Protein AF-A0A7S0J032-F1 (afdb_monomer)

Sequence (486 aa):
MGLKPDKHFVKVTIPGSLLDAALQPPVSSLVHQPDGLSTAAGRHDYVTHGMLLPLSLCGGSVADWCRGLDQSDDAVAYALELAEFIYSQASQGRWKIALLLPLAWRGRWEEGEWRDTTQWFKQHIEESLGKIPGKLLKMVTTLDEAQLLASPQPADMAVVVVRVGAVSVRDDASLTSALSESRLPLFVFELATRCRPSVALPKLMHAFTVVKFELARRYGFCAVDQPPVETYKRLVAKMRSETGAVDGFVKALRAGDLLSSRASSAAIDLCVPAESDQFADGWQLSFGGALGGDAHAGSAELAAEMQRHSLDASKWQDVLVGVHLLATRRHGCGLYGEYIYYGNLSQGDEAQALRTLLVSEGAHMLWRGTLGSFADVGKGPAVGHSTHAMGKQGSVLTLALLPSEHATPHASLAAMSHEYQEQNALAAVMALAGYDLDTNGELCKPGHDGLALLLRIPRNDAASRAVLCAALRRVGDVLRSRRGIS

Radius of gyration: 23.1 Å; Cα contacts (8 Å, |Δi|>4): 838; chains: 1; bounding box: 57×56×60 Å

Structure (mmCIF, N/CA/C/O backbone):
data_AF-A0A7S0J032-F1
#
_entry.id   AF-A0A7S0J032-F1
#
loop_
_atom_site.group_PDB
_atom_site.id
_atom_site.type_symbol
_atom_site.label_atom_id
_atom_site.label_alt_id
_atom_site.label_comp_id
_atom_site.label_asym_id
_atom_site.label_entity_id
_atom_site.label_seq_id
_atom_site.pdbx_PDB_ins_code
_atom_site.Cartn_x
_atom_site.Cartn_y
_atom_site.Cartn_z
_atom_site.occupancy
_atom_site.B_iso_or_equiv
_atom_site.auth_seq_id
_atom_site.auth_comp_id
_atom_site.auth_asym_id
_atom_site.auth_atom_id
_atom_site.pdbx_PDB_model_num
ATOM 1 N N . MET A 1 1 ? 28.498 22.906 -14.387 1.00 54.34 1 MET A N 1
ATOM 2 C CA . MET A 1 1 ? 28.195 22.633 -15.812 1.00 54.34 1 MET A CA 1
ATOM 3 C C . MET A 1 1 ? 26.725 22.261 -15.907 1.00 54.34 1 MET A C 1
ATOM 5 O O . MET A 1 1 ? 26.282 21.490 -15.070 1.00 54.34 1 MET A O 1
ATOM 9 N N . GLY A 1 2 ? 25.970 22.844 -16.840 1.00 84.19 2 GLY A N 1
ATOM 10 C CA . GLY A 1 2 ? 24.542 22.542 -17.000 1.00 84.19 2 GLY A CA 1
ATOM 11 C C . GLY A 1 2 ? 24.297 21.189 -17.673 1.00 84.19 2 GLY A C 1
ATOM 12 O O . GLY A 1 2 ? 25.134 20.722 -18.451 1.00 84.19 2 GLY A O 1
ATOM 13 N N . LEU A 1 3 ? 23.147 20.578 -17.383 1.00 87.94 3 LEU A N 1
ATOM 14 C CA . LEU A 1 3 ? 22.683 19.377 -18.076 1.00 87.94 3 LEU A CA 1
ATOM 15 C C . LEU A 1 3 ? 22.381 19.712 -19.546 1.00 87.94 3 LEU A C 1
ATOM 17 O O . LEU A 1 3 ? 21.733 20.709 -19.853 1.00 87.94 3 LEU A O 1
ATOM 21 N N . LYS A 1 4 ? 22.863 18.868 -20.456 1.00 89.62 4 LYS A N 1
ATOM 22 C CA . LYS A 1 4 ? 22.606 18.929 -21.905 1.00 89.62 4 LYS A CA 1
ATOM 23 C C . LYS A 1 4 ? 21.551 17.887 -22.306 1.00 89.62 4 LYS A C 1
ATOM 25 O O . LYS A 1 4 ? 21.820 16.707 -22.056 1.00 89.62 4 LYS A O 1
ATOM 30 N N . PRO A 1 5 ? 20.408 18.274 -22.908 1.00 89.56 5 PRO A N 1
ATOM 31 C CA . PRO A 1 5 ? 19.317 17.352 -23.236 1.00 89.56 5 PRO A CA 1
ATOM 32 C C . PRO A 1 5 ? 19.737 16.119 -24.053 1.00 89.56 5 PRO A C 1
ATOM 34 O O . PRO A 1 5 ? 19.340 15.010 -23.726 1.00 89.56 5 PRO A O 1
ATOM 37 N N . ASP A 1 6 ? 20.618 16.294 -25.037 1.00 90.88 6 ASP A N 1
ATOM 38 C CA . ASP A 1 6 ? 21.136 15.244 -25.928 1.00 90.88 6 ASP A CA 1
ATOM 39 C C . ASP A 1 6 ? 22.081 14.241 -25.256 1.00 90.88 6 ASP A C 1
ATOM 41 O O . ASP A 1 6 ? 22.275 13.138 -25.759 1.00 90.88 6 ASP A O 1
ATOM 45 N N . LYS A 1 7 ? 22.689 14.622 -24.127 1.00 89.44 7 LYS A N 1
ATOM 46 C CA . LYS A 1 7 ? 23.705 13.803 -23.443 1.00 89.44 7 LYS A CA 1
ATOM 47 C C . LYS A 1 7 ? 23.237 13.200 -22.132 1.00 89.44 7 LYS A C 1
ATOM 49 O O . LYS A 1 7 ? 23.815 12.217 -21.686 1.00 89.44 7 LYS A O 1
ATOM 54 N N . HIS A 1 8 ? 22.259 13.826 -21.486 1.00 91.06 8 HIS A N 1
ATOM 55 C CA . HIS A 1 8 ? 21.868 13.476 -20.119 1.00 91.06 8 HIS A CA 1
ATOM 56 C C . HIS A 1 8 ? 20.440 12.946 -20.025 1.00 91.06 8 HIS A C 1
ATOM 58 O O . HIS A 1 8 ? 20.048 12.496 -18.954 1.00 91.06 8 HIS A O 1
ATOM 64 N N . PHE A 1 9 ? 19.664 12.997 -21.112 1.00 91.12 9 PHE A N 1
ATOM 65 C CA . PHE A 1 9 ? 18.274 12.567 -21.100 1.00 91.12 9 PHE A CA 1
ATOM 66 C C . PHE A 1 9 ? 17.992 11.587 -22.235 1.00 91.12 9 PHE A C 1
ATOM 68 O O . PHE A 1 9 ? 18.313 11.824 -23.400 1.00 91.12 9 PHE A O 1
ATOM 75 N N . VAL A 1 10 ? 17.332 10.495 -21.867 1.00 91.88 10 VAL A N 1
ATOM 76 C CA . VAL A 1 10 ? 16.688 9.552 -22.777 1.00 91.88 10 VAL A CA 1
ATOM 77 C C . VAL A 1 10 ? 15.238 9.459 -22.331 1.00 91.88 10 VAL A C 1
ATOM 79 O O . VAL A 1 10 ? 14.975 9.270 -21.142 1.00 91.88 10 VAL A O 1
ATOM 82 N N . LYS A 1 11 ? 14.295 9.610 -23.260 1.00 92.31 11 LYS A N 1
ATOM 83 C CA . LYS A 1 11 ? 12.872 9.419 -22.976 1.00 92.31 11 LYS A CA 1
ATOM 84 C C . LYS A 1 11 ? 12.446 8.015 -23.403 1.00 92.31 11 LYS A C 1
ATOM 86 O O . LYS A 1 11 ? 12.777 7.572 -24.499 1.00 92.31 11 LYS A O 1
ATOM 91 N N . VAL A 1 12 ? 11.703 7.332 -22.536 1.00 93.69 12 VAL A N 1
ATOM 92 C CA . VAL A 1 12 ? 11.043 6.053 -22.828 1.00 93.69 12 VAL A CA 1
ATOM 93 C C . VAL A 1 12 ? 9.543 6.308 -22.784 1.00 93.69 12 VAL A C 1
ATOM 95 O O . VAL A 1 12 ? 8.999 6.551 -21.709 1.00 93.69 12 VAL A O 1
ATOM 98 N N . THR A 1 13 ? 8.880 6.353 -23.942 1.00 92.38 13 THR A N 1
ATOM 99 C CA . THR A 1 13 ? 7.493 6.853 -24.029 1.00 92.38 13 THR A CA 1
ATOM 100 C C . THR A 1 13 ? 6.657 6.123 -25.073 1.00 92.38 13 THR A C 1
ATOM 102 O O . THR A 1 13 ? 7.193 5.491 -25.983 1.00 92.38 13 THR A O 1
ATOM 105 N N . ILE A 1 14 ? 5.332 6.222 -24.947 1.00 90.44 14 ILE A N 1
ATOM 106 C CA . ILE A 1 14 ? 4.396 5.793 -25.991 1.00 90.44 14 ILE A CA 1
ATOM 107 C C . ILE A 1 14 ? 4.415 6.854 -27.106 1.00 90.44 14 ILE A C 1
ATOM 109 O O . ILE A 1 14 ? 4.238 8.039 -26.786 1.00 90.44 14 ILE A O 1
ATOM 113 N N . PRO A 1 15 ? 4.606 6.468 -28.383 1.00 88.62 15 PRO A N 1
ATOM 114 C CA . PRO A 1 15 ? 4.556 7.404 -29.504 1.00 88.62 15 PRO A CA 1
ATOM 115 C C . PRO A 1 15 ? 3.263 8.232 -29.516 1.00 88.62 15 PRO A C 1
ATOM 117 O O . PRO A 1 15 ? 2.171 7.691 -29.351 1.00 88.62 15 PRO A O 1
ATOM 120 N N . GLY A 1 16 ? 3.385 9.549 -29.685 1.00 88.75 16 GLY A N 1
ATOM 121 C CA . GLY A 1 16 ? 2.254 10.484 -29.708 1.00 88.75 16 GLY A CA 1
ATOM 122 C C . GLY A 1 16 ? 1.670 10.850 -28.337 1.00 88.75 16 GLY A C 1
ATOM 123 O O . GLY A 1 16 ? 0.748 11.662 -28.266 1.00 88.75 16 GLY A O 1
ATOM 124 N N . SER A 1 17 ? 2.194 10.299 -27.237 1.00 89.69 17 SER A N 1
ATOM 125 C CA . SER A 1 17 ? 1.816 10.733 -25.885 1.00 89.69 17 SER A CA 1
ATOM 126 C C . SER A 1 17 ? 2.212 12.192 -25.616 1.00 89.69 17 SER A C 1
ATOM 128 O O . SER A 1 17 ? 3.096 12.741 -26.272 1.00 89.69 17 SER A O 1
ATOM 130 N N . LEU A 1 18 ? 1.610 12.824 -24.599 1.00 89.62 18 LEU A N 1
ATOM 131 C CA . LEU A 1 18 ? 1.948 14.205 -24.217 1.00 89.62 18 LEU A CA 1
ATOM 132 C C . LEU A 1 18 ? 3.442 14.385 -23.910 1.00 89.62 18 LEU A C 1
ATOM 134 O O . LEU A 1 18 ? 4.029 15.390 -24.300 1.00 89.62 18 LEU A O 1
ATOM 138 N N . LEU A 1 19 ? 4.069 13.409 -23.244 1.00 87.94 19 LEU A N 1
ATOM 139 C CA . LEU A 1 19 ? 5.500 13.455 -22.939 1.00 87.94 19 LEU A CA 1
ATOM 140 C C . LEU A 1 19 ? 6.356 13.289 -24.201 1.00 87.94 19 LEU A C 1
ATOM 142 O O . LEU A 1 19 ? 7.364 13.979 -24.350 1.00 87.94 19 LEU A O 1
ATOM 146 N N . ASP A 1 20 ? 5.947 12.407 -25.118 1.00 90.19 20 ASP A N 1
ATOM 147 C CA . ASP A 1 20 ? 6.610 12.255 -26.412 1.00 90.19 20 ASP A CA 1
ATOM 148 C C . ASP A 1 20 ? 6.551 13.570 -27.200 1.00 90.19 20 ASP A C 1
ATOM 150 O O . ASP A 1 20 ? 7.593 14.071 -27.621 1.00 90.19 20 ASP A O 1
ATOM 154 N N . ALA A 1 21 ? 5.363 14.176 -27.289 1.00 90.56 21 ALA A N 1
ATOM 155 C CA . ALA A 1 21 ? 5.127 15.456 -27.947 1.00 90.56 21 ALA A CA 1
ATOM 156 C C . ALA A 1 21 ? 5.923 16.607 -27.310 1.00 90.56 21 ALA A C 1
ATOM 158 O O . ALA A 1 21 ? 6.478 17.426 -28.038 1.00 90.56 21 ALA A O 1
ATOM 159 N N . ALA A 1 22 ? 6.024 16.652 -25.979 1.00 89.06 22 ALA A N 1
ATOM 160 C CA . ALA A 1 22 ? 6.712 17.720 -25.254 1.00 89.06 22 ALA A CA 1
ATOM 161 C C . ALA A 1 22 ? 8.248 17.635 -25.328 1.00 89.06 22 ALA A C 1
ATOM 163 O O . ALA A 1 22 ? 8.920 18.664 -25.307 1.00 89.06 22 ALA A O 1
ATOM 164 N N . LEU A 1 23 ? 8.818 16.428 -25.412 1.00 87.31 23 LEU A N 1
ATOM 165 C CA . LEU A 1 23 ? 10.269 16.206 -25.394 1.00 87.31 23 LEU A CA 1
ATOM 166 C C . LEU A 1 23 ? 10.806 15.846 -26.783 1.00 87.31 23 LEU A C 1
ATOM 168 O O . LEU A 1 23 ? 11.246 14.726 -27.032 1.00 87.31 23 LEU A O 1
ATOM 172 N N . GLN A 1 24 ? 10.750 16.800 -27.707 1.00 83.31 24 GLN A N 1
ATOM 173 C CA . GLN A 1 24 ? 11.301 16.672 -29.062 1.00 83.31 24 GLN A CA 1
ATOM 174 C C . GLN A 1 24 ? 12.845 16.722 -29.071 1.00 83.31 24 GLN A C 1
ATOM 176 O O . GLN A 1 24 ? 13.458 16.901 -28.010 1.00 83.31 24 GLN A O 1
ATOM 181 N N . PRO A 1 25 ? 13.509 16.543 -30.235 1.00 85.19 25 PRO A N 1
ATOM 182 C CA . PRO A 1 25 ? 14.955 16.677 -30.323 1.00 85.19 25 PRO A CA 1
ATOM 183 C C . PRO A 1 25 ? 15.483 17.933 -29.600 1.00 85.19 25 PRO A C 1
ATOM 185 O O . PRO A 1 25 ? 14.878 19.002 -29.693 1.00 85.19 25 PRO A O 1
ATOM 188 N N . PRO A 1 26 ? 16.605 17.804 -28.870 1.00 89.88 26 PRO A N 1
ATOM 189 C CA . PRO A 1 26 ? 17.611 16.769 -29.090 1.00 89.88 26 PRO A CA 1
ATOM 190 C C . PRO A 1 26 ? 17.592 15.610 -28.069 1.00 89.88 26 PRO A C 1
ATOM 192 O O . PRO A 1 26 ? 18.565 14.868 -27.989 1.00 89.88 26 PRO A O 1
ATOM 195 N N . VAL A 1 27 ? 16.513 15.424 -27.294 1.00 92.56 27 VAL A N 1
ATOM 196 C CA . VAL A 1 27 ? 16.381 14.277 -26.370 1.00 92.56 27 VAL A CA 1
ATOM 197 C C . VAL A 1 27 ? 16.233 12.975 -27.164 1.00 92.56 27 VAL A C 1
ATOM 199 O O . VAL A 1 27 ? 15.355 12.860 -28.019 1.00 92.56 27 VAL A O 1
ATOM 202 N N . SER A 1 28 ? 17.077 11.981 -26.874 1.00 91.06 28 SER A N 1
ATOM 203 C CA . SER A 1 28 ? 16.984 10.663 -27.518 1.00 91.06 28 SER A CA 1
ATOM 204 C C . SER A 1 28 ? 15.723 9.924 -27.066 1.00 91.06 28 SER A C 1
ATOM 206 O O . SER A 1 28 ? 15.354 9.993 -25.893 1.00 91.06 28 SER A O 1
ATOM 208 N N . SER A 1 29 ? 15.074 9.199 -27.980 1.00 90.94 29 SER A N 1
ATOM 209 C CA . SER A 1 29 ? 13.819 8.487 -27.715 1.00 90.94 29 SER A CA 1
ATOM 210 C C . SER A 1 29 ? 13.978 6.981 -27.864 1.00 90.94 29 SER A C 1
ATOM 212 O O . SER A 1 29 ? 14.583 6.506 -28.824 1.00 90.94 29 SER A O 1
ATOM 214 N N . LEU A 1 30 ? 13.372 6.243 -26.940 1.00 92.75 30 LEU A N 1
ATOM 215 C CA . LEU A 1 30 ? 13.078 4.825 -27.065 1.00 92.75 30 LEU A CA 1
ATOM 216 C C . LEU A 1 30 ? 11.567 4.632 -26.943 1.00 92.75 30 LEU A C 1
ATOM 218 O O . LEU A 1 30 ? 10.908 5.213 -26.075 1.00 92.75 30 LEU A O 1
ATOM 222 N N . VAL A 1 31 ? 11.014 3.793 -27.814 1.00 93.31 31 VAL A N 1
ATOM 223 C CA . VAL A 1 31 ? 9.619 3.361 -27.694 1.00 93.31 31 VAL A CA 1
ATOM 224 C C . VAL A 1 31 ? 9.434 2.622 -26.374 1.00 93.31 31 VAL A C 1
ATOM 226 O O . VAL A 1 31 ? 10.309 1.861 -25.967 1.00 93.31 31 VAL A O 1
ATOM 229 N N . HIS A 1 32 ? 8.320 2.848 -25.680 1.00 93.62 32 HIS A N 1
ATOM 230 C CA . HIS A 1 32 ? 8.054 2.185 -24.400 1.00 93.62 32 HIS A CA 1
ATOM 231 C C . HIS A 1 32 ? 8.093 0.661 -24.542 1.00 93.62 32 HIS A C 1
ATOM 233 O O . HIS A 1 32 ? 8.864 0.007 -23.841 1.00 93.62 32 HIS A O 1
ATOM 239 N N . GLN A 1 33 ? 7.356 0.106 -25.504 1.00 91.62 33 GLN A N 1
ATOM 240 C CA . GLN A 1 33 ? 7.342 -1.331 -25.789 1.00 91.62 33 GLN A CA 1
ATOM 241 C C . GLN A 1 33 ? 8.259 -1.665 -26.973 1.00 91.62 33 GLN A C 1
ATOM 243 O O . GLN A 1 33 ? 8.259 -0.918 -27.954 1.00 91.62 33 GLN A O 1
ATOM 248 N N . PRO A 1 34 ? 9.036 -2.767 -26.917 1.00 87.38 34 PRO A N 1
ATOM 249 C CA . PRO A 1 34 ? 9.958 -3.147 -27.990 1.00 87.38 34 PRO A CA 1
ATOM 250 C C . PRO A 1 34 ? 9.308 -3.361 -29.362 1.00 87.38 34 PRO A C 1
ATOM 252 O O . PRO A 1 34 ? 9.964 -3.167 -30.380 1.00 87.38 34 PRO A O 1
ATOM 255 N N . ASP A 1 35 ? 8.030 -3.734 -29.394 1.00 88.44 35 ASP A N 1
ATOM 256 C CA . ASP A 1 35 ? 7.236 -3.907 -30.615 1.00 88.44 35 ASP A CA 1
ATOM 257 C C . ASP A 1 35 ? 6.629 -2.590 -31.145 1.00 88.44 35 ASP A C 1
ATOM 259 O O . ASP A 1 35 ? 5.975 -2.583 -32.186 1.00 88.44 35 ASP A O 1
ATOM 263 N N . GLY A 1 36 ? 6.839 -1.471 -30.442 1.00 85.88 36 GLY A N 1
ATOM 264 C CA . GLY A 1 36 ? 6.264 -0.166 -30.765 1.00 85.88 36 GLY A CA 1
ATOM 265 C C . GLY A 1 36 ? 4.764 -0.046 -30.480 1.00 85.88 36 GLY A C 1
ATOM 266 O O . GLY A 1 36 ? 4.177 0.989 -30.800 1.00 85.88 36 GLY A O 1
ATOM 267 N N . LEU A 1 37 ? 4.138 -1.067 -29.888 1.00 86.50 37 LEU A N 1
ATOM 268 C CA . LEU A 1 37 ? 2.719 -1.061 -29.556 1.00 86.50 37 LEU A CA 1
ATOM 269 C C . LEU A 1 37 ? 2.462 -0.404 -28.188 1.00 86.50 37 LEU A C 1
ATOM 271 O O . LEU A 1 37 ? 3.364 0.033 -27.475 1.00 86.50 37 LEU A O 1
ATOM 275 N N . SER A 1 38 ? 1.180 -0.308 -27.832 1.00 84.25 38 SER A N 1
ATOM 276 C CA . SER A 1 38 ? 0.707 0.196 -26.538 1.00 84.25 38 SER A CA 1
ATOM 277 C C . SER A 1 38 ? -0.211 -0.834 -25.867 1.00 84.25 38 SER A C 1
ATOM 279 O O . SER A 1 38 ? -1.331 -0.521 -25.466 1.00 84.25 38 SER A O 1
ATOM 281 N N . THR A 1 39 ? 0.244 -2.087 -25.790 1.00 84.88 39 THR A N 1
ATOM 282 C CA . THR A 1 39 ? -0.545 -3.231 -25.291 1.00 84.88 39 THR A CA 1
ATOM 283 C C . THR A 1 39 ? -0.211 -3.623 -23.848 1.00 84.88 39 THR A C 1
ATOM 285 O O . THR A 1 39 ? -1.059 -4.179 -23.151 1.00 84.88 39 THR A O 1
ATOM 288 N N . ALA A 1 40 ? 0.983 -3.284 -23.356 1.00 84.12 40 ALA A N 1
ATOM 289 C CA . ALA A 1 40 ? 1.368 -3.453 -21.957 1.00 84.12 40 ALA A CA 1
ATOM 290 C C . ALA A 1 40 ? 1.029 -2.219 -21.095 1.00 84.12 40 ALA A C 1
ATOM 292 O O . ALA A 1 40 ? 1.420 -1.093 -21.397 1.00 84.12 40 ALA A O 1
ATOM 293 N N . ALA A 1 41 ? 0.325 -2.440 -19.981 1.00 83.19 41 ALA A N 1
ATOM 294 C CA . ALA A 1 41 ? 0.125 -1.428 -18.938 1.00 83.19 41 ALA A CA 1
ATOM 295 C C . ALA A 1 41 ? 1.353 -1.330 -18.012 1.00 83.19 41 ALA A C 1
ATOM 297 O O . ALA A 1 41 ? 2.052 -2.323 -17.840 1.00 83.19 41 ALA A O 1
ATOM 298 N N . GLY A 1 42 ? 1.546 -0.199 -17.318 1.00 84.69 42 GLY A N 1
ATOM 299 C CA . GLY A 1 42 ? 2.767 0.095 -16.542 1.00 84.69 42 GLY A CA 1
ATOM 300 C C . GLY A 1 42 ? 3.225 -0.977 -15.536 1.00 84.69 42 GLY A C 1
ATOM 301 O O . GLY A 1 42 ? 4.412 -1.250 -15.413 1.00 84.69 42 GLY A O 1
ATOM 302 N N . ARG A 1 43 ? 2.315 -1.692 -14.858 1.00 87.38 43 ARG A N 1
ATOM 303 C CA . ARG A 1 43 ? 2.687 -2.813 -13.956 1.00 87.38 43 ARG A CA 1
ATOM 304 C C . ARG A 1 43 ? 3.229 -4.065 -14.671 1.00 87.38 43 ARG A C 1
ATOM 306 O O . ARG A 1 43 ? 3.614 -5.035 -14.015 1.00 87.38 43 ARG A O 1
ATOM 313 N N . HIS A 1 44 ? 3.249 -4.050 -16.002 1.00 90.44 44 HIS A N 1
ATOM 314 C CA . HIS A 1 44 ? 3.881 -5.038 -16.875 1.00 90.44 44 HIS A CA 1
ATOM 315 C C . HIS A 1 44 ? 5.203 -4.521 -17.462 1.00 90.44 44 HIS A C 1
ATOM 317 O O . HIS A 1 44 ? 5.808 -5.208 -18.277 1.00 90.44 44 HIS A O 1
ATOM 323 N N . ASP A 1 45 ? 5.707 -3.363 -17.018 1.00 90.38 45 ASP A N 1
ATOM 324 C CA . ASP A 1 45 ? 6.928 -2.750 -17.567 1.00 90.38 45 ASP A CA 1
ATOM 325 C C . ASP A 1 45 ? 8.195 -3.584 -17.381 1.00 90.38 45 ASP A C 1
ATOM 327 O O . ASP A 1 45 ? 9.219 -3.313 -18.001 1.00 90.38 45 ASP A O 1
ATOM 331 N N . TYR A 1 46 ? 8.116 -4.664 -16.604 1.00 92.25 46 TYR A N 1
ATOM 332 C CA . TYR A 1 46 ? 9.166 -5.670 -16.510 1.00 92.25 46 TYR A CA 1
ATOM 333 C C . TYR A 1 46 ? 9.500 -6.347 -17.853 1.00 92.25 46 TYR A C 1
ATOM 335 O O . TYR A 1 46 ? 10.554 -6.971 -17.951 1.00 92.25 46 TYR A O 1
ATOM 343 N N . VAL A 1 47 ? 8.655 -6.211 -18.885 1.00 93.00 47 VAL A N 1
ATOM 344 C CA . VAL A 1 47 ? 8.934 -6.673 -20.260 1.00 93.00 47 VAL A CA 1
ATOM 345 C C . VAL A 1 47 ? 9.168 -5.532 -21.262 1.00 93.00 47 VAL A C 1
ATOM 347 O O . VAL A 1 47 ? 9.325 -5.785 -22.454 1.00 93.00 47 VAL A O 1
ATOM 350 N N . THR A 1 48 ? 9.179 -4.275 -20.810 1.00 94.12 48 THR A N 1
ATOM 351 C CA . THR A 1 48 ? 9.258 -3.084 -21.672 1.00 94.12 48 THR A CA 1
ATOM 352 C C . THR A 1 48 ? 10.581 -2.344 -21.478 1.00 94.12 48 THR A C 1
ATOM 354 O O . THR A 1 48 ? 11.329 -2.604 -20.531 1.00 94.12 48 THR A O 1
ATOM 357 N N . HIS A 1 49 ? 10.893 -1.369 -22.338 1.00 94.06 49 HIS A N 1
ATOM 358 C CA . HIS A 1 49 ? 12.087 -0.536 -22.154 1.00 94.06 49 HIS A CA 1
ATOM 359 C C . HIS A 1 49 ? 12.063 0.263 -20.842 1.00 94.06 49 HIS A C 1
ATOM 361 O O . HIS A 1 49 ? 13.120 0.712 -20.404 1.00 94.06 49 HIS A O 1
ATOM 367 N N . GLY A 1 50 ? 10.903 0.382 -20.179 1.00 91.12 50 GLY A N 1
ATOM 368 C CA . GLY A 1 50 ? 10.793 0.959 -18.839 1.00 91.12 50 GLY A CA 1
ATOM 369 C C . GLY A 1 50 ? 11.652 0.234 -17.797 1.00 91.12 50 GLY A C 1
ATOM 370 O O . GLY A 1 50 ? 12.254 0.896 -16.957 1.00 91.12 50 GLY A O 1
ATOM 371 N N . MET A 1 51 ? 11.779 -1.098 -17.881 1.00 91.94 51 MET A N 1
ATOM 372 C CA . MET A 1 51 ? 12.674 -1.888 -17.018 1.00 91.94 51 MET A CA 1
ATOM 373 C C . MET A 1 51 ? 13.967 -2.305 -17.725 1.00 91.94 51 MET A C 1
ATOM 375 O O . MET A 1 51 ? 15.035 -2.299 -17.110 1.00 91.94 51 MET A O 1
ATOM 379 N N . LEU A 1 52 ? 13.902 -2.655 -19.014 1.00 93.88 52 LEU A N 1
ATOM 380 C CA . LEU A 1 52 ? 15.062 -3.197 -19.730 1.00 93.88 52 LEU A CA 1
ATOM 381 C C . LEU A 1 52 ? 16.202 -2.174 -19.863 1.00 93.88 52 LEU A C 1
ATOM 383 O O . LEU A 1 52 ? 17.370 -2.556 -19.779 1.00 93.88 52 LEU A O 1
ATOM 387 N N . LEU A 1 53 ? 15.885 -0.881 -20.026 1.00 94.12 53 LEU A N 1
ATOM 388 C CA . LEU A 1 53 ? 16.905 0.167 -20.091 1.00 94.12 53 LEU A CA 1
ATOM 389 C C . LEU A 1 53 ? 17.615 0.355 -18.735 1.00 94.12 53 LEU A C 1
ATOM 391 O O . LEU A 1 53 ? 18.840 0.220 -18.720 1.00 94.12 53 LEU A O 1
ATOM 395 N N . PRO A 1 54 ? 16.921 0.599 -17.599 1.00 93.50 54 PRO A N 1
ATOM 396 C CA . PRO A 1 54 ? 17.573 0.644 -16.288 1.00 93.50 54 PRO A CA 1
ATOM 397 C C . PRO A 1 54 ? 18.381 -0.614 -15.972 1.00 93.50 54 PRO A C 1
ATOM 399 O O . PRO A 1 54 ? 19.518 -0.506 -15.523 1.00 93.50 54 PRO A O 1
ATOM 402 N N . LEU A 1 55 ? 17.841 -1.800 -16.275 1.00 93.06 55 LEU A N 1
ATOM 403 C CA . LEU A 1 55 ? 18.553 -3.062 -16.085 1.00 93.06 55 LEU A CA 1
ATOM 404 C C . LEU A 1 55 ? 19.896 -3.067 -16.829 1.00 93.06 55 LEU A C 1
ATOM 406 O O . LEU A 1 55 ? 20.922 -3.395 -16.234 1.00 93.06 55 LEU A O 1
ATOM 410 N N . SER A 1 56 ? 19.898 -2.681 -18.109 1.00 94.19 56 SER A N 1
ATOM 411 C CA . SER A 1 56 ? 21.119 -2.611 -18.916 1.00 94.19 56 SER A CA 1
ATOM 412 C C . SER A 1 56 ? 22.109 -1.573 -18.383 1.00 94.19 56 SER A C 1
ATOM 414 O O . SER A 1 56 ? 23.311 -1.832 -18.367 1.00 94.19 56 SER A O 1
ATOM 416 N N . LEU A 1 57 ? 21.627 -0.403 -17.949 1.00 93.81 57 LEU A N 1
ATOM 417 C CA . LEU A 1 57 ? 22.468 0.670 -17.404 1.00 93.81 57 LEU A CA 1
ATOM 418 C C . LEU A 1 57 ? 23.110 0.281 -16.066 1.00 93.81 57 LEU A C 1
ATOM 420 O O . LEU A 1 57 ? 24.223 0.710 -15.773 1.00 93.81 57 LEU A O 1
ATOM 424 N N . CYS A 1 58 ? 22.451 -0.577 -15.289 1.00 92.81 58 CYS A N 1
ATOM 425 C CA . CYS A 1 58 ? 22.989 -1.156 -14.059 1.00 92.81 58 CYS A CA 1
ATOM 426 C C . CYS A 1 58 ? 23.909 -2.371 -14.301 1.00 92.81 58 CYS A C 1
ATOM 428 O O . CYS A 1 58 ? 24.285 -3.047 -13.346 1.00 92.81 58 CYS A O 1
ATOM 430 N N . GLY A 1 59 ? 24.266 -2.678 -15.555 1.00 94.44 59 GLY A N 1
ATOM 431 C CA . GLY A 1 59 ? 25.132 -3.811 -15.903 1.00 94.44 59 GLY A CA 1
ATOM 432 C C . GLY A 1 59 ? 24.433 -5.176 -15.892 1.00 94.44 59 GLY A C 1
ATOM 433 O O . GLY A 1 59 ? 25.096 -6.210 -15.972 1.00 94.44 59 GLY A O 1
ATOM 434 N N . GLY A 1 60 ? 23.101 -5.204 -15.799 1.00 93.81 60 GLY A N 1
ATOM 435 C CA . GLY A 1 60 ? 22.309 -6.422 -15.919 1.00 93.81 60 GLY A CA 1
ATOM 436 C C . GLY A 1 60 ? 22.263 -6.950 -17.357 1.00 93.81 60 GLY A C 1
ATOM 437 O O . GLY A 1 60 ? 22.296 -6.193 -18.327 1.00 93.81 60 GLY A O 1
ATOM 438 N N . SER A 1 61 ? 22.151 -8.272 -17.511 1.00 95.25 61 SER A N 1
ATOM 439 C CA . SER A 1 61 ? 21.998 -8.908 -18.827 1.00 95.25 61 SER A CA 1
ATOM 440 C C . SER A 1 61 ? 20.530 -8.886 -19.262 1.00 95.25 61 SER A C 1
ATOM 442 O O . SER A 1 61 ? 19.722 -9.681 -18.783 1.00 95.25 61 SER A O 1
ATOM 444 N N . VAL A 1 62 ? 20.191 -8.008 -20.212 1.00 94.50 62 VAL A N 1
ATOM 445 C CA . VAL A 1 62 ? 18.865 -7.981 -20.864 1.00 94.50 62 VAL A CA 1
ATOM 446 C C . VAL A 1 62 ? 18.549 -9.329 -21.519 1.00 94.50 62 VAL A C 1
ATOM 448 O O . VAL A 1 62 ? 17.426 -9.813 -21.429 1.00 94.50 62 VAL A O 1
ATOM 451 N N . ALA A 1 63 ? 19.547 -9.985 -22.118 1.00 94.50 63 ALA A N 1
ATOM 452 C CA . ALA A 1 63 ? 19.372 -11.306 -22.715 1.00 94.50 63 ALA A CA 1
ATOM 453 C C . ALA A 1 63 ? 19.007 -12.373 -21.668 1.00 94.50 63 ALA A C 1
ATOM 455 O O . ALA A 1 63 ? 18.133 -13.201 -21.908 1.00 94.50 63 ALA A O 1
ATOM 456 N N . ASP A 1 64 ? 19.645 -12.359 -20.494 1.00 94.06 64 ASP A N 1
ATOM 457 C CA . ASP A 1 64 ? 19.276 -13.245 -19.383 1.00 94.06 64 ASP A CA 1
ATOM 458 C C . ASP A 1 64 ? 17.865 -12.934 -18.904 1.00 94.06 64 ASP A C 1
ATOM 460 O O . ASP A 1 64 ? 17.064 -13.851 -18.748 1.00 94.06 64 ASP A O 1
ATOM 464 N N . TRP A 1 65 ? 17.544 -11.654 -18.740 1.00 94.56 65 TRP A N 1
ATOM 465 C CA . TRP A 1 65 ? 16.220 -11.231 -18.315 1.00 94.56 65 TRP A CA 1
ATOM 466 C C . TRP A 1 65 ? 15.126 -11.750 -19.246 1.00 94.56 65 TRP A C 1
ATOM 468 O O . TRP A 1 65 ? 14.211 -12.431 -18.790 1.00 94.56 65 TRP A O 1
ATOM 478 N N . CYS A 1 66 ? 15.278 -11.535 -20.555 1.00 93.56 66 CYS A N 1
ATOM 479 C CA . CYS A 1 66 ? 14.360 -12.051 -21.566 1.00 93.56 66 CYS A CA 1
ATOM 480 C C . CYS A 1 66 ? 14.281 -13.584 -21.559 1.00 93.56 66 CYS A C 1
ATOM 482 O O . CYS A 1 66 ? 13.188 -14.131 -21.647 1.00 93.56 66 CYS A O 1
ATOM 484 N N . ARG A 1 67 ? 15.405 -14.292 -21.375 1.00 93.19 67 ARG A N 1
ATOM 485 C CA . ARG A 1 67 ? 15.391 -15.759 -21.210 1.00 93.19 67 ARG A CA 1
ATOM 486 C C . ARG A 1 67 ? 14.636 -16.209 -19.962 1.00 93.19 67 ARG A C 1
ATOM 488 O O . ARG A 1 67 ? 14.059 -17.285 -19.968 1.00 93.19 67 ARG A O 1
ATOM 495 N N . GLY A 1 68 ? 14.652 -15.422 -18.889 1.00 92.12 68 GLY A N 1
ATOM 496 C CA . GLY A 1 68 ? 13.867 -15.711 -17.691 1.00 92.12 68 GLY A CA 1
ATOM 497 C C . GLY A 1 68 ? 12.363 -15.542 -17.905 1.00 92.12 68 GLY A C 1
ATOM 498 O O . GLY A 1 68 ? 11.584 -16.216 -17.239 1.00 92.12 68 GLY A O 1
ATOM 499 N N . LEU A 1 69 ? 11.952 -14.680 -18.840 1.00 93.44 69 LEU A N 1
ATOM 500 C CA . LEU A 1 69 ? 10.544 -14.491 -19.201 1.00 93.44 69 LEU A CA 1
ATOM 501 C C . LEU A 1 69 ? 9.974 -15.677 -19.983 1.00 93.44 69 LEU A C 1
ATOM 503 O O . LEU A 1 69 ? 8.782 -15.942 -19.855 1.00 93.44 69 LEU A O 1
ATOM 507 N N . ASP A 1 70 ? 10.809 -16.398 -20.730 1.00 92.00 70 ASP A N 1
ATOM 508 C CA . ASP A 1 70 ? 10.421 -17.597 -21.471 1.00 92.00 70 ASP A CA 1
ATOM 509 C C . ASP A 1 70 ? 9.978 -18.718 -20.506 1.00 92.00 70 ASP A C 1
ATOM 511 O O . ASP A 1 70 ? 10.770 -19.238 -19.708 1.00 92.00 70 ASP A O 1
ATOM 515 N N . GLN A 1 71 ? 8.682 -19.043 -20.520 1.00 88.44 71 GLN A N 1
ATOM 516 C CA . GLN A 1 71 ? 8.089 -20.083 -19.676 1.00 88.44 71 GLN A CA 1
ATOM 517 C C . GLN A 1 71 ? 7.797 -21.331 -20.501 1.00 88.44 71 GLN A C 1
ATOM 519 O O . GLN A 1 71 ? 7.149 -21.256 -21.539 1.00 88.44 71 GLN A O 1
ATOM 524 N N . SER A 1 72 ? 8.199 -22.493 -19.986 1.00 92.62 72 SER A N 1
ATOM 525 C CA . SER A 1 72 ? 7.712 -23.776 -20.489 1.00 92.62 72 SER A CA 1
ATOM 526 C C . SER A 1 72 ? 6.258 -24.008 -20.078 1.00 92.62 72 SER A C 1
ATOM 528 O O . SER A 1 72 ? 5.806 -23.463 -19.067 1.00 92.62 72 SER A O 1
ATOM 530 N N . ASP A 1 73 ? 5.563 -24.896 -20.788 1.00 94.94 73 ASP A N 1
ATOM 531 C CA . ASP A 1 73 ? 4.196 -25.308 -20.443 1.00 94.94 73 ASP A CA 1
ATOM 532 C C . ASP A 1 73 ? 4.093 -25.808 -18.994 1.00 94.94 73 ASP A C 1
ATOM 534 O O . ASP A 1 73 ? 3.175 -25.419 -18.278 1.00 94.94 73 ASP A O 1
ATOM 538 N N . ASP A 1 74 ? 5.085 -26.565 -18.511 1.00 93.56 74 ASP A N 1
ATOM 539 C CA . ASP A 1 74 ? 5.147 -27.011 -17.110 1.00 93.56 74 ASP A CA 1
ATOM 540 C C . ASP A 1 74 ? 5.213 -25.839 -16.116 1.00 93.56 74 ASP A C 1
ATOM 542 O O . ASP A 1 74 ? 4.595 -25.873 -15.053 1.00 93.56 74 ASP A O 1
ATOM 546 N N . ALA A 1 75 ? 5.955 -24.775 -16.447 1.00 92.00 75 ALA A N 1
ATOM 547 C CA . ALA A 1 75 ? 6.061 -23.599 -15.584 1.00 92.00 75 ALA A CA 1
ATOM 548 C C . ALA A 1 75 ? 4.749 -22.800 -15.570 1.00 92.00 75 ALA A C 1
ATOM 550 O O . ALA A 1 75 ? 4.349 -22.291 -14.522 1.00 92.00 75 ALA A O 1
ATOM 551 N N . VAL A 1 76 ? 4.062 -22.727 -16.715 1.00 95.75 76 VAL A N 1
ATOM 552 C CA . VAL A 1 76 ? 2.717 -22.148 -16.813 1.00 95.75 76 VAL A CA 1
ATOM 553 C C . VAL A 1 76 ? 1.721 -22.982 -16.008 1.00 95.75 76 VAL A C 1
ATOM 555 O O . VAL A 1 76 ? 0.984 -22.416 -15.205 1.00 95.75 76 VAL A O 1
ATOM 558 N N . ALA A 1 77 ? 1.731 -24.310 -16.149 1.00 96.69 77 ALA A N 1
ATOM 559 C CA . ALA A 1 77 ? 0.872 -25.215 -15.389 1.00 96.69 77 ALA A CA 1
ATOM 560 C C . ALA A 1 77 ? 1.070 -25.045 -13.875 1.00 96.69 77 ALA A C 1
ATOM 562 O O . ALA A 1 77 ? 0.099 -24.876 -13.142 1.00 96.69 77 ALA A O 1
ATOM 563 N N . TYR A 1 78 ? 2.318 -24.959 -13.413 1.00 95.75 78 TYR A N 1
ATOM 564 C CA . TYR A 1 78 ? 2.617 -24.744 -11.999 1.00 95.75 78 TYR A CA 1
ATOM 565 C C . TYR A 1 78 ? 2.173 -23.360 -11.488 1.00 95.75 78 TYR A C 1
ATOM 567 O O . TYR A 1 78 ? 1.682 -23.219 -10.366 1.00 95.75 78 TYR A O 1
ATOM 575 N N . ALA A 1 79 ? 2.267 -22.317 -12.320 1.00 97.00 79 ALA A N 1
ATOM 576 C CA . ALA A 1 79 ? 1.677 -21.015 -12.007 1.00 97.00 79 ALA A CA 1
ATOM 577 C C . ALA A 1 79 ? 0.138 -21.078 -11.926 1.00 97.00 79 ALA A C 1
ATOM 579 O O . ALA A 1 79 ? -0.463 -20.422 -11.074 1.00 97.00 79 ALA A O 1
ATOM 580 N N . LEU A 1 80 ? -0.515 -21.886 -12.766 1.00 98.25 80 LEU A N 1
ATOM 581 C CA . LEU A 1 80 ? -1.962 -22.112 -12.698 1.00 98.25 80 LEU A CA 1
ATOM 582 C C . LEU A 1 80 ? -2.371 -22.895 -11.440 1.00 98.25 80 LEU A C 1
ATOM 584 O O . LEU A 1 80 ? -3.419 -22.597 -10.869 1.00 98.25 80 LEU A O 1
ATOM 588 N N . GLU A 1 81 ? -1.544 -23.821 -10.948 1.00 98.25 81 GLU A N 1
ATOM 589 C CA . GLU A 1 81 ? -1.754 -24.476 -9.646 1.00 98.25 81 GLU A CA 1
ATOM 590 C C . GLU A 1 81 ? -1.700 -23.474 -8.486 1.00 98.25 81 GLU A C 1
ATOM 592 O O . GLU A 1 81 ? -2.553 -23.507 -7.597 1.00 98.25 81 GLU A O 1
ATOM 597 N N . LEU A 1 82 ? -0.753 -22.529 -8.513 1.00 98.06 82 LEU A N 1
ATOM 598 C CA . LEU A 1 82 ? -0.716 -21.437 -7.538 1.00 98.06 82 LEU A CA 1
ATOM 599 C C . LEU A 1 82 ? -1.976 -20.556 -7.629 1.00 98.06 82 LEU A C 1
ATOM 601 O O . LEU A 1 82 ? -2.521 -20.142 -6.604 1.00 98.06 82 LEU A O 1
ATOM 605 N N . ALA A 1 83 ? -2.473 -20.283 -8.839 1.00 97.94 83 ALA A N 1
ATOM 606 C CA . ALA A 1 83 ? -3.719 -19.541 -9.027 1.00 97.94 83 ALA A CA 1
ATOM 607 C C . ALA A 1 83 ? -4.933 -20.292 -8.452 1.00 97.94 83 ALA A C 1
ATOM 609 O O . ALA A 1 83 ? -5.748 -19.685 -7.756 1.00 97.94 83 ALA A O 1
ATOM 610 N N . GLU A 1 84 ? -5.033 -21.605 -8.690 1.00 98.25 84 GLU A N 1
ATOM 611 C CA . GLU A 1 84 ? -6.049 -22.477 -8.085 1.00 98.25 84 GLU A CA 1
ATOM 612 C C . GLU A 1 84 ? -5.958 -22.449 -6.559 1.00 98.25 84 GLU A C 1
ATOM 614 O O . GLU A 1 84 ? -6.966 -22.235 -5.885 1.00 98.25 84 GLU A O 1
ATOM 619 N N . PHE A 1 85 ? -4.751 -22.585 -6.003 1.00 98.19 85 PHE A N 1
ATOM 620 C CA . PHE A 1 85 ? -4.537 -22.484 -4.566 1.00 98.19 85 PHE A CA 1
ATOM 621 C C . PHE A 1 85 ? -5.095 -21.161 -4.032 1.00 98.19 85 PHE A C 1
ATOM 623 O O . PHE A 1 85 ? -5.993 -21.185 -3.190 1.00 98.19 85 PHE A O 1
ATOM 630 N N . ILE A 1 86 ? -4.660 -20.015 -4.566 1.00 96.88 86 ILE A N 1
ATOM 631 C CA . ILE A 1 86 ? -5.123 -18.693 -4.112 1.00 96.88 86 ILE A CA 1
ATOM 632 C C . ILE A 1 86 ? -6.648 -18.568 -4.237 1.00 96.88 86 ILE A C 1
ATOM 634 O O . ILE A 1 86 ? -7.308 -18.122 -3.298 1.00 96.88 86 ILE A O 1
ATOM 638 N N . TYR A 1 87 ? -7.224 -18.995 -5.362 1.00 95.81 87 TYR A N 1
ATOM 639 C CA . TYR A 1 87 ? -8.669 -18.959 -5.592 1.00 95.81 87 TYR A CA 1
ATOM 640 C C . TYR A 1 87 ? -9.453 -19.818 -4.582 1.00 95.81 87 TYR A C 1
ATOM 642 O O . TYR A 1 87 ? -10.476 -19.381 -4.043 1.00 95.81 87 TYR A O 1
ATOM 650 N N . SER A 1 88 ? -8.962 -21.024 -4.284 1.00 96.88 88 SER A N 1
ATOM 651 C CA . SER A 1 88 ? -9.578 -21.949 -3.325 1.00 96.88 88 SER A CA 1
ATOM 652 C C . SER A 1 88 ? -9.534 -21.408 -1.891 1.00 96.88 88 SER A C 1
ATOM 654 O O . SER A 1 88 ? -10.505 -21.561 -1.148 1.00 96.88 88 SER A O 1
ATOM 656 N N . GLN A 1 89 ? -8.441 -20.735 -1.509 1.00 95.69 89 GLN A N 1
ATOM 657 C CA . GLN A 1 89 ? -8.285 -20.109 -0.196 1.00 95.69 89 GLN A CA 1
ATOM 658 C C . GLN A 1 89 ? -9.202 -18.895 -0.055 1.00 95.69 89 GLN A C 1
ATOM 660 O O . GLN A 1 89 ? -9.949 -18.793 0.920 1.00 95.69 89 GLN A O 1
ATOM 665 N N . ALA A 1 90 ? -9.226 -18.032 -1.068 1.00 92.06 90 ALA A N 1
ATOM 666 C CA . ALA A 1 90 ? -10.133 -16.896 -1.137 1.00 92.06 90 ALA A CA 1
ATOM 667 C C . ALA A 1 90 ? -11.606 -17.330 -1.000 1.00 92.06 90 ALA A C 1
ATOM 669 O O . ALA A 1 90 ? -12.351 -16.774 -0.195 1.00 92.06 90 ALA A O 1
ATOM 670 N N . SER A 1 91 ? -12.008 -18.406 -1.683 1.00 91.88 91 SER A N 1
ATOM 671 C CA . SER A 1 91 ? -13.363 -18.979 -1.586 1.00 91.88 91 SER A CA 1
ATOM 672 C C . SER A 1 91 ? -13.715 -19.513 -0.188 1.00 91.88 91 SER A C 1
ATOM 674 O O . SER A 1 91 ? -14.890 -19.608 0.155 1.00 91.88 91 SER A O 1
ATOM 676 N N . GLN A 1 92 ? -12.711 -19.815 0.640 1.00 93.44 92 GLN A N 1
ATOM 677 C CA . GLN A 1 92 ? -12.856 -20.218 2.046 1.00 93.44 92 GLN A CA 1
ATOM 678 C C . GLN A 1 92 ? -12.763 -19.033 3.023 1.00 93.44 92 GLN A C 1
ATOM 680 O O . GLN A 1 92 ? -12.639 -19.234 4.230 1.00 93.44 92 GLN A O 1
ATOM 685 N N . GLY A 1 93 ? -12.800 -17.795 2.524 1.00 89.69 93 GLY A N 1
ATOM 686 C CA . GLY A 1 93 ? -12.707 -16.591 3.346 1.00 89.69 93 GLY A CA 1
ATOM 687 C C . GLY A 1 93 ? -11.276 -16.150 3.658 1.00 89.69 93 GLY A C 1
ATOM 688 O O . GLY A 1 93 ? -11.093 -15.203 4.421 1.00 89.69 93 GLY A O 1
ATOM 689 N N . ARG A 1 94 ? -10.257 -16.797 3.076 1.00 91.12 94 ARG A N 1
ATOM 690 C CA . ARG A 1 94 ? -8.849 -16.429 3.265 1.00 91.12 94 ARG A CA 1
ATOM 691 C C . ARG A 1 94 ? -8.389 -15.515 2.145 1.00 91.12 94 ARG A C 1
ATOM 693 O O . ARG A 1 94 ? -7.841 -15.952 1.137 1.00 91.12 94 ARG A O 1
ATOM 700 N N . TRP A 1 95 ? -8.654 -14.230 2.318 1.00 88.38 95 TRP A N 1
ATOM 701 C CA . TRP A 1 95 ? -8.374 -13.216 1.305 1.00 88.38 95 TRP A CA 1
ATOM 702 C C . TRP A 1 95 ? -6.955 -12.645 1.405 1.00 88.38 95 TRP A C 1
ATOM 704 O O . TRP A 1 95 ? -6.571 -11.805 0.601 1.00 88.38 95 TRP A O 1
ATOM 714 N N . LYS A 1 96 ? -6.150 -13.093 2.369 1.00 89.31 96 LYS A N 1
ATOM 715 C CA . LYS A 1 96 ? -4.810 -12.555 2.619 1.00 89.31 96 LYS A CA 1
ATOM 716 C C . LYS A 1 96 ? -3.761 -13.598 2.272 1.00 89.31 96 LYS A C 1
ATOM 718 O O . LYS A 1 96 ? -3.779 -14.698 2.816 1.00 89.31 96 LYS A O 1
ATOM 723 N N . ILE A 1 97 ? -2.841 -13.249 1.383 1.00 93.75 97 ILE A N 1
ATOM 724 C CA . ILE A 1 97 ? -1.748 -14.114 0.946 1.00 93.75 97 ILE A CA 1
ATOM 725 C C . ILE A 1 97 ? -0.439 -13.539 1.475 1.00 93.75 97 ILE A C 1
ATOM 727 O O . ILE A 1 97 ? 0.057 -12.536 0.963 1.00 93.75 97 ILE A O 1
ATOM 731 N N . ALA A 1 98 ? 0.125 -14.167 2.504 1.00 93.81 98 ALA A N 1
ATOM 732 C CA . ALA A 1 98 ? 1.476 -13.865 2.949 1.00 93.81 98 ALA A CA 1
ATOM 733 C C . ALA A 1 98 ? 2.478 -14.431 1.941 1.00 93.81 98 ALA A C 1
ATOM 735 O O . ALA A 1 98 ? 2.554 -15.645 1.756 1.00 93.81 98 ALA A O 1
ATOM 736 N N . LEU A 1 99 ? 3.224 -13.552 1.273 1.00 94.81 99 LEU A N 1
ATOM 737 C CA . LEU A 1 99 ? 4.196 -13.929 0.253 1.00 94.81 99 LEU A CA 1
ATOM 738 C C . LEU A 1 99 ? 5.612 -13.844 0.819 1.00 94.81 99 LEU A C 1
ATOM 740 O O . LEU A 1 99 ? 6.190 -12.762 0.929 1.00 94.81 99 LEU A O 1
ATOM 744 N N . LEU A 1 100 ? 6.189 -15.002 1.126 1.00 92.94 100 LEU A N 1
ATOM 745 C CA . LEU A 1 100 ? 7.569 -15.116 1.575 1.00 92.94 100 LEU A CA 1
ATOM 746 C C . LEU A 1 100 ? 8.492 -15.316 0.374 1.00 92.94 100 LEU A C 1
ATOM 748 O O . LEU A 1 100 ? 8.638 -16.421 -0.144 1.00 92.94 100 LEU A O 1
ATOM 752 N N . LEU A 1 101 ? 9.127 -14.230 -0.062 1.00 92.06 101 LEU A N 1
ATOM 753 C CA . LEU A 1 101 ? 10.199 -14.258 -1.064 1.00 92.06 101 LEU A CA 1
ATOM 754 C C . LEU A 1 101 ? 11.565 -14.561 -0.419 1.00 92.06 101 LEU A C 1
ATOM 756 O O . LEU A 1 101 ? 11.688 -14.451 0.804 1.00 92.06 101 LEU A O 1
ATOM 760 N N . PRO A 1 102 ? 12.617 -14.872 -1.199 1.00 89.94 102 PRO A N 1
ATOM 761 C CA . PRO A 1 102 ? 13.993 -14.883 -0.705 1.00 89.94 102 PRO A CA 1
ATOM 762 C C . PRO A 1 102 ? 14.354 -13.612 0.068 1.00 89.94 102 PRO A C 1
ATOM 764 O O . PRO A 1 102 ? 13.956 -12.510 -0.317 1.00 89.94 102 PRO A O 1
ATOM 767 N N . LEU A 1 103 ? 15.145 -13.742 1.139 1.00 87.06 103 LEU A N 1
ATOM 768 C CA . LEU A 1 103 ? 15.491 -12.613 2.019 1.00 87.06 103 LEU A CA 1
ATOM 769 C C . LEU A 1 103 ? 16.158 -11.463 1.243 1.00 87.06 103 LEU A C 1
ATOM 771 O O . LEU A 1 103 ? 15.891 -10.292 1.500 1.00 87.06 103 LEU A O 1
ATOM 775 N N . ALA A 1 104 ? 16.953 -11.807 0.226 1.00 87.25 104 ALA A N 1
ATOM 776 C CA . ALA A 1 104 ? 17.605 -10.860 -0.677 1.00 87.25 104 ALA A CA 1
ATOM 777 C C . ALA A 1 104 ? 16.632 -10.025 -1.538 1.00 87.25 104 ALA A C 1
ATOM 779 O O . ALA A 1 104 ? 17.058 -9.046 -2.154 1.00 87.25 104 ALA A O 1
ATOM 780 N N . TRP A 1 105 ? 15.341 -10.357 -1.578 1.00 90.69 105 TRP A N 1
ATOM 781 C CA . TRP A 1 105 ? 14.306 -9.621 -2.319 1.00 90.69 105 TRP A CA 1
ATOM 782 C C . TRP A 1 105 ? 13.308 -8.898 -1.412 1.00 90.69 105 TRP A C 1
ATOM 784 O O . TRP A 1 105 ? 12.543 -8.058 -1.890 1.00 90.69 105 TRP A O 1
ATOM 794 N N . ARG A 1 106 ? 13.312 -9.205 -0.111 1.00 90.44 106 ARG A N 1
ATOM 795 C CA . ARG A 1 106 ? 12.459 -8.536 0.873 1.00 90.44 106 ARG A CA 1
ATOM 796 C C . ARG A 1 106 ? 12.997 -7.153 1.217 1.00 90.44 106 ARG A C 1
ATOM 798 O O . ARG A 1 106 ? 14.194 -6.885 1.090 1.00 90.44 106 ARG A O 1
ATOM 805 N N . GLY A 1 107 ? 12.083 -6.307 1.682 1.00 89.75 107 GLY A N 1
ATOM 806 C CA . GLY A 1 107 ? 12.371 -4.960 2.141 1.00 89.75 107 GLY A CA 1
ATOM 807 C C . GLY A 1 107 ? 13.488 -4.908 3.182 1.00 89.75 107 GLY A C 1
ATOM 808 O O . GLY A 1 107 ? 13.355 -5.480 4.263 1.00 89.75 107 GLY A O 1
ATOM 809 N N . ARG A 1 108 ? 14.577 -4.205 2.866 1.00 91.56 108 ARG A N 1
ATOM 810 C CA . ARG A 1 108 ? 15.693 -3.961 3.788 1.00 91.56 108 ARG A CA 1
ATOM 811 C C . ARG A 1 108 ? 16.368 -2.625 3.508 1.00 91.56 108 ARG A C 1
ATOM 813 O O . ARG A 1 108 ? 16.246 -2.068 2.419 1.00 91.56 108 ARG A O 1
ATOM 820 N N . TRP A 1 109 ? 17.127 -2.159 4.490 1.00 91.75 109 TRP A N 1
ATOM 821 C CA . TRP A 1 109 ? 18.052 -1.046 4.319 1.00 91.75 109 TRP A CA 1
ATOM 822 C C . TRP A 1 109 ? 19.382 -1.549 3.758 1.00 91.75 109 TRP A C 1
ATOM 824 O O . TRP A 1 109 ? 19.950 -2.512 4.271 1.00 91.75 109 TRP A O 1
ATOM 834 N N . GLU A 1 110 ? 19.868 -0.899 2.709 1.00 91.94 110 GLU A N 1
ATOM 835 C CA . GLU A 1 110 ? 21.137 -1.183 2.047 1.00 91.94 110 GLU A CA 1
ATOM 836 C C . GLU A 1 110 ? 21.752 0.152 1.618 1.00 91.94 110 GLU A C 1
ATOM 838 O O . GLU A 1 110 ? 21.108 0.926 0.916 1.00 91.94 110 GLU A O 1
ATOM 843 N N . GLU A 1 111 ? 22.964 0.453 2.095 1.00 90.44 111 GLU A N 1
ATOM 844 C CA . GLU A 1 111 ? 23.689 1.697 1.762 1.00 90.44 111 GLU A CA 1
ATOM 845 C C . GLU A 1 111 ? 22.891 2.989 2.052 1.00 90.44 111 GLU A C 1
ATOM 847 O O . GLU A 1 111 ? 23.003 3.982 1.341 1.00 90.44 111 GLU A O 1
ATOM 852 N N . GLY A 1 112 ? 22.074 2.988 3.113 1.00 87.50 112 GLY A N 1
ATOM 853 C CA . GLY A 1 112 ? 21.242 4.139 3.487 1.00 87.50 112 GLY A CA 1
ATOM 854 C C . GLY A 1 112 ? 19.949 4.279 2.676 1.00 87.50 112 GLY A C 1
ATOM 855 O O . GLY A 1 112 ? 19.233 5.266 2.849 1.00 87.50 112 GLY A O 1
ATOM 856 N N . GLU A 1 113 ? 19.619 3.292 1.837 1.00 89.56 113 GLU A N 1
ATOM 857 C CA . GLU A 1 113 ? 18.398 3.262 1.034 1.00 89.56 113 GLU A CA 1
ATOM 858 C C . GLU A 1 113 ? 17.531 2.033 1.325 1.00 89.56 113 GLU A C 1
ATOM 860 O O . GLU A 1 113 ? 18.020 0.932 1.576 1.00 89.56 113 GLU A O 1
ATOM 865 N N . TRP A 1 114 ? 16.214 2.200 1.254 1.00 91.88 114 TRP A N 1
ATOM 866 C CA . TRP A 1 114 ? 15.262 1.098 1.333 1.00 91.88 114 TRP A CA 1
ATOM 867 C C . TRP A 1 114 ? 15.124 0.407 -0.027 1.00 91.88 114 TRP A C 1
ATOM 869 O O . TRP A 1 114 ? 14.617 1.006 -0.980 1.00 91.88 114 TRP A O 1
ATOM 879 N N . ARG A 1 115 ? 15.501 -0.873 -0.101 1.00 90.44 115 ARG A N 1
ATOM 880 C CA . ARG A 1 115 ? 15.355 -1.727 -1.290 1.00 90.44 115 ARG A CA 1
ATOM 881 C C . ARG A 1 115 ? 14.308 -2.802 -1.030 1.00 90.44 115 ARG A C 1
ATOM 883 O O . ARG A 1 115 ? 14.388 -3.503 -0.025 1.00 90.44 115 ARG A O 1
ATOM 890 N N . ASP A 1 116 ? 13.327 -2.931 -1.923 1.00 91.12 116 ASP A N 1
ATOM 891 C CA . ASP A 1 116 ? 12.206 -3.860 -1.744 1.00 91.12 116 ASP A CA 1
ATOM 892 C C . ASP A 1 116 ? 11.613 -4.318 -3.082 1.00 91.12 116 ASP A C 1
ATOM 894 O O . ASP A 1 116 ? 10.875 -3.587 -3.744 1.00 91.12 116 ASP A O 1
ATOM 898 N N . THR A 1 117 ? 11.921 -5.553 -3.477 1.00 91.44 117 THR A N 1
ATOM 899 C CA . THR A 1 117 ? 11.384 -6.164 -4.701 1.00 91.44 117 THR A CA 1
ATOM 900 C C . THR A 1 117 ? 9.950 -6.663 -4.499 1.00 91.44 117 THR A C 1
ATOM 902 O O . THR A 1 117 ? 9.201 -6.794 -5.469 1.00 91.44 117 THR A O 1
ATOM 905 N N . THR A 1 118 ? 9.522 -6.903 -3.253 1.00 91.88 118 THR A N 1
ATOM 906 C CA . THR A 1 118 ? 8.179 -7.433 -2.956 1.00 91.88 118 THR A CA 1
ATOM 907 C C . THR A 1 118 ? 7.069 -6.471 -3.383 1.00 91.88 118 THR A C 1
ATOM 909 O O . THR A 1 118 ? 5.976 -6.917 -3.741 1.00 91.88 118 THR A O 1
ATOM 912 N N . GLN A 1 119 ? 7.363 -5.164 -3.428 1.00 89.56 119 GLN A N 1
ATOM 913 C CA . GLN A 1 119 ? 6.416 -4.135 -3.862 1.00 89.56 119 GLN A CA 1
ATOM 914 C C . GLN A 1 119 ? 5.892 -4.383 -5.271 1.00 89.56 119 GLN A C 1
ATOM 916 O O . GLN A 1 119 ? 4.715 -4.135 -5.518 1.00 89.56 119 GLN A O 1
ATOM 921 N N . TRP A 1 120 ? 6.719 -4.918 -6.177 1.00 92.88 120 TRP A N 1
ATOM 922 C CA . TRP A 1 120 ? 6.255 -5.231 -7.525 1.00 92.88 120 TRP A CA 1
ATOM 923 C C . TRP A 1 120 ? 5.146 -6.286 -7.493 1.00 92.88 120 TRP A C 1
ATOM 925 O O . TRP A 1 120 ? 4.104 -6.082 -8.104 1.00 92.88 120 TRP A O 1
ATOM 935 N N . PHE A 1 121 ? 5.320 -7.377 -6.737 1.00 94.00 121 PHE A N 1
ATOM 936 C CA . PHE A 1 121 ? 4.319 -8.450 -6.636 1.00 94.00 121 PHE A CA 1
ATOM 937 C C . PHE A 1 121 ? 3.023 -7.945 -6.017 1.00 94.00 121 PHE A C 1
ATOM 939 O O . PHE A 1 121 ? 1.935 -8.215 -6.527 1.00 94.00 121 PHE A O 1
ATOM 946 N N . LYS A 1 122 ? 3.157 -7.165 -4.941 1.00 91.62 122 LYS A N 1
ATOM 947 C CA . LYS A 1 122 ? 2.035 -6.513 -4.282 1.00 91.62 122 LYS A CA 1
ATOM 948 C C . LYS A 1 122 ? 1.267 -5.627 -5.261 1.00 91.62 122 LYS A 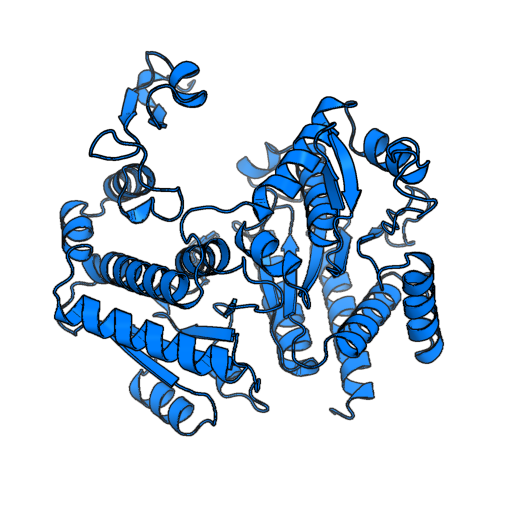C 1
ATOM 950 O O . LYS A 1 122 ? 0.071 -5.819 -5.441 1.00 91.62 122 LYS A O 1
ATOM 955 N N . GLN A 1 123 ? 1.949 -4.701 -5.930 1.00 89.12 123 GLN A N 1
ATOM 956 C CA . GLN A 1 123 ? 1.347 -3.800 -6.909 1.00 89.12 123 GLN A CA 1
ATOM 957 C C . GLN A 1 123 ? 0.696 -4.576 -8.062 1.00 89.12 123 GLN A C 1
ATOM 959 O O . GLN A 1 123 ? -0.448 -4.313 -8.429 1.00 89.12 123 GLN A O 1
ATOM 964 N N . HIS A 1 124 ? 1.401 -5.572 -8.599 1.00 91.94 124 HIS A N 1
ATOM 965 C CA . HIS A 1 124 ? 0.955 -6.363 -9.736 1.00 91.94 124 HIS A CA 1
ATOM 966 C C . HIS A 1 124 ? -0.345 -7.122 -9.451 1.00 91.94 124 HIS A C 1
ATOM 968 O O . HIS A 1 124 ? -1.217 -7.184 -10.319 1.00 91.94 124 HIS A O 1
ATOM 974 N N . ILE A 1 125 ? -0.496 -7.674 -8.247 1.00 91.69 125 ILE A N 1
ATOM 975 C CA . ILE A 1 125 ? -1.693 -8.412 -7.837 1.00 91.69 125 ILE A CA 1
ATOM 976 C C . ILE A 1 125 ? -2.790 -7.463 -7.347 1.00 91.69 125 ILE A C 1
ATOM 978 O O . ILE A 1 125 ? -3.903 -7.508 -7.866 1.00 91.69 125 ILE A O 1
ATOM 982 N N . GLU A 1 126 ? -2.491 -6.579 -6.395 1.00 89.44 126 GLU A N 1
ATOM 983 C CA . GLU A 1 126 ? -3.504 -5.754 -5.725 1.00 89.44 126 GLU A CA 1
ATOM 984 C C . GLU A 1 126 ? -4.137 -4.721 -6.665 1.00 89.44 126 GLU A C 1
ATOM 986 O O . GLU A 1 126 ? -5.354 -4.571 -6.655 1.00 89.44 126 GLU A O 1
ATOM 991 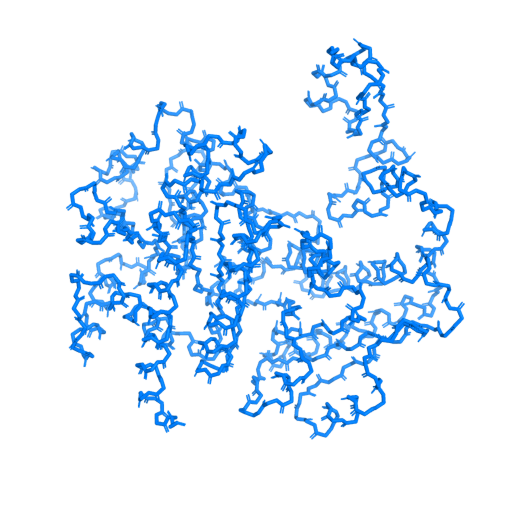N N . GLU A 1 127 ? -3.379 -4.055 -7.547 1.00 86.50 127 GLU A N 1
ATOM 992 C CA . GLU A 1 127 ? -3.987 -3.139 -8.532 1.00 86.50 127 GLU A CA 1
ATOM 993 C C . GLU A 1 127 ? -4.869 -3.872 -9.548 1.00 86.50 127 GLU A C 1
ATOM 995 O O . GLU A 1 127 ? -5.863 -3.339 -10.046 1.00 86.50 127 GLU A O 1
ATOM 1000 N N . SER A 1 128 ? -4.467 -5.090 -9.910 1.00 88.12 128 SER A N 1
ATOM 1001 C CA . SER A 1 128 ? -5.135 -5.851 -10.959 1.00 88.12 128 SER A CA 1
ATOM 1002 C C . SER A 1 128 ? -6.417 -6.491 -10.458 1.00 88.12 128 SER A C 1
ATOM 1004 O O . SER A 1 128 ? -7.402 -6.500 -11.196 1.00 88.12 128 SER A O 1
ATOM 1006 N N . LEU A 1 129 ? -6.382 -7.028 -9.233 1.00 87.25 129 LEU A N 1
ATOM 1007 C CA . LEU A 1 129 ? -7.433 -7.860 -8.650 1.00 87.25 129 LEU A CA 1
ATOM 1008 C C . LEU A 1 129 ? -8.236 -7.147 -7.547 1.00 87.25 129 LEU A C 1
ATOM 1010 O O . LEU A 1 129 ? -9.321 -7.611 -7.203 1.00 87.25 129 LEU A O 1
ATOM 1014 N N . GLY A 1 130 ? -7.767 -6.005 -7.030 1.00 82.25 130 GLY A N 1
ATOM 1015 C CA . GLY A 1 130 ? -8.425 -5.183 -6.002 1.00 82.25 130 GLY A CA 1
ATOM 1016 C C . GLY A 1 130 ? -9.644 -4.404 -6.500 1.00 82.25 130 GLY A C 1
ATOM 1017 O O . GLY A 1 130 ? -9.811 -3.228 -6.197 1.00 82.25 130 GLY A O 1
ATOM 1018 N N . LYS A 1 131 ? -10.479 -5.036 -7.324 1.00 78.19 131 LYS A N 1
ATOM 1019 C CA . LYS A 1 131 ? -11.649 -4.425 -7.974 1.00 78.19 131 LYS A CA 1
ATOM 1020 C C . LYS A 1 131 ? -12.959 -5.075 -7.563 1.00 78.19 131 LYS A C 1
ATOM 1022 O O . LYS A 1 131 ? -14.007 -4.657 -8.041 1.00 78.19 131 LYS A O 1
ATOM 1027 N N . ILE A 1 132 ? -12.902 -6.115 -6.735 1.00 71.31 132 ILE A N 1
ATOM 1028 C CA . ILE A 1 132 ? -14.071 -6.909 -6.389 1.00 71.31 132 ILE A CA 1
ATOM 1029 C C . ILE A 1 132 ? -14.682 -6.385 -5.078 1.00 71.31 132 ILE A C 1
ATOM 1031 O O . ILE A 1 132 ? -14.052 -6.554 -4.027 1.00 71.31 132 ILE A O 1
ATOM 1035 N N . PRO A 1 133 ? -15.907 -5.823 -5.106 1.00 69.62 133 PRO A N 1
ATOM 1036 C CA . PRO A 1 133 ? -16.594 -5.347 -3.906 1.00 69.62 133 PRO A CA 1
ATOM 1037 C C . PRO A 1 133 ? -16.613 -6.394 -2.793 1.00 69.62 133 PRO A C 1
ATOM 1039 O O . PRO A 1 133 ? -17.005 -7.542 -3.013 1.00 69.62 133 PRO A O 1
ATOM 1042 N N . GLY A 1 134 ? -16.162 -6.000 -1.601 1.00 69.88 134 GLY A N 1
ATOM 1043 C CA . GLY A 1 134 ? -16.153 -6.844 -0.404 1.00 69.88 134 GLY A CA 1
ATOM 1044 C C . GLY A 1 134 ? -15.158 -8.012 -0.418 1.00 69.88 134 GLY A C 1
ATOM 1045 O O . GLY A 1 134 ? -15.159 -8.806 0.520 1.00 69.88 134 GLY A O 1
ATOM 1046 N N . LYS A 1 135 ? -14.307 -8.146 -1.446 1.00 71.19 135 LYS A N 1
ATOM 1047 C CA . LYS A 1 135 ? -13.292 -9.207 -1.543 1.00 71.19 135 LYS A CA 1
ATOM 1048 C C . LYS A 1 135 ? -11.898 -8.591 -1.635 1.00 71.19 135 LYS A C 1
ATOM 1050 O O . LYS A 1 135 ? -11.445 -8.158 -2.691 1.00 71.19 135 LYS A O 1
ATOM 1055 N N . LEU A 1 136 ? -11.210 -8.567 -0.498 1.00 73.56 136 LEU A N 1
ATOM 1056 C CA . LEU A 1 136 ? -9.901 -7.939 -0.334 1.00 73.56 136 LEU A CA 1
ATOM 1057 C C . LEU A 1 136 ? -8.770 -8.950 -0.594 1.00 73.56 136 LEU A C 1
ATOM 1059 O O . LEU A 1 136 ? -8.116 -9.359 0.359 1.00 73.56 136 LEU A O 1
ATOM 1063 N N . LEU A 1 137 ? -8.528 -9.373 -1.846 1.00 86.38 137 LEU A N 1
ATOM 1064 C CA . LEU A 1 137 ? -7.350 -10.210 -2.133 1.00 86.38 137 LEU A CA 1
ATOM 1065 C C . LEU A 1 137 ? -6.061 -9.398 -1.921 1.00 86.38 137 LEU A C 1
ATOM 1067 O O . LEU A 1 137 ? -5.682 -8.585 -2.762 1.00 86.38 137 LEU A O 1
ATOM 1071 N N . LYS A 1 138 ? -5.414 -9.610 -0.776 1.00 88.50 138 LYS A N 1
ATOM 1072 C CA . LYS A 1 138 ? -4.318 -8.792 -0.259 1.00 88.50 138 LYS A CA 1
ATOM 1073 C C . LYS A 1 138 ? -3.008 -9.569 -0.251 1.00 88.50 138 LYS A C 1
ATOM 1075 O O . LYS A 1 138 ? -2.967 -10.695 0.241 1.00 88.50 138 LYS A O 1
ATOM 1080 N N . MET A 1 139 ? -1.934 -8.950 -0.734 1.00 91.44 139 MET A N 1
ATOM 1081 C CA . MET A 1 139 ? -0.584 -9.502 -0.682 1.00 91.44 139 MET A CA 1
ATOM 1082 C C . MET A 1 139 ? 0.146 -8.940 0.536 1.00 91.44 139 MET A C 1
ATOM 1084 O O . MET A 1 139 ? 0.461 -7.754 0.597 1.00 91.44 139 MET A O 1
ATOM 1088 N N . VAL A 1 140 ? 0.436 -9.798 1.509 1.00 90.25 140 VAL A N 1
ATOM 1089 C CA . VAL A 1 140 ? 1.157 -9.416 2.725 1.00 90.25 140 VAL A CA 1
ATOM 1090 C C . VAL A 1 140 ? 2.637 -9.712 2.528 1.00 90.25 140 VAL A C 1
ATOM 1092 O O . VAL A 1 140 ? 3.040 -10.872 2.468 1.00 90.25 140 VAL A O 1
ATOM 1095 N N . THR A 1 141 ? 3.448 -8.662 2.409 1.00 89.56 141 THR A N 1
ATOM 1096 C CA . THR A 1 141 ? 4.897 -8.780 2.158 1.00 89.56 141 THR A CA 1
ATOM 1097 C C . THR A 1 141 ? 5.758 -8.279 3.318 1.00 89.56 141 THR A C 1
ATOM 1099 O O . THR A 1 141 ? 6.983 -8.346 3.258 1.00 89.56 141 THR A O 1
ATOM 1102 N N . THR A 1 142 ? 5.120 -7.779 4.379 1.00 82.50 142 THR A N 1
ATOM 1103 C CA . THR A 1 142 ? 5.764 -7.188 5.559 1.00 82.50 142 THR A CA 1
ATOM 1104 C C . THR A 1 142 ? 6.021 -8.183 6.689 1.00 82.50 142 THR A C 1
ATOM 1106 O O . THR A 1 142 ? 6.720 -7.830 7.635 1.00 82.50 142 THR A O 1
ATOM 1109 N N . LEU A 1 143 ? 5.467 -9.399 6.607 1.00 83.81 143 LEU A N 1
ATOM 1110 C CA . LEU A 1 143 ? 5.623 -10.415 7.645 1.00 83.81 143 LEU A CA 1
ATOM 1111 C C . LEU A 1 143 ? 6.921 -11.204 7.474 1.00 83.81 143 LEU A C 1
ATOM 1113 O O . LEU A 1 143 ? 7.262 -11.636 6.371 1.00 83.81 143 LEU A O 1
ATOM 1117 N N . ASP A 1 144 ? 7.606 -11.428 8.590 1.00 84.38 144 ASP A N 1
ATOM 1118 C CA . ASP A 1 144 ? 8.704 -12.381 8.693 1.00 84.38 144 ASP A CA 1
ATOM 1119 C C . ASP A 1 144 ? 8.230 -13.772 9.159 1.00 84.38 144 ASP A C 1
ATOM 1121 O O . ASP A 1 144 ? 7.057 -14.011 9.469 1.00 84.38 144 ASP A O 1
ATOM 1125 N N . GLU A 1 145 ? 9.167 -14.719 9.179 1.00 85.44 145 GLU A N 1
ATOM 1126 C CA . GLU A 1 145 ? 8.926 -16.100 9.588 1.00 85.44 145 GLU A CA 1
ATOM 1127 C C . GLU A 1 145 ? 8.395 -16.207 11.024 1.00 85.44 145 GLU A C 1
ATOM 1129 O O . GLU A 1 145 ? 7.446 -16.948 11.288 1.00 85.44 145 GLU A O 1
ATOM 1134 N N . ALA A 1 146 ? 8.986 -15.458 11.958 1.00 85.50 146 ALA A N 1
ATOM 1135 C CA . ALA A 1 146 ? 8.616 -15.515 13.367 1.00 85.50 146 ALA A CA 1
ATOM 1136 C C . ALA A 1 146 ? 7.181 -15.012 13.578 1.00 85.50 146 ALA A C 1
ATOM 1138 O O . ALA A 1 146 ? 6.418 -15.591 14.352 1.00 85.50 146 ALA A O 1
ATOM 1139 N N . GLN A 1 147 ? 6.781 -13.978 12.840 1.00 85.19 147 GLN A N 1
ATOM 1140 C CA . GLN A 1 147 ? 5.447 -13.385 12.908 1.00 85.19 147 GLN A CA 1
ATOM 1141 C C . GLN A 1 147 ? 4.347 -14.288 12.332 1.00 85.19 147 GLN A C 1
ATOM 1143 O O . GLN A 1 147 ? 3.208 -14.257 12.819 1.00 85.19 147 GLN A O 1
ATOM 1148 N N . LEU A 1 148 ? 4.661 -15.094 11.313 1.00 85.69 148 LEU A N 1
ATOM 1149 C CA . LEU A 1 148 ? 3.731 -16.083 10.752 1.00 85.69 148 LEU A CA 1
ATOM 1150 C C . LEU A 1 148 ? 3.537 -17.288 11.676 1.00 85.69 148 LEU A C 1
ATOM 1152 O O . LEU A 1 148 ? 2.430 -17.820 11.780 1.00 85.69 148 LEU A O 1
ATOM 1156 N N . LEU A 1 149 ? 4.600 -17.694 12.369 1.00 85.94 149 LEU A N 1
ATOM 1157 C CA . LEU A 1 149 ? 4.569 -18.798 13.327 1.00 85.94 149 LEU A CA 1
ATOM 1158 C C . LEU A 1 149 ? 4.003 -18.381 14.696 1.00 85.94 149 LEU A C 1
ATOM 1160 O O . LEU A 1 149 ? 3.599 -19.236 15.483 1.00 85.94 149 LEU A O 1
ATOM 1164 N N . ALA A 1 150 ? 3.926 -17.078 14.982 1.00 85.00 150 ALA A N 1
ATOM 1165 C CA . ALA A 1 150 ? 3.348 -16.566 16.219 1.00 85.00 150 ALA A CA 1
ATOM 1166 C C . ALA A 1 150 ? 1.841 -16.876 16.343 1.00 85.00 150 ALA A C 1
ATOM 1168 O O . ALA A 1 150 ? 1.059 -16.730 15.400 1.00 85.00 150 ALA A O 1
ATOM 1169 N N . SER A 1 151 ? 1.410 -17.251 17.549 1.00 76.50 151 SER A N 1
ATOM 1170 C CA . SER A 1 151 ? 0.003 -17.500 17.884 1.00 76.50 151 SER A CA 1
ATOM 1171 C C . SER A 1 151 ? -0.677 -16.239 18.451 1.00 76.50 151 SER A C 1
ATOM 1173 O O . SER A 1 151 ? -0.022 -15.492 19.179 1.00 76.50 151 SER A O 1
ATOM 1175 N N . PRO A 1 152 ? -1.977 -16.001 18.179 1.00 79.75 152 PRO A N 1
ATOM 1176 C CA . PRO A 1 152 ? -2.820 -16.741 17.241 1.00 79.75 152 PRO A CA 1
ATOM 1177 C C . PRO A 1 152 ? -2.486 -16.379 15.792 1.00 79.75 152 PRO A C 1
ATOM 1179 O O . PRO A 1 152 ? -2.130 -15.239 15.486 1.00 79.75 152 PRO A O 1
ATOM 1182 N N . GLN A 1 153 ? -2.621 -17.344 14.888 1.00 82.19 153 GLN A N 1
ATOM 1183 C CA . GLN A 1 153 ? -2.481 -17.100 13.454 1.00 82.19 153 GLN A CA 1
ATOM 1184 C C . GLN A 1 153 ? -3.764 -16.452 12.901 1.00 82.19 153 GLN A C 1
ATOM 1186 O O . GLN A 1 153 ? -4.857 -16.825 13.343 1.00 82.19 153 GLN A O 1
ATOM 1191 N N . PRO A 1 154 ? -3.676 -15.502 11.951 1.00 82.50 154 PRO A N 1
ATOM 1192 C CA . PRO A 1 154 ? -4.863 -14.913 11.335 1.00 82.50 154 PRO A CA 1
ATOM 1193 C C . PRO A 1 154 ? -5.674 -15.977 10.583 1.00 82.50 154 PRO A C 1
ATOM 1195 O O . PRO A 1 154 ? -5.146 -16.684 9.727 1.00 82.50 154 PRO A O 1
ATOM 1198 N N . ALA A 1 155 ? -6.966 -16.098 10.898 1.00 84.38 155 ALA A N 1
ATOM 1199 C CA . ALA A 1 155 ? -7.832 -17.135 10.325 1.00 84.38 155 ALA A CA 1
ATOM 1200 C C . ALA A 1 155 ? -8.128 -16.934 8.825 1.00 84.38 155 ALA A C 1
ATOM 1202 O O . ALA A 1 155 ? -8.508 -17.878 8.135 1.00 84.38 155 ALA A O 1
ATOM 1203 N N . ASP A 1 156 ? -7.951 -15.712 8.325 1.00 87.69 156 ASP A N 1
ATOM 1204 C CA . ASP A 1 156 ? -8.244 -15.279 6.959 1.00 87.69 156 ASP A CA 1
ATOM 1205 C C . ASP A 1 156 ? -6.986 -15.182 6.074 1.00 87.69 156 ASP A C 1
ATOM 1207 O O . ASP A 1 156 ? -6.980 -14.479 5.059 1.00 87.69 156 ASP A O 1
ATOM 1211 N N . MET A 1 157 ? -5.926 -15.908 6.445 1.00 90.50 157 MET A N 1
ATOM 1212 C CA . MET A 1 157 ? -4.627 -15.887 5.778 1.00 90.50 157 MET A CA 1
ATOM 1213 C C . MET A 1 157 ? -4.224 -17.255 5.221 1.00 90.50 157 MET A C 1
ATOM 1215 O O . MET A 1 157 ? -4.459 -18.294 5.835 1.00 90.50 157 MET A O 1
ATOM 1219 N N . ALA A 1 158 ? -3.565 -17.232 4.068 1.00 95.00 158 ALA A N 1
ATOM 1220 C CA . ALA A 1 158 ? -2.793 -18.331 3.506 1.00 95.00 158 ALA A CA 1
ATOM 1221 C C . ALA A 1 158 ? -1.358 -17.863 3.222 1.00 95.00 158 ALA A C 1
ATOM 1223 O O . ALA A 1 158 ? -1.094 -16.663 3.116 1.00 95.00 158 ALA A O 1
ATOM 1224 N N . VAL A 1 159 ? -0.427 -18.805 3.104 1.00 95.81 159 VAL A N 1
ATOM 1225 C CA . VAL A 1 159 ? 1.002 -18.532 2.937 1.00 95.81 159 VAL A CA 1
ATOM 1226 C C . VAL A 1 159 ? 1.491 -19.109 1.615 1.00 95.81 159 VAL A C 1
ATOM 1228 O O . VAL A 1 159 ? 1.221 -20.262 1.285 1.00 95.81 159 VAL A O 1
ATOM 1231 N N . VAL A 1 160 ? 2.243 -18.304 0.871 1.00 96.12 160 VAL A N 1
ATOM 1232 C CA . VAL A 1 160 ? 2.993 -18.724 -0.312 1.00 96.12 160 VAL A CA 1
ATOM 1233 C C . VAL A 1 160 ? 4.473 -18.518 -0.024 1.00 96.12 160 VAL A C 1
ATOM 1235 O O . VAL A 1 160 ? 4.919 -17.390 0.186 1.00 96.12 160 VAL A O 1
ATOM 1238 N N . VAL A 1 161 ? 5.239 -19.605 -0.021 1.00 93.75 161 VAL A N 1
ATOM 1239 C CA . VAL A 1 161 ? 6.697 -19.575 0.139 1.00 93.75 161 VAL A CA 1
ATOM 1240 C C . VAL A 1 161 ? 7.333 -19.760 -1.223 1.00 93.75 161 VAL A C 1
ATOM 1242 O O . VAL A 1 161 ? 7.121 -20.784 -1.865 1.00 93.75 161 VAL A O 1
ATOM 1245 N N . VAL A 1 162 ? 8.123 -18.787 -1.667 1.00 92.12 162 VAL A N 1
ATOM 1246 C CA . VAL A 1 162 ? 8.856 -18.881 -2.927 1.00 92.12 162 VAL A CA 1
ATOM 1247 C C . VAL A 1 162 ? 10.290 -19.305 -2.654 1.00 92.12 162 VAL A C 1
ATOM 1249 O O . VAL A 1 162 ? 11.046 -18.587 -2.000 1.00 92.12 162 VAL A O 1
ATOM 1252 N N . ARG A 1 163 ? 10.675 -20.451 -3.214 1.00 88.44 163 ARG A N 1
ATOM 1253 C CA . ARG A 1 163 ? 12.036 -20.985 -3.140 1.00 88.44 163 ARG A CA 1
ATOM 1254 C C . ARG A 1 163 ? 12.749 -20.789 -4.462 1.00 88.44 163 ARG A C 1
ATOM 1256 O O . ARG A 1 163 ? 12.197 -21.083 -5.521 1.00 88.44 163 ARG A O 1
ATOM 1263 N N . VAL A 1 164 ? 13.984 -20.302 -4.403 1.00 85.69 164 VAL A N 1
ATOM 1264 C CA . VAL A 1 164 ? 14.769 -19.966 -5.594 1.00 85.69 164 VAL A CA 1
ATOM 1265 C C . VAL A 1 164 ? 16.178 -20.522 -5.462 1.00 85.69 164 VAL A C 1
ATOM 1267 O O . VAL A 1 164 ? 17.087 -19.801 -5.069 1.00 85.69 164 VAL A O 1
ATOM 1270 N N . GLY A 1 165 ? 16.377 -21.793 -5.823 1.00 77.00 165 GLY A N 1
ATOM 1271 C CA . GLY A 1 165 ? 17.699 -22.436 -5.865 1.00 77.00 165 GLY A CA 1
ATOM 1272 C C . GLY A 1 165 ? 18.647 -22.012 -4.729 1.00 77.00 165 GLY A C 1
ATOM 1273 O O . GLY A 1 165 ? 18.341 -22.190 -3.558 1.00 77.00 165 GLY A O 1
ATOM 1274 N N . ALA A 1 166 ? 19.799 -21.428 -5.080 1.00 68.12 166 ALA A N 1
ATOM 1275 C CA . ALA A 1 166 ? 20.815 -20.968 -4.122 1.00 68.12 166 ALA A CA 1
ATOM 1276 C C . ALA A 1 166 ? 20.519 -19.605 -3.453 1.00 68.12 166 ALA A C 1
ATOM 1278 O O . ALA A 1 166 ? 21.283 -19.165 -2.595 1.00 68.12 166 ALA A O 1
ATOM 1279 N N . VAL A 1 167 ? 19.453 -18.908 -3.850 1.00 69.56 167 VAL A N 1
ATOM 1280 C CA . VAL A 1 167 ? 19.018 -17.644 -3.243 1.00 69.56 167 VAL A CA 1
ATOM 1281 C C . VAL A 1 167 ? 18.047 -18.002 -2.120 1.00 69.56 167 VAL A C 1
ATOM 1283 O O . VAL A 1 167 ? 16.833 -18.029 -2.313 1.00 69.56 167 VAL A O 1
ATOM 1286 N N . SER A 1 168 ? 18.596 -18.375 -0.966 1.00 56.78 168 SER A N 1
ATOM 1287 C CA . SER A 1 168 ? 17.804 -18.991 0.096 1.00 56.78 168 SER A CA 1
ATOM 1288 C C . SER A 1 168 ? 16.886 -17.996 0.815 1.00 56.78 168 SER A C 1
ATOM 1290 O O . SER A 1 168 ? 17.220 -16.826 1.051 1.00 56.78 168 SER A O 1
ATOM 1292 N N . VAL A 1 169 ? 15.712 -18.491 1.207 1.00 58.12 169 VAL A N 1
ATOM 1293 C CA . VAL A 1 169 ? 15.096 -18.069 2.466 1.00 58.12 169 VAL A CA 1
ATOM 1294 C C . VAL A 1 169 ? 15.876 -18.808 3.561 1.00 58.12 169 VAL A C 1
ATOM 1296 O O . VAL A 1 169 ? 16.382 -19.906 3.343 1.00 58.12 169 VAL A O 1
ATOM 1299 N N . ARG A 1 170 ? 16.088 -18.195 4.724 1.00 55.47 170 ARG A N 1
ATOM 1300 C CA . ARG A 1 170 ? 16.886 -18.798 5.804 1.00 55.47 170 ARG A CA 1
ATOM 1301 C C . ARG A 1 170 ? 16.390 -20.229 6.095 1.00 55.47 170 ARG A C 1
ATOM 1303 O O . ARG A 1 170 ? 15.209 -20.395 6.358 1.00 55.47 170 ARG A O 1
ATOM 1310 N N . ASP A 1 171 ? 17.287 -21.218 6.017 1.00 60.22 171 ASP A N 1
ATOM 1311 C CA . ASP A 1 171 ? 17.040 -22.650 6.282 1.00 60.22 171 ASP A CA 1
ATOM 1312 C C . ASP A 1 171 ? 15.650 -23.162 5.821 1.00 60.22 171 ASP A C 1
ATOM 1314 O O . ASP A 1 171 ? 14.800 -23.560 6.616 1.00 60.22 171 ASP A O 1
ATOM 1318 N N . ASP A 1 172 ? 15.414 -23.113 4.503 1.00 66.62 172 ASP A N 1
ATOM 1319 C CA . ASP A 1 172 ? 14.127 -23.340 3.818 1.00 66.62 172 ASP A CA 1
ATOM 1320 C C . ASP A 1 172 ? 13.307 -24.559 4.296 1.00 66.62 172 ASP A C 1
ATOM 1322 O O . ASP A 1 172 ? 12.068 -24.546 4.252 1.00 66.62 172 ASP A O 1
ATOM 1326 N N . ALA A 1 173 ? 13.978 -25.629 4.730 1.00 74.56 173 ALA A N 1
ATOM 1327 C CA . ALA A 1 173 ? 13.331 -26.861 5.170 1.00 74.56 173 ALA A CA 1
ATOM 1328 C C . ALA A 1 173 ? 12.669 -26.716 6.549 1.00 74.56 173 ALA A C 1
ATOM 1330 O O . ALA A 1 173 ? 11.523 -27.140 6.714 1.00 74.56 173 ALA A O 1
ATOM 1331 N N . SER A 1 174 ? 13.347 -26.084 7.513 1.00 81.94 174 SER A N 1
ATOM 1332 C CA . SER A 1 174 ? 12.831 -25.935 8.878 1.00 81.94 174 SER A CA 1
ATOM 1333 C C . SER A 1 174 ? 11.645 -24.973 8.924 1.00 81.94 174 SER A C 1
ATOM 1335 O O . SER A 1 174 ? 10.631 -25.287 9.544 1.00 81.94 174 SER A O 1
ATOM 1337 N N . LEU A 1 175 ? 11.704 -23.869 8.170 1.00 84.19 175 LEU A N 1
ATOM 1338 C CA . LEU A 1 175 ? 10.578 -22.942 8.030 1.00 84.19 175 LEU A CA 1
ATOM 1339 C C . LEU A 1 175 ? 9.343 -23.621 7.430 1.00 84.19 175 LEU A C 1
ATOM 1341 O O . LEU A 1 175 ? 8.230 -23.435 7.910 1.00 84.19 175 LEU A O 1
ATOM 1345 N N . THR A 1 176 ? 9.529 -24.402 6.367 1.00 83.75 176 THR A N 1
ATOM 1346 C CA . THR A 1 176 ? 8.402 -25.056 5.690 1.00 83.75 176 THR A CA 1
ATOM 1347 C C . THR A 1 176 ? 7.784 -26.143 6.561 1.00 83.75 176 THR A C 1
ATOM 1349 O O . THR A 1 176 ? 6.563 -26.252 6.574 1.00 83.75 176 THR A O 1
ATOM 1352 N N . SER A 1 177 ? 8.596 -26.883 7.327 1.00 86.81 177 SER A N 1
ATOM 1353 C CA . SER A 1 177 ? 8.094 -27.823 8.341 1.00 86.81 177 SER A CA 1
ATOM 1354 C C . SER A 1 177 ? 7.304 -27.095 9.429 1.00 86.81 177 SER A C 1
ATOM 1356 O O . SER A 1 177 ? 6.183 -27.474 9.743 1.00 86.81 177 SER A O 1
ATOM 1358 N N . ALA A 1 178 ? 7.833 -25.988 9.956 1.00 87.44 178 ALA A N 1
ATOM 1359 C CA . ALA A 1 178 ? 7.138 -25.212 10.979 1.00 87.44 178 ALA A CA 1
ATOM 1360 C C . ALA A 1 178 ? 5.810 -24.625 10.460 1.00 87.44 178 ALA A C 1
ATOM 1362 O O . ALA A 1 178 ? 4.810 -24.605 11.175 1.00 87.44 178 ALA A O 1
ATOM 1363 N N . LEU A 1 179 ? 5.773 -24.167 9.203 1.00 87.50 179 LEU A N 1
ATOM 1364 C CA . LEU A 1 179 ? 4.553 -23.658 8.575 1.00 87.50 179 LEU A CA 1
ATOM 1365 C C . LEU A 1 179 ? 3.551 -24.771 8.246 1.00 87.50 179 LEU A C 1
ATOM 1367 O O . LEU A 1 179 ? 2.354 -24.521 8.362 1.00 87.50 179 LEU A O 1
ATOM 1371 N N . SER A 1 180 ? 3.997 -25.974 7.871 1.00 86.69 180 SER A N 1
ATOM 1372 C CA . SER A 1 180 ? 3.103 -27.113 7.617 1.00 86.69 180 SER A CA 1
ATOM 1373 C C . SER A 1 180 ? 2.531 -27.717 8.902 1.00 86.69 180 SER A C 1
ATOM 1375 O O . SER A 1 180 ? 1.418 -28.239 8.888 1.00 86.69 180 SER A O 1
ATOM 1377 N N . GLU A 1 181 ? 3.260 -27.617 10.015 1.00 88.50 181 GLU A N 1
ATOM 1378 C CA . GLU A 1 181 ? 2.760 -27.914 11.364 1.00 88.50 181 GLU A CA 1
ATOM 1379 C C . GLU A 1 181 ? 1.779 -26.843 11.863 1.00 88.50 181 GLU A C 1
ATOM 1381 O O . GLU A 1 181 ? 0.948 -27.090 12.743 1.00 88.50 181 GLU A O 1
ATOM 1386 N N . SER A 1 182 ? 1.852 -25.646 11.285 1.00 84.81 182 SER A N 1
ATOM 1387 C CA . SER A 1 182 ? 0.905 -24.576 11.544 1.00 84.81 182 SER A CA 1
ATOM 1388 C C . SER A 1 182 ? -0.442 -24.832 10.855 1.00 84.81 182 SER A C 1
ATOM 1390 O O . SER A 1 182 ? -0.543 -25.587 9.892 1.00 84.81 182 SER A O 1
ATOM 1392 N N . ARG A 1 183 ? -1.521 -24.191 11.324 1.00 86.56 183 ARG A N 1
ATOM 1393 C CA . ARG A 1 183 ? -2.859 -24.359 10.717 1.00 86.56 183 ARG A CA 1
ATOM 1394 C C . ARG A 1 183 ? -3.061 -23.487 9.472 1.00 86.56 183 ARG A C 1
ATOM 1396 O O . ARG A 1 183 ? -4.171 -23.449 8.938 1.00 86.56 183 ARG A O 1
ATOM 1403 N N . LEU A 1 184 ? -2.030 -22.764 9.033 1.00 91.12 184 LEU A N 1
ATOM 1404 C CA . LEU A 1 184 ? -2.099 -21.913 7.853 1.00 91.12 184 LEU A CA 1
ATOM 1405 C C . LEU A 1 184 ? -1.992 -22.758 6.578 1.00 91.12 184 LEU A C 1
ATOM 1407 O O . LEU A 1 184 ? -1.044 -23.527 6.430 1.00 91.12 184 LEU A O 1
ATOM 1411 N N . PRO A 1 185 ? -2.912 -22.588 5.615 1.00 96.00 185 PRO A N 1
ATOM 1412 C CA . PRO A 1 185 ? -2.753 -23.168 4.291 1.00 96.00 185 PRO A CA 1
ATOM 1413 C C . PRO A 1 185 ? -1.460 -22.671 3.650 1.00 96.00 185 PRO A C 1
ATOM 1415 O O . PRO A 1 185 ? -1.211 -21.465 3.607 1.00 96.00 185 PRO A O 1
ATOM 1418 N N . LEU A 1 186 ? -0.665 -23.602 3.136 1.00 96.06 186 LEU A N 1
ATOM 1419 C CA . LEU A 1 186 ? 0.673 -23.345 2.623 1.00 96.06 186 LEU A CA 1
ATOM 1420 C C . LEU A 1 186 ? 0.793 -23.837 1.181 1.00 96.06 186 LEU A C 1
ATOM 1422 O O . LEU A 1 186 ? 0.465 -24.984 0.884 1.00 96.06 186 LEU A O 1
ATOM 1426 N N . PHE A 1 187 ? 1.332 -22.985 0.314 1.00 96.25 187 PHE A N 1
ATOM 1427 C CA . PHE A 1 187 ? 1.816 -23.361 -1.009 1.00 96.25 187 PHE A CA 1
ATOM 1428 C C . PHE A 1 187 ? 3.306 -23.043 -1.107 1.00 96.25 187 PHE A C 1
ATOM 1430 O O . PHE A 1 187 ? 3.727 -21.912 -0.863 1.00 96.25 187 PHE A O 1
ATOM 1437 N N . VAL A 1 188 ? 4.116 -24.030 -1.478 1.00 93.62 188 VAL A N 1
ATOM 1438 C CA . VAL A 1 188 ? 5.540 -23.822 -1.759 1.00 93.62 188 VAL A CA 1
ATOM 1439 C C . VAL A 1 188 ? 5.698 -23.729 -3.267 1.00 93.62 188 VAL A C 1
ATOM 1441 O O . VAL A 1 188 ? 5.403 -24.693 -3.963 1.00 93.62 188 VAL A O 1
ATOM 1444 N N . PHE A 1 189 ? 6.136 -22.571 -3.755 1.00 93.12 189 PHE A N 1
ATOM 1445 C CA . PHE A 1 189 ? 6.421 -22.308 -5.161 1.00 93.12 189 PHE A CA 1
ATOM 1446 C C . PHE A 1 189 ? 7.930 -22.408 -5.402 1.00 93.12 189 PHE A C 1
ATOM 1448 O O . PHE A 1 189 ? 8.689 -21.498 -5.058 1.00 93.12 189 PHE A O 1
ATOM 1455 N N . GLU A 1 190 ? 8.381 -23.523 -5.966 1.00 90.81 190 GLU A N 1
ATOM 1456 C CA . GLU A 1 190 ? 9.802 -23.785 -6.189 1.00 90.81 190 GLU A CA 1
ATOM 1457 C C . GLU A 1 190 ? 10.228 -23.446 -7.622 1.00 90.81 190 GLU A C 1
ATOM 1459 O O . GLU A 1 190 ? 9.833 -24.087 -8.596 1.00 90.81 190 GLU A O 1
ATOM 1464 N N . LEU A 1 191 ? 11.092 -22.440 -7.763 1.00 86.19 191 LEU A N 1
ATOM 1465 C CA . LEU A 1 191 ? 11.803 -22.187 -9.008 1.00 86.19 191 LEU A CA 1
ATOM 1466 C C . LEU A 1 191 ? 13.010 -23.121 -9.080 1.00 86.19 191 LEU A C 1
ATOM 1468 O O . LEU A 1 191 ? 13.945 -23.000 -8.287 1.00 86.19 191 LEU A O 1
ATOM 1472 N N . ALA A 1 192 ? 12.964 -24.046 -10.046 1.00 73.12 192 ALA A N 1
ATOM 1473 C CA . ALA A 1 192 ? 13.920 -25.137 -10.223 1.00 73.12 192 ALA A CA 1
ATOM 1474 C C . ALA A 1 192 ? 15.378 -24.741 -9.928 1.00 73.12 192 ALA A C 1
ATOM 1476 O O . ALA A 1 192 ? 15.882 -23.730 -10.421 1.00 73.12 192 ALA A O 1
ATOM 1477 N N . THR A 1 193 ? 16.088 -25.618 -9.215 1.00 58.44 193 THR A N 1
ATOM 1478 C CA . THR A 1 193 ? 17.481 -25.461 -8.742 1.00 58.44 193 THR A CA 1
ATOM 1479 C C . THR A 1 193 ? 18.516 -25.113 -9.821 1.00 58.44 193 THR A C 1
ATOM 1481 O O . THR A 1 193 ? 19.619 -24.678 -9.500 1.00 58.44 193 THR A O 1
ATOM 1484 N N . ARG A 1 194 ? 18.178 -25.273 -11.108 1.00 57.44 194 ARG A N 1
ATOM 1485 C CA . ARG A 1 194 ? 19.041 -24.955 -12.260 1.00 57.44 194 ARG A CA 1
ATOM 1486 C C . ARG A 1 194 ? 18.851 -23.541 -12.818 1.00 57.44 194 ARG A C 1
ATOM 1488 O O . ARG A 1 194 ? 19.545 -23.159 -13.760 1.00 57.44 194 ARG A O 1
ATOM 1495 N N . CYS A 1 195 ? 17.908 -22.771 -12.284 1.00 68.44 195 CYS A N 1
ATOM 1496 C CA . CYS A 1 195 ? 17.679 -21.393 -12.696 1.00 68.44 195 CYS A CA 1
ATOM 1497 C C . CYS A 1 195 ? 18.847 -20.520 -12.204 1.00 68.44 195 CYS A C 1
ATOM 1499 O O . CYS A 1 195 ? 19.135 -20.484 -11.008 1.00 68.44 195 CYS A O 1
ATOM 1501 N N . ARG A 1 196 ? 19.547 -19.820 -13.110 1.00 78.00 196 ARG A N 1
ATOM 1502 C CA . ARG A 1 196 ? 20.565 -18.843 -12.684 1.00 78.00 196 ARG A CA 1
ATOM 1503 C C . ARG A 1 196 ? 19.872 -17.734 -11.881 1.00 78.00 196 ARG A C 1
ATOM 1505 O O . ARG A 1 196 ? 18.784 -17.318 -12.278 1.00 78.00 196 ARG A O 1
ATOM 1512 N N . PRO A 1 197 ? 20.495 -17.178 -10.828 1.00 77.81 197 PRO A N 1
ATOM 1513 C CA . PRO A 1 197 ? 19.897 -16.079 -10.067 1.00 77.81 197 PRO A CA 1
ATOM 1514 C C . PRO A 1 197 ? 19.446 -14.898 -10.945 1.00 77.81 197 PRO A C 1
ATOM 1516 O O . PRO A 1 197 ? 18.394 -14.318 -10.694 1.00 77.81 197 PRO A O 1
ATOM 1519 N N . SER A 1 198 ? 20.188 -14.606 -12.025 1.00 81.88 198 SER A N 1
ATOM 1520 C CA . SER A 1 198 ? 19.878 -13.544 -12.997 1.00 81.88 198 SER A CA 1
ATOM 1521 C C . SER A 1 198 ? 18.566 -13.740 -13.763 1.00 81.88 198 SER A C 1
ATOM 1523 O O . SER A 1 198 ? 18.011 -12.764 -14.259 1.00 81.88 198 SER A O 1
ATOM 1525 N N . VAL A 1 199 ? 18.060 -14.973 -13.865 1.00 89.69 199 VAL A N 1
ATOM 1526 C CA . VAL A 1 199 ? 16.835 -15.298 -14.616 1.00 89.69 199 VAL A CA 1
ATOM 1527 C C . VAL A 1 199 ? 15.647 -15.639 -13.711 1.00 89.69 199 VAL A C 1
ATOM 1529 O O . VAL A 1 199 ? 14.518 -15.737 -14.185 1.00 89.69 199 VAL A O 1
ATOM 1532 N N . ALA A 1 200 ? 15.876 -15.809 -12.407 1.00 91.50 200 ALA A N 1
ATOM 1533 C CA . ALA A 1 200 ? 14.848 -16.274 -11.483 1.00 91.50 200 ALA A CA 1
ATOM 1534 C C . ALA A 1 200 ? 13.760 -15.227 -11.210 1.00 91.50 200 ALA A C 1
ATOM 1536 O O . ALA A 1 200 ? 12.576 -15.554 -11.220 1.00 91.50 200 ALA A O 1
ATOM 1537 N N . LEU A 1 201 ? 14.150 -13.967 -10.993 1.00 92.62 201 LEU A N 1
ATOM 1538 C CA . LEU A 1 201 ? 13.198 -12.882 -10.758 1.00 92.62 201 LEU A CA 1
ATOM 1539 C C . LEU A 1 201 ? 12.249 -12.656 -11.953 1.00 92.62 201 LEU A C 1
ATOM 1541 O O . LEU A 1 201 ? 11.041 -12.726 -11.734 1.00 92.62 201 LEU A O 1
ATOM 1545 N N . PRO A 1 202 ? 12.719 -12.456 -13.204 1.00 94.44 202 PRO A N 1
ATOM 1546 C CA . PRO A 1 202 ? 11.814 -12.296 -14.346 1.00 94.44 202 PRO A CA 1
ATOM 1547 C C . PRO A 1 202 ? 10.915 -13.518 -14.558 1.00 94.44 202 PRO A C 1
ATOM 1549 O O . PRO A 1 202 ? 9.739 -13.358 -14.885 1.00 94.44 202 PRO A O 1
ATOM 1552 N N . LYS A 1 203 ? 11.423 -14.728 -14.285 1.00 94.19 203 LYS A N 1
ATOM 1553 C CA . LYS A 1 203 ? 10.627 -15.959 -14.319 1.00 94.19 203 LYS A CA 1
ATOM 1554 C C . LYS A 1 203 ? 9.485 -15.938 -13.307 1.00 94.19 203 LYS A C 1
ATOM 1556 O O . LYS A 1 203 ? 8.341 -16.211 -13.662 1.00 94.19 203 LYS A O 1
ATOM 1561 N N . LEU A 1 204 ? 9.771 -15.542 -12.068 1.00 94.81 204 LEU A N 1
ATOM 1562 C CA . LEU A 1 204 ? 8.751 -15.386 -11.034 1.00 94.81 204 LEU A CA 1
ATOM 1563 C C . LEU A 1 204 ? 7.727 -14.302 -11.393 1.00 94.81 204 LEU A C 1
ATOM 1565 O O . LEU A 1 204 ? 6.528 -14.508 -11.228 1.00 94.81 204 LEU A O 1
ATOM 1569 N N . MET A 1 205 ? 8.186 -13.154 -11.898 1.00 95.81 205 MET A N 1
ATOM 1570 C CA . MET A 1 205 ? 7.312 -12.054 -12.317 1.00 95.81 205 MET A CA 1
ATOM 1571 C C . MET A 1 205 ? 6.361 -12.497 -13.437 1.00 95.81 205 MET A C 1
ATOM 1573 O O . MET A 1 205 ? 5.169 -12.179 -13.417 1.00 95.81 205 MET A O 1
ATOM 1577 N N . HIS A 1 206 ? 6.854 -13.294 -14.387 1.00 95.75 206 HIS A N 1
ATOM 1578 C CA . HIS A 1 206 ? 6.012 -13.861 -15.433 1.00 95.75 206 HIS A CA 1
ATOM 1579 C C . HIS A 1 206 ? 5.029 -14.911 -14.886 1.00 95.75 206 HIS A C 1
ATOM 1581 O O . HIS A 1 206 ? 3.848 -14.867 -15.227 1.00 95.75 206 HIS A O 1
ATOM 1587 N N . ALA A 1 207 ? 5.450 -15.788 -13.969 1.00 96.06 207 ALA A N 1
ATOM 1588 C CA . ALA A 1 207 ? 4.544 -16.730 -13.304 1.00 96.06 207 ALA A CA 1
ATOM 1589 C C . ALA A 1 207 ? 3.404 -16.008 -12.559 1.00 96.06 207 ALA A C 1
ATOM 1591 O O . ALA A 1 207 ? 2.234 -16.347 -12.725 1.00 96.06 207 ALA A O 1
ATOM 1592 N N . PHE A 1 208 ? 3.706 -14.940 -11.813 1.00 96.81 208 PHE A N 1
ATOM 1593 C CA . PHE A 1 208 ? 2.683 -14.122 -11.148 1.00 96.81 208 PHE A CA 1
ATOM 1594 C C . PHE A 1 208 ? 1.782 -13.361 -12.133 1.00 96.81 208 PHE A C 1
ATOM 1596 O O . PHE A 1 208 ? 0.622 -13.083 -11.821 1.00 96.81 208 PHE A O 1
ATOM 1603 N N . THR A 1 209 ? 2.270 -13.075 -13.341 1.00 96.75 209 THR A N 1
ATOM 1604 C CA . THR A 1 209 ? 1.442 -12.538 -14.428 1.00 96.75 209 THR A CA 1
ATOM 1605 C C . THR A 1 209 ? 0.405 -13.557 -14.893 1.00 96.75 209 THR A C 1
ATOM 1607 O O . THR A 1 209 ? -0.765 -13.190 -15.026 1.00 96.75 209 THR A O 1
ATOM 1610 N N . VAL A 1 210 ? 0.794 -14.827 -15.059 1.00 97.25 210 VAL A N 1
ATOM 1611 C CA . VAL A 1 210 ? -0.131 -15.937 -15.353 1.00 97.25 210 VAL A CA 1
ATOM 1612 C C . VAL A 1 210 ? -1.151 -16.101 -14.224 1.00 97.25 210 VAL A C 1
ATOM 1614 O O . VAL A 1 210 ? -2.353 -16.089 -14.490 1.00 97.25 210 VAL A O 1
ATOM 1617 N N . VAL A 1 211 ? -0.691 -16.148 -12.964 1.00 97.56 211 VAL A N 1
ATOM 1618 C CA . VAL A 1 211 ? -1.558 -16.247 -11.772 1.00 97.56 211 VAL A CA 1
ATOM 1619 C C . VAL A 1 211 ? -2.623 -15.156 -11.772 1.00 97.56 211 VAL A C 1
ATOM 1621 O O . VAL A 1 211 ? -3.813 -15.436 -11.639 1.00 97.56 211 VAL A O 1
ATOM 1624 N N . LYS A 1 212 ? -2.209 -13.900 -11.962 1.00 95.44 212 LYS A N 1
ATOM 1625 C CA . LYS A 1 212 ? -3.114 -12.751 -12.010 1.00 95.44 212 LYS A CA 1
ATOM 1626 C C . LYS A 1 212 ? -4.181 -12.915 -13.095 1.00 95.44 212 LYS A C 1
ATOM 1628 O O . LYS A 1 212 ? -5.355 -12.678 -12.819 1.00 95.44 212 LYS A O 1
ATOM 1633 N N . PHE A 1 213 ? -3.796 -13.269 -14.322 1.00 96.19 213 PHE A N 1
ATOM 1634 C CA . PHE A 1 213 ? -4.758 -13.400 -15.420 1.00 96.19 213 PHE A CA 1
ATOM 1635 C C . PHE A 1 213 ? -5.744 -14.545 -15.193 1.00 96.19 213 PHE A C 1
ATOM 1637 O O . PHE A 1 213 ? -6.933 -14.369 -15.452 1.00 96.19 213 PHE A O 1
ATOM 1644 N N . GLU A 1 214 ? -5.288 -15.671 -14.649 1.00 97.19 214 GLU A N 1
ATOM 1645 C CA . GLU A 1 214 ? -6.174 -16.785 -14.313 1.00 97.19 214 GLU A CA 1
ATOM 1646 C C . GLU A 1 214 ? -7.162 -16.415 -13.199 1.00 97.19 214 GLU A C 1
ATOM 1648 O O . GLU A 1 214 ? -8.361 -16.669 -13.322 1.00 97.19 214 GLU A O 1
ATOM 1653 N N . LEU A 1 215 ? -6.700 -15.739 -12.143 1.00 95.00 215 LEU A N 1
ATOM 1654 C CA . LEU A 1 215 ? -7.583 -15.239 -11.087 1.00 95.00 215 LEU A CA 1
ATOM 1655 C C . LEU A 1 215 ? -8.621 -14.258 -11.646 1.00 95.00 215 LEU A C 1
ATOM 1657 O O . LEU A 1 215 ? -9.812 -14.399 -11.373 1.00 95.00 215 LEU A O 1
ATOM 1661 N N . ALA A 1 216 ? -8.197 -13.300 -12.471 1.00 93.50 216 ALA A N 1
ATOM 1662 C CA . ALA A 1 216 ? -9.106 -12.352 -13.107 1.00 93.50 216 ALA A CA 1
ATOM 1663 C C . ALA A 1 216 ? -10.139 -13.045 -14.009 1.00 93.50 216 ALA A C 1
ATOM 1665 O O . ALA A 1 216 ? -11.319 -12.698 -13.961 1.00 93.50 216 ALA A O 1
ATOM 1666 N N . ARG A 1 217 ? -9.728 -14.073 -14.770 1.00 95.44 217 ARG A N 1
ATOM 1667 C CA . ARG A 1 217 ? -10.630 -14.903 -15.583 1.00 95.44 217 ARG A CA 1
ATOM 1668 C C . ARG A 1 217 ? -11.681 -15.596 -14.716 1.00 95.44 217 ARG A C 1
ATOM 1670 O O . ARG A 1 217 ? -12.860 -15.557 -15.054 1.00 95.44 217 ARG A O 1
ATOM 1677 N N . ARG A 1 218 ? -11.279 -16.199 -13.593 1.00 94.06 218 ARG A N 1
ATOM 1678 C CA . ARG A 1 218 ? -12.192 -16.894 -12.664 1.00 94.06 218 ARG A CA 1
ATOM 1679 C C . ARG A 1 218 ? -13.174 -15.964 -11.968 1.00 94.06 218 ARG A C 1
ATOM 1681 O O . ARG A 1 218 ? -14.306 -16.355 -11.704 1.00 94.06 218 ARG A O 1
ATOM 1688 N N . TYR A 1 219 ? -12.742 -14.752 -11.650 1.00 90.50 219 TYR A N 1
ATOM 1689 C CA . TYR A 1 219 ? -13.596 -13.747 -11.028 1.00 90.50 219 TYR A CA 1
ATOM 1690 C C . TYR A 1 219 ? -14.385 -12.901 -12.039 1.00 90.50 219 TYR A C 1
ATOM 1692 O O . TYR A 1 219 ? -15.264 -12.148 -11.626 1.00 90.50 219 TYR A O 1
ATOM 1700 N N . GLY A 1 220 ? -14.099 -13.024 -13.339 1.00 90.81 220 GLY A N 1
ATOM 1701 C CA . GLY A 1 220 ? -14.844 -12.368 -14.412 1.00 90.81 220 GLY A CA 1
ATOM 1702 C C . GLY A 1 220 ? -14.581 -10.866 -14.551 1.00 90.81 220 GLY A C 1
ATOM 1703 O O . GLY A 1 220 ? -15.522 -10.118 -14.802 1.00 90.81 220 GLY A O 1
ATOM 1704 N N . PHE A 1 221 ? -13.337 -10.400 -14.390 1.00 86.44 221 PHE A N 1
ATOM 1705 C CA . PHE A 1 221 ? -13.006 -8.974 -14.536 1.00 86.44 221 PHE A CA 1
ATOM 1706 C C . PHE A 1 221 ? -11.726 -8.704 -15.338 1.00 86.44 221 PHE A C 1
ATOM 1708 O O . PHE A 1 221 ? -10.926 -9.593 -15.630 1.00 86.44 221 PHE A O 1
ATOM 1715 N N . CYS A 1 222 ? -11.523 -7.432 -15.689 1.00 89.12 222 CYS A N 1
ATOM 1716 C CA . CYS A 1 222 ? -10.353 -6.962 -16.421 1.00 89.12 222 CYS A CA 1
ATOM 1717 C C . CYS A 1 222 ? -9.116 -6.871 -15.510 1.00 89.12 222 CYS A C 1
ATOM 1719 O O . CYS A 1 222 ? -9.088 -6.102 -14.552 1.00 89.12 222 CYS A O 1
ATOM 1721 N N . ALA A 1 223 ? -8.054 -7.622 -15.812 1.00 89.25 223 ALA A N 1
ATOM 1722 C CA . ALA A 1 223 ? -6.808 -7.575 -15.038 1.00 89.25 223 ALA A CA 1
ATOM 1723 C C . ALA A 1 223 ? -5.907 -6.371 -15.379 1.00 89.25 223 ALA A C 1
ATOM 1725 O O . ALA A 1 223 ? -4.908 -6.143 -14.694 1.00 89.25 223 ALA A O 1
ATOM 1726 N N . VAL A 1 224 ? -6.208 -5.621 -16.448 1.00 89.12 224 VAL A N 1
ATOM 1727 C CA . VAL A 1 224 ? -5.292 -4.620 -17.036 1.00 89.12 224 VAL A CA 1
ATOM 1728 C C . VAL A 1 224 ? -5.717 -3.163 -16.827 1.00 89.12 224 VAL A C 1
ATOM 1730 O O . VAL A 1 224 ? -4.869 -2.280 -16.914 1.00 89.12 224 VAL A O 1
ATOM 1733 N N . ASP A 1 225 ? -6.967 -2.893 -16.448 1.00 86.25 225 ASP A N 1
ATOM 1734 C CA . ASP A 1 225 ? -7.413 -1.551 -16.047 1.00 86.25 225 ASP A CA 1
ATOM 1735 C C . ASP A 1 225 ? -7.107 -1.261 -14.562 1.00 86.25 225 ASP A C 1
ATOM 1737 O O . ASP A 1 225 ? -6.530 -2.099 -13.861 1.00 86.25 225 ASP A O 1
ATOM 1741 N N . GLN A 1 226 ? -7.408 -0.048 -14.092 1.00 81.94 226 GLN A N 1
ATOM 1742 C CA . GLN A 1 226 ? -7.216 0.378 -12.694 1.00 81.94 226 GLN A CA 1
ATOM 1743 C C . GLN A 1 226 ? -8.123 1.566 -12.300 1.00 81.94 226 GLN A C 1
ATOM 1745 O O . GLN A 1 226 ? -7.635 2.556 -11.763 1.00 81.94 226 GLN A O 1
ATOM 1750 N N . PRO A 1 227 ? -9.445 1.514 -12.548 1.00 80.62 227 PRO A N 1
ATOM 1751 C CA . PRO A 1 227 ? -10.311 2.684 -12.381 1.00 80.62 227 PRO A CA 1
ATOM 1752 C C . PRO A 1 227 ? -10.249 3.383 -11.002 1.00 80.62 227 PRO A C 1
ATOM 1754 O O . PRO A 1 227 ? -10.294 4.613 -10.983 1.00 80.62 227 PRO A O 1
ATOM 1757 N N . PRO A 1 228 ? -10.083 2.687 -9.849 1.00 78.56 228 PRO A N 1
ATOM 1758 C CA . PRO A 1 228 ? -10.059 3.339 -8.536 1.00 78.56 228 PRO A CA 1
ATOM 1759 C C . PRO A 1 228 ? -9.001 4.430 -8.356 1.00 78.56 228 PRO A C 1
ATOM 1761 O O . PRO A 1 228 ? -9.222 5.356 -7.577 1.00 78.56 228 PRO A O 1
ATOM 1764 N N . VAL A 1 229 ? -7.866 4.331 -9.055 1.00 79.62 229 VAL A N 1
ATOM 1765 C CA . VAL A 1 229 ? -6.742 5.264 -8.879 1.00 79.62 229 VAL A CA 1
ATOM 1766 C C . VAL A 1 229 ? -7.035 6.633 -9.487 1.00 79.62 229 VAL A C 1
ATOM 1768 O O . VAL A 1 229 ? -6.429 7.624 -9.096 1.00 79.62 229 VAL A O 1
ATOM 1771 N N . GLU A 1 230 ? -7.972 6.710 -10.431 1.00 83.81 230 GLU A N 1
ATOM 1772 C CA . GLU A 1 230 ? -8.314 7.963 -11.102 1.00 83.81 230 GLU A CA 1
ATOM 1773 C C . GLU A 1 230 ? -9.129 8.894 -10.199 1.00 83.81 230 GLU A C 1
ATOM 1775 O O . GLU A 1 230 ? -9.078 10.108 -10.367 1.00 83.81 230 GLU A O 1
ATOM 1780 N N . THR A 1 231 ? -9.818 8.367 -9.183 1.00 83.88 231 THR A N 1
ATOM 1781 C CA . THR A 1 231 ? -10.565 9.178 -8.208 1.00 83.88 231 THR A CA 1
ATOM 1782 C C . THR A 1 231 ? -9.661 10.165 -7.475 1.00 83.88 231 THR A C 1
ATOM 1784 O O . THR A 1 231 ? -9.912 11.368 -7.512 1.00 83.88 231 THR A O 1
ATOM 1787 N N . TYR A 1 232 ? -8.568 9.693 -6.864 1.00 85.31 232 TYR A N 1
ATOM 1788 C CA . TYR A 1 232 ? -7.670 10.596 -6.138 1.00 85.31 232 TYR A CA 1
ATOM 1789 C C . TYR A 1 232 ? -6.995 11.587 -7.099 1.00 85.31 232 TYR A C 1
ATOM 1791 O O . TYR A 1 232 ? -6.875 12.765 -6.776 1.00 85.31 232 TYR A O 1
ATOM 1799 N N . LYS A 1 233 ? -6.613 11.147 -8.309 1.00 86.75 233 LYS A N 1
ATOM 1800 C CA . LYS A 1 233 ? -5.991 12.021 -9.317 1.00 86.75 233 LYS A CA 1
ATOM 1801 C C . LYS A 1 233 ? -6.931 13.134 -9.759 1.00 86.75 233 LYS A C 1
ATOM 1803 O O . LYS A 1 233 ? -6.495 14.276 -9.877 1.00 86.75 233 LYS A O 1
ATOM 1808 N N . ARG A 1 234 ? -8.213 12.822 -9.969 1.00 88.19 234 ARG A N 1
ATOM 1809 C CA . ARG A 1 234 ? -9.253 13.810 -10.281 1.00 88.19 234 ARG A CA 1
ATOM 1810 C C . ARG A 1 234 ? -9.422 14.816 -9.148 1.00 88.19 234 ARG A C 1
ATOM 1812 O O . ARG A 1 234 ? -9.456 16.010 -9.425 1.00 88.19 234 ARG A O 1
ATOM 1819 N N . LEU A 1 235 ? -9.438 14.362 -7.894 1.00 85.88 235 LEU A N 1
ATOM 1820 C CA . LEU A 1 235 ? -9.479 15.249 -6.725 1.00 85.88 235 LEU A CA 1
ATOM 1821 C C . LEU A 1 235 ? -8.247 16.166 -6.658 1.00 85.88 235 LEU A C 1
ATOM 1823 O O . LEU A 1 235 ? -8.405 17.374 -6.515 1.00 85.88 235 LEU A O 1
ATOM 1827 N N . VAL A 1 236 ? -7.034 15.631 -6.848 1.00 86.94 236 VAL A N 1
ATOM 1828 C CA . VAL A 1 236 ? -5.806 16.447 -6.923 1.00 86.94 236 VAL A CA 1
ATOM 1829 C C . VAL A 1 236 ? -5.889 17.461 -8.068 1.00 86.94 236 VAL A C 1
ATOM 1831 O O . VAL A 1 236 ? -5.540 18.626 -7.886 1.00 86.94 236 VAL A O 1
ATOM 1834 N N . ALA A 1 237 ? -6.349 17.044 -9.250 1.00 87.75 237 ALA A N 1
ATOM 1835 C CA . ALA A 1 237 ? -6.474 17.925 -10.410 1.00 87.75 237 ALA A CA 1
ATOM 1836 C C . ALA A 1 237 ? -7.475 19.061 -10.154 1.00 87.75 237 ALA A C 1
ATOM 1838 O O . ALA A 1 237 ? -7.171 20.215 -10.448 1.00 87.75 237 ALA A O 1
ATOM 1839 N N . LYS A 1 238 ? -8.622 18.747 -9.541 1.00 85.38 238 LYS A N 1
ATOM 1840 C CA . LYS A 1 238 ? -9.641 19.715 -9.123 1.00 85.38 238 LYS A CA 1
ATOM 1841 C C . LYS A 1 238 ? -9.074 20.731 -8.135 1.00 85.38 238 LYS A C 1
ATOM 1843 O O . LYS A 1 238 ? -9.121 21.924 -8.428 1.00 85.38 238 LYS A O 1
ATOM 1848 N N . MET A 1 239 ? -8.436 20.264 -7.056 1.00 83.81 239 MET A N 1
ATOM 1849 C CA . MET A 1 239 ? -7.772 21.122 -6.063 1.00 83.81 239 MET A CA 1
ATOM 1850 C C . MET A 1 239 ? -6.781 22.094 -6.716 1.00 83.81 239 MET A C 1
ATOM 1852 O O . MET A 1 239 ? -6.750 23.267 -6.366 1.00 83.81 239 MET A O 1
ATOM 1856 N N . ARG A 1 240 ? -6.007 21.632 -7.706 1.00 82.81 240 ARG A N 1
ATOM 1857 C CA . ARG A 1 240 ? -5.054 22.483 -8.439 1.00 82.81 240 ARG A CA 1
ATOM 1858 C C . ARG A 1 240 ? -5.705 23.469 -9.398 1.00 82.81 240 ARG A C 1
ATOM 1860 O O . ARG A 1 240 ? -5.130 24.520 -9.656 1.00 82.81 240 ARG A O 1
ATOM 1867 N N . SER A 1 241 ? -6.847 23.108 -9.978 1.00 82.12 241 SER A N 1
ATOM 1868 C CA . SER A 1 241 ? -7.528 23.935 -10.975 1.00 82.12 241 SER A CA 1
ATOM 1869 C C . SER A 1 241 ? -8.332 25.084 -10.368 1.00 82.12 241 SER A C 1
ATOM 1871 O O . SER A 1 241 ? -8.516 26.097 -11.035 1.00 82.12 241 SER A O 1
ATOM 1873 N N . GLU A 1 242 ? -8.816 24.942 -9.129 1.00 71.31 242 GLU A N 1
ATOM 1874 C CA . GLU A 1 242 ? -9.854 25.835 -8.606 1.00 71.31 242 GLU A CA 1
ATOM 1875 C C . GLU A 1 242 ? -9.364 27.039 -7.816 1.00 71.31 242 GLU A C 1
ATOM 1877 O O . GLU A 1 242 ? -10.090 28.021 -7.782 1.00 71.31 242 GLU A O 1
ATOM 1882 N N . THR A 1 243 ? -8.187 27.029 -7.190 1.00 50.97 243 THR A N 1
ATOM 1883 C CA . THR A 1 243 ? -7.533 28.228 -6.616 1.00 50.97 243 THR A CA 1
ATOM 1884 C C . THR A 1 243 ? -6.236 27.812 -5.915 1.00 50.97 243 THR A C 1
ATOM 1886 O O . THR A 1 243 ? -6.167 26.737 -5.333 1.00 50.97 243 THR A O 1
ATOM 1889 N N . GLY A 1 244 ? -5.196 28.649 -5.975 1.00 51.50 244 GLY A N 1
ATOM 1890 C CA . GLY A 1 244 ? -3.810 28.337 -5.580 1.00 51.50 244 GLY A CA 1
ATOM 1891 C C . GLY A 1 244 ? -3.505 28.147 -4.085 1.00 51.50 244 GLY A C 1
ATOM 1892 O O . GLY A 1 244 ? -2.533 28.727 -3.613 1.00 51.50 244 GLY A O 1
ATOM 1893 N N . ALA A 1 245 ? -4.318 27.384 -3.350 1.00 57.88 245 ALA A N 1
ATOM 1894 C CA . ALA A 1 245 ? -3.967 26.792 -2.058 1.00 57.88 245 ALA A CA 1
ATOM 1895 C C . ALA A 1 245 ? -4.968 25.684 -1.684 1.00 57.88 245 ALA A C 1
ATOM 1897 O O . ALA A 1 245 ? -6.178 25.838 -1.873 1.00 57.88 245 ALA A O 1
ATOM 1898 N N . VAL A 1 246 ? -4.484 24.603 -1.061 1.00 63.28 246 VAL A N 1
ATOM 1899 C CA . VAL A 1 246 ? -5.321 23.545 -0.450 1.00 63.28 246 VAL A CA 1
ATOM 1900 C C . VAL A 1 246 ? -6.379 24.133 0.484 1.00 63.28 246 VAL A C 1
ATOM 1902 O O . VAL A 1 246 ? -7.514 23.656 0.512 1.00 63.28 246 VAL A O 1
ATOM 1905 N N . ASP A 1 247 ? -6.033 25.205 1.193 1.00 60.81 247 ASP A N 1
ATOM 1906 C CA . ASP A 1 247 ? -6.906 25.869 2.157 1.00 60.81 247 ASP A CA 1
ATOM 1907 C C . ASP A 1 247 ? -8.172 26.444 1.527 1.00 60.81 247 ASP A C 1
ATOM 1909 O O . ASP A 1 247 ? -9.231 26.402 2.147 1.00 60.81 247 ASP A O 1
ATOM 1913 N N . GLY A 1 248 ? -8.097 26.938 0.286 1.00 60.53 248 GLY A N 1
ATOM 1914 C CA . GLY A 1 248 ? -9.266 27.430 -0.444 1.00 60.53 248 GLY A CA 1
ATOM 1915 C C . GLY A 1 248 ? -10.257 26.305 -0.728 1.00 60.53 248 GLY A C 1
ATOM 1916 O O . GLY A 1 248 ? -11.445 26.432 -0.428 1.00 60.53 248 GLY A O 1
ATOM 1917 N N . PHE A 1 249 ? -9.743 25.169 -1.209 1.00 66.00 249 PHE A N 1
ATOM 1918 C CA . PHE A 1 249 ? -10.544 23.975 -1.459 1.00 66.00 249 PHE A CA 1
ATOM 1919 C C . PHE A 1 249 ? -11.136 23.421 -0.159 1.00 66.00 249 PHE A C 1
ATOM 1921 O O . PHE A 1 249 ? -12.341 23.224 -0.080 1.00 66.00 249 PHE A O 1
ATOM 1928 N N . VAL A 1 250 ? -10.328 23.247 0.893 1.00 64.25 250 VAL A N 1
ATOM 1929 C CA . VAL A 1 250 ? -10.788 22.775 2.213 1.00 64.25 250 VAL A CA 1
ATOM 1930 C C . VAL A 1 250 ? -11.830 23.717 2.817 1.00 64.25 250 VAL A C 1
ATOM 1932 O O . VAL A 1 250 ? -12.817 23.256 3.388 1.00 64.25 250 VAL A O 1
ATOM 1935 N N . LYS A 1 251 ? -11.644 25.034 2.703 1.00 63.88 251 LYS A N 1
ATOM 1936 C CA . LYS A 1 251 ? -12.581 26.028 3.235 1.00 63.88 251 LYS A CA 1
ATOM 1937 C C . LYS A 1 251 ? -13.912 26.009 2.488 1.00 63.88 251 LYS A C 1
ATOM 1939 O O . LYS A 1 251 ? -14.948 25.990 3.144 1.00 63.88 251 LYS A O 1
ATOM 1944 N N . ALA A 1 252 ? -13.887 25.966 1.156 1.00 59.09 252 ALA A N 1
ATOM 1945 C CA . ALA A 1 252 ? -15.095 25.847 0.337 1.00 59.09 252 ALA A CA 1
ATOM 1946 C C . ALA A 1 252 ? -15.813 24.507 0.583 1.00 59.09 252 ALA A C 1
ATOM 1948 O O . ALA A 1 252 ? -17.038 24.443 0.650 1.00 59.09 252 ALA A O 1
ATOM 1949 N N . LEU A 1 253 ? -15.041 23.443 0.818 1.00 62.69 253 LEU A N 1
ATOM 1950 C CA . LEU A 1 253 ? -15.537 22.129 1.207 1.00 62.69 253 LEU A CA 1
ATOM 1951 C C . LEU A 1 253 ? -16.270 22.200 2.562 1.00 62.69 253 LEU A C 1
ATOM 1953 O O . LEU A 1 253 ? -17.433 21.817 2.651 1.00 62.69 253 LEU A O 1
ATOM 1957 N N . ARG A 1 254 ? -15.658 22.791 3.596 1.00 59.00 254 ARG A N 1
ATOM 1958 C CA . ARG A 1 254 ? -16.298 23.005 4.913 1.00 59.00 254 ARG A CA 1
ATOM 1959 C C . ARG A 1 254 ? -17.538 23.893 4.862 1.00 59.00 254 ARG A C 1
ATOM 1961 O O . ARG A 1 254 ? -18.472 23.661 5.622 1.00 59.00 254 ARG A O 1
ATOM 1968 N N . ALA A 1 255 ? -17.533 24.913 4.009 1.00 55.22 255 ALA A N 1
ATOM 1969 C CA . ALA A 1 255 ? -18.66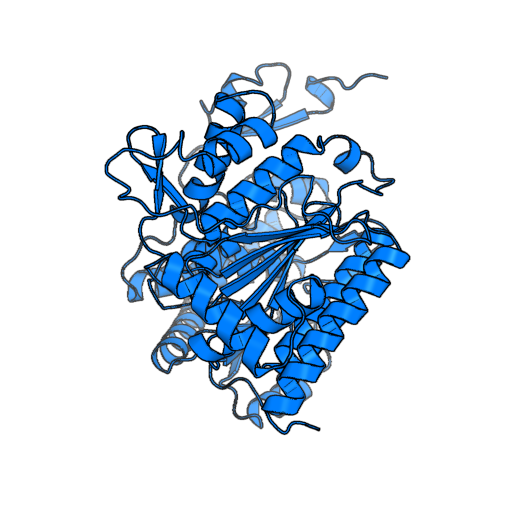4 25.818 3.842 1.00 55.22 255 ALA A CA 1
ATOM 1970 C C . ALA A 1 255 ? -19.863 25.151 3.140 1.00 55.22 255 ALA A C 1
ATOM 1972 O O . ALA A 1 255 ? -20.960 25.699 3.158 1.00 55.22 255 ALA A O 1
ATOM 1973 N N . GLY A 1 256 ? -19.671 23.959 2.556 1.00 53.25 256 GLY A N 1
ATOM 1974 C CA . GLY A 1 256 ? -20.676 23.281 1.737 1.00 53.25 256 GLY A CA 1
ATOM 1975 C C . GLY A 1 256 ? -20.798 23.858 0.323 1.00 53.25 256 GLY A C 1
ATOM 1976 O O . GLY A 1 256 ? -21.623 23.380 -0.449 1.00 53.25 256 GLY A O 1
ATOM 1977 N N . ASP A 1 257 ? -19.956 24.830 -0.041 1.00 47.06 257 ASP A N 1
ATOM 1978 C CA . ASP A 1 257 ? -20.020 25.573 -1.307 1.00 47.06 257 ASP A CA 1
ATOM 1979 C C . ASP A 1 257 ? -19.676 24.705 -2.531 1.00 47.06 257 ASP A C 1
ATOM 1981 O O . ASP A 1 257 ? -20.074 25.017 -3.651 1.00 47.06 257 ASP A O 1
ATOM 1985 N N . LEU A 1 258 ? -18.934 23.609 -2.326 1.00 50.88 258 LEU A N 1
ATOM 1986 C CA . LEU A 1 258 ? -18.522 22.670 -3.381 1.00 50.88 258 LEU A CA 1
ATOM 1987 C C . LEU A 1 258 ? -19.499 21.501 -3.595 1.00 50.88 258 LEU A C 1
ATOM 1989 O O . LEU A 1 258 ? -19.239 20.639 -4.440 1.00 50.88 258 LEU A O 1
ATOM 1993 N N . LEU A 1 259 ? -20.589 21.429 -2.825 1.00 48.78 259 LEU A N 1
ATOM 1994 C CA . LEU A 1 259 ? -21.574 20.353 -2.921 1.00 48.78 259 LEU A CA 1
ATOM 1995 C C . LEU A 1 259 ? -22.750 20.775 -3.800 1.00 48.78 259 LEU A C 1
ATOM 1997 O O . LEU A 1 259 ? -23.346 21.836 -3.619 1.00 48.78 259 LEU A O 1
ATOM 2001 N N . SER A 1 260 ? -23.132 19.909 -4.736 1.00 46.16 260 SER A N 1
ATOM 2002 C CA . SER A 1 260 ? -24.336 20.135 -5.528 1.00 46.16 260 SER A CA 1
ATOM 2003 C C . SER A 1 260 ? -25.588 19.953 -4.671 1.00 46.16 260 SER A C 1
ATOM 2005 O O . SER A 1 260 ? -25.627 19.132 -3.755 1.00 46.16 260 SER A O 1
ATOM 2007 N N . SER A 1 261 ? -26.661 20.677 -4.997 1.00 41.88 261 SER A N 1
ATOM 2008 C CA . SER A 1 261 ? -27.958 20.613 -4.290 1.00 41.88 261 SER A CA 1
ATOM 2009 C C . SER A 1 261 ? -28.600 19.212 -4.232 1.00 41.88 261 SER A C 1
ATOM 2011 O O . SER A 1 261 ? -29.581 19.013 -3.516 1.00 41.88 261 SER A O 1
ATOM 2013 N N . ARG A 1 262 ? -28.056 18.233 -4.972 1.00 41.62 262 ARG A N 1
ATOM 2014 C CA . ARG A 1 262 ? -28.462 16.818 -4.955 1.00 41.62 262 ARG A CA 1
ATOM 2015 C C . ARG A 1 262 ? -27.698 15.966 -3.937 1.00 41.62 262 ARG A C 1
ATOM 2017 O O . ARG A 1 262 ? -28.179 14.887 -3.600 1.00 41.62 262 ARG A O 1
ATOM 2024 N N . ALA A 1 263 ? -26.564 16.434 -3.417 1.00 44.44 263 ALA A N 1
ATOM 2025 C CA . ALA A 1 263 ? -25.938 15.892 -2.215 1.00 44.44 263 ALA A CA 1
ATOM 2026 C C . ALA A 1 263 ? -26.701 16.450 -1.002 1.00 44.44 263 ALA A C 1
ATOM 2028 O O . ALA A 1 263 ? -26.295 17.423 -0.375 1.00 44.44 263 ALA A O 1
ATOM 2029 N N . SER A 1 264 ? -27.889 15.899 -0.743 1.00 35.94 264 SER A N 1
ATOM 2030 C CA . SER A 1 264 ? -28.801 16.352 0.311 1.00 35.94 264 SER A CA 1
ATOM 2031 C C . SER A 1 264 ? -28.078 16.546 1.647 1.00 35.94 264 SER A C 1
ATOM 2033 O O . SER A 1 264 ? -27.639 15.556 2.222 1.00 35.94 264 SER A O 1
ATOM 2035 N N . SER A 1 265 ? -27.968 17.794 2.122 1.00 36.53 265 SER A N 1
ATOM 2036 C CA . SER A 1 265 ? -27.731 18.221 3.520 1.00 36.53 265 SER A CA 1
ATOM 2037 C C . SER A 1 265 ? -26.634 17.524 4.350 1.00 36.53 265 SER A C 1
ATOM 2039 O O . SER A 1 265 ? -26.548 17.760 5.553 1.00 36.53 265 SER A O 1
ATOM 2041 N N . ALA A 1 266 ? -25.794 16.680 3.757 1.00 38.38 266 ALA A N 1
ATOM 2042 C CA . ALA A 1 266 ?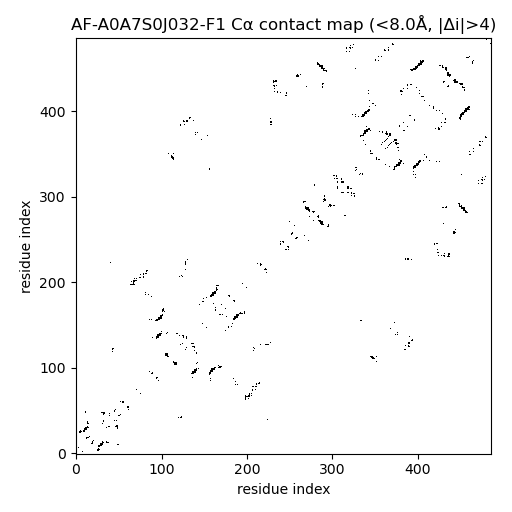 -24.771 15.924 4.453 1.00 38.38 266 ALA A CA 1
ATOM 2043 C C . ALA A 1 266 ? -23.538 16.815 4.596 1.00 38.38 266 ALA A C 1
ATOM 2045 O O . ALA A 1 266 ? -22.740 16.954 3.667 1.00 38.38 266 ALA A O 1
ATOM 2046 N N . ALA A 1 267 ? -23.411 17.448 5.765 1.00 42.78 267 ALA A N 1
ATOM 2047 C CA . ALA A 1 267 ? -22.155 18.034 6.207 1.00 42.78 267 ALA A CA 1
ATOM 2048 C C . ALA A 1 267 ? -21.030 17.016 5.978 1.00 42.78 267 ALA A C 1
ATOM 2050 O O . ALA A 1 267 ? -21.178 15.828 6.264 1.00 42.78 267 ALA A O 1
ATOM 2051 N N . ILE A 1 268 ? -19.934 17.477 5.395 1.00 43.88 268 ILE A N 1
ATOM 2052 C CA . ILE A 1 268 ? -18.843 16.613 4.967 1.00 43.88 268 ILE A CA 1
ATOM 2053 C C . ILE A 1 268 ? -18.247 15.908 6.186 1.00 43.88 268 ILE A C 1
ATOM 2055 O O . ILE A 1 268 ? -17.790 16.556 7.121 1.00 43.88 268 ILE A O 1
ATOM 2059 N N . ASP A 1 269 ? -18.178 14.575 6.120 1.00 49.88 269 ASP A N 1
ATOM 2060 C CA . ASP A 1 269 ? -17.509 13.694 7.093 1.00 49.88 269 ASP A CA 1
ATOM 2061 C C . ASP A 1 269 ? -15.992 13.920 7.210 1.00 49.88 269 ASP A C 1
ATOM 2063 O O . ASP A 1 269 ? -15.312 13.185 7.928 1.00 49.88 269 ASP A O 1
ATOM 2067 N N . LEU A 1 270 ? -15.426 14.884 6.472 1.00 47.06 270 LEU A N 1
ATOM 2068 C CA . LEU A 1 270 ? -14.097 15.360 6.798 1.00 47.06 270 LEU A CA 1
ATOM 2069 C C . LEU A 1 270 ? -14.194 16.395 7.911 1.00 47.06 270 LEU A C 1
ATOM 2071 O O . LEU A 1 270 ? -14.329 17.592 7.650 1.00 47.06 270 LEU A O 1
ATOM 2075 N N . CYS A 1 271 ? -13.977 15.943 9.144 1.00 48.38 271 CYS A N 1
ATOM 2076 C CA . CYS A 1 271 ? -13.418 16.809 10.173 1.00 48.38 271 CYS A CA 1
ATOM 2077 C C . CYS A 1 271 ? -11.984 17.151 9.750 1.00 48.38 271 CYS A C 1
ATOM 2079 O O . CYS A 1 271 ? -11.033 16.588 10.280 1.00 48.38 271 CYS A O 1
ATOM 2081 N N . VAL A 1 272 ? -11.804 18.009 8.739 1.00 43.38 272 VAL A N 1
ATOM 2082 C CA . VAL A 1 272 ? -10.522 18.688 8.549 1.00 43.38 272 VAL A CA 1
ATOM 2083 C C . VAL A 1 272 ? -10.458 19.719 9.676 1.00 43.38 272 VAL A C 1
ATOM 2085 O O . VAL A 1 272 ? -11.316 20.603 9.669 1.00 43.38 272 VAL A O 1
ATOM 2088 N N . PRO A 1 273 ? -9.491 19.665 10.601 1.00 39.81 273 PRO A N 1
ATOM 2089 C CA . PRO A 1 273 ? -9.330 20.649 11.665 1.00 39.81 273 PRO A CA 1
ATOM 2090 C C . PRO A 1 273 ? -9.108 22.028 11.046 1.00 39.81 273 PRO A C 1
ATOM 2092 O O . PRO A 1 273 ? -8.277 22.165 10.141 1.00 39.81 273 PRO A O 1
ATOM 2095 N N . ALA A 1 274 ? -9.854 23.050 11.460 1.00 43.09 274 ALA A N 1
ATOM 2096 C CA . ALA A 1 274 ? -9.463 24.431 11.182 1.00 43.09 274 ALA A CA 1
ATOM 2097 C C . ALA A 1 274 ? -8.048 24.689 11.734 1.00 43.09 274 ALA A C 1
ATOM 2099 O O . ALA A 1 274 ? -7.588 23.963 12.610 1.00 43.09 274 ALA A O 1
ATOM 2100 N N . GLU A 1 275 ? -7.332 25.717 11.266 1.00 43.09 275 GLU A N 1
ATOM 2101 C CA . GLU A 1 275 ? -6.037 26.078 11.882 1.00 43.09 275 GLU A CA 1
ATOM 2102 C C . GLU A 1 275 ? -6.163 26.312 13.404 1.00 43.09 275 GLU A C 1
ATOM 2104 O O . GLU A 1 275 ? -5.198 26.119 14.139 1.00 43.09 275 GLU A O 1
ATOM 2109 N N . SER A 1 276 ? -7.367 26.658 13.880 1.00 37.75 276 SER A N 1
ATOM 2110 C CA . SER A 1 276 ? -7.737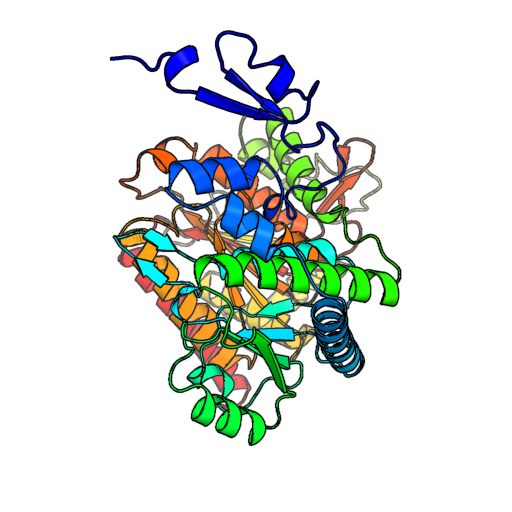 26.794 15.293 1.00 37.75 276 SER A CA 1
ATOM 2111 C C . SER A 1 276 ? -7.919 25.477 16.060 1.00 37.75 276 SER A C 1
ATOM 2113 O O . SER A 1 276 ? -8.044 25.515 17.279 1.00 37.75 276 SER A O 1
ATOM 2115 N N . ASP A 1 277 ? -7.926 24.331 15.379 1.00 52.41 277 ASP A N 1
ATOM 2116 C CA . ASP A 1 277 ? -8.140 22.995 15.953 1.00 52.41 277 ASP A CA 1
ATOM 2117 C C . ASP A 1 277 ? -6.807 22.236 16.131 1.00 52.41 277 ASP A C 1
ATOM 2119 O O . ASP A 1 277 ? -6.762 21.004 16.194 1.00 52.41 277 ASP A O 1
ATOM 2123 N N . GLN A 1 278 ? -5.693 22.974 16.182 1.00 58.72 278 GLN A N 1
ATOM 2124 C CA . GLN A 1 278 ? -4.402 22.428 16.580 1.00 58.72 278 GLN A CA 1
ATOM 2125 C C . GLN A 1 278 ? -4.481 21.911 18.011 1.00 58.72 278 GLN A C 1
ATOM 2127 O O . GLN A 1 278 ? -4.884 22.620 18.937 1.00 58.72 278 GLN A O 1
ATOM 2132 N N . PHE A 1 279 ? -4.033 20.674 18.200 1.00 67.31 279 PHE A N 1
ATOM 2133 C CA . PHE A 1 279 ? -3.755 20.180 19.536 1.00 67.31 279 PHE A CA 1
ATOM 2134 C C . PHE A 1 279 ? -2.594 20.994 20.121 1.00 67.31 279 PHE A C 1
ATOM 2136 O O . PHE A 1 279 ? -1.750 21.514 19.389 1.00 67.31 279 PHE A O 1
ATOM 2143 N N . ALA A 1 280 ? -2.548 21.127 21.449 1.00 66.06 280 ALA A N 1
ATOM 2144 C CA . ALA A 1 280 ? -1.589 22.004 22.132 1.00 66.06 280 ALA A CA 1
ATOM 2145 C C . ALA A 1 280 ? -0.105 21.692 21.824 1.00 66.06 280 ALA A C 1
ATOM 2147 O O . ALA A 1 280 ? 0.768 22.511 22.096 1.00 66.06 280 ALA A O 1
ATOM 2148 N N . ASP A 1 281 ? 0.182 20.516 21.265 1.00 74.75 281 ASP A N 1
ATOM 2149 C CA . ASP A 1 281 ? 1.500 20.020 20.867 1.00 74.75 281 ASP A CA 1
ATOM 2150 C C . ASP A 1 281 ? 1.839 20.256 19.376 1.00 74.75 281 ASP A C 1
ATOM 2152 O O . ASP A 1 281 ? 2.877 19.789 18.905 1.00 74.75 281 ASP A O 1
ATOM 2156 N N . GLY A 1 282 ? 0.992 20.976 18.629 1.00 77.12 282 GLY A N 1
ATOM 2157 C CA . GLY A 1 282 ? 1.193 21.296 17.210 1.00 77.12 282 GLY A CA 1
ATOM 2158 C C . GLY A 1 282 ? 0.795 20.177 16.241 1.00 77.12 282 GLY A C 1
ATOM 2159 O O . GLY A 1 282 ? 1.053 20.282 15.041 1.00 77.12 282 GLY A O 1
ATOM 2160 N N . TRP A 1 283 ? 0.170 19.105 16.733 1.00 83.81 283 TRP A N 1
ATOM 2161 C CA . TRP A 1 283 ? -0.384 18.042 15.896 1.00 83.81 283 TRP A CA 1
ATOM 2162 C C . TRP A 1 283 ? -1.772 18.434 15.396 1.00 83.81 283 TRP A C 1
ATOM 2164 O O . TRP A 1 283 ? -2.502 19.180 16.051 1.00 83.81 283 TRP A O 1
ATOM 2174 N N . GLN A 1 284 ? -2.160 17.912 14.235 1.00 81.50 284 GLN A N 1
ATOM 2175 C CA . GLN A 1 284 ? -3.521 18.061 13.717 1.00 81.50 284 GLN A CA 1
ATOM 2176 C C . GLN A 1 284 ? -4.006 16.710 13.212 1.00 81.50 284 GLN A C 1
ATOM 2178 O O . GLN A 1 284 ? -3.309 16.047 12.447 1.00 81.50 284 GLN A O 1
ATOM 2183 N N . LEU A 1 285 ? -5.205 16.304 13.611 1.00 78.38 285 LEU A N 1
ATOM 2184 C CA . LEU A 1 285 ? -5.806 15.052 13.169 1.00 78.38 285 LEU A CA 1
ATOM 2185 C C . LEU A 1 285 ? -7.073 15.355 12.385 1.00 78.38 285 LEU A C 1
ATOM 2187 O O . LEU A 1 285 ? -8.068 15.771 12.963 1.00 78.38 285 LEU A O 1
ATOM 2191 N N . SER A 1 286 ? -7.037 15.108 11.080 1.00 76.62 286 SER A N 1
ATOM 2192 C CA . SER A 1 286 ? -8.243 15.048 10.264 1.00 76.62 286 SER A CA 1
ATOM 2193 C C . SER A 1 286 ? -8.725 13.616 10.150 1.00 76.62 286 SER A C 1
ATOM 2195 O O . SER A 1 286 ? -7.931 12.682 10.048 1.00 76.62 286 SER A O 1
ATOM 2197 N N . PHE A 1 287 ? -10.032 13.444 10.103 1.00 68.88 287 PHE A N 1
ATOM 2198 C CA . PHE A 1 287 ? -10.650 12.164 9.799 1.00 68.88 287 PHE A CA 1
ATOM 2199 C C . PHE A 1 287 ? -11.477 12.320 8.535 1.00 68.88 287 PHE A C 1
ATOM 2201 O O . PHE A 1 287 ? -12.127 13.342 8.377 1.00 68.88 287 PHE A O 1
ATOM 2208 N N . GLY A 1 288 ? -11.423 11.339 7.643 1.00 60.72 288 GLY A N 1
ATOM 2209 C CA . GLY A 1 288 ? -12.283 11.219 6.483 1.00 60.72 288 GLY A CA 1
ATOM 2210 C C . GLY A 1 288 ? -12.908 9.831 6.459 1.00 60.72 288 GLY A C 1
ATOM 2211 O O . GLY A 1 288 ? -12.213 8.816 6.455 1.00 60.72 288 GLY A O 1
ATOM 2212 N N . GLY A 1 289 ? -14.232 9.790 6.407 1.00 57.38 289 GLY A N 1
ATOM 2213 C CA . GLY A 1 289 ? -14.975 8.552 6.213 1.00 57.38 289 GLY A CA 1
ATOM 2214 C C . GLY A 1 289 ? -16.379 8.683 6.761 1.00 57.38 289 GLY A C 1
ATOM 2215 O O . GLY A 1 289 ? -16.573 9.239 7.838 1.00 57.38 289 GLY A O 1
ATOM 2216 N N . ALA A 1 290 ? -17.359 8.138 6.039 1.00 49.56 290 ALA A N 1
ATOM 2217 C CA . ALA A 1 290 ? -18.642 7.854 6.663 1.00 49.56 290 ALA A CA 1
ATOM 2218 C C . ALA A 1 290 ? -18.363 6.857 7.775 1.00 49.56 290 ALA A C 1
ATOM 2220 O O . ALA A 1 290 ? -18.042 5.694 7.520 1.00 49.56 290 ALA A O 1
ATOM 2221 N N . LEU A 1 291 ? -18.556 7.265 9.019 1.00 49.69 291 LEU A N 1
ATOM 2222 C CA . LEU A 1 291 ? -18.796 6.291 10.060 1.00 49.69 291 LEU A CA 1
ATOM 2223 C C . LEU A 1 291 ? -20.251 5.753 9.889 1.00 49.69 291 LEU A C 1
ATOM 2225 O O . LEU A 1 291 ? -21.014 5.649 10.831 1.00 49.69 291 LEU A O 1
ATOM 2229 N N . GLY A 1 292 ? -20.615 5.293 8.687 1.00 37.00 292 GLY A N 1
ATOM 2230 C CA . GLY A 1 292 ? -21.969 4.897 8.274 1.00 37.00 292 GLY A CA 1
ATOM 2231 C C . GLY A 1 292 ? -22.540 5.849 7.217 1.00 37.00 292 GLY A C 1
ATOM 2232 O O . GLY A 1 292 ? -22.182 7.021 7.197 1.00 37.00 292 GLY A O 1
ATOM 2233 N N . GLY A 1 293 ? -23.424 5.357 6.341 1.00 41.47 293 GLY A N 1
ATOM 2234 C CA . GLY A 1 293 ? -24.021 6.115 5.223 1.00 41.47 293 GLY A CA 1
ATOM 2235 C C . GLY A 1 293 ? -24.801 7.390 5.597 1.00 41.47 293 GLY A C 1
ATOM 2236 O O . GLY A 1 293 ? -25.282 8.085 4.708 1.00 41.47 293 GLY A O 1
ATOM 2237 N N . ASP A 1 294 ? -24.891 7.703 6.892 1.00 54.19 294 ASP A N 1
ATOM 2238 C CA . ASP A 1 294 ? -25.316 8.981 7.455 1.00 54.19 294 ASP A CA 1
ATOM 2239 C C . ASP A 1 294 ? -24.155 9.578 8.276 1.00 54.19 294 ASP A C 1
ATOM 2241 O O . ASP A 1 294 ? -23.725 9.015 9.289 1.00 54.19 294 ASP A O 1
ATOM 2245 N N . ALA A 1 295 ? -23.654 10.733 7.834 1.00 52.75 295 ALA A N 1
ATOM 2246 C CA . ALA A 1 295 ? -22.536 11.453 8.442 1.00 52.75 295 ALA A CA 1
ATOM 2247 C C . ALA A 1 295 ? -22.738 11.734 9.945 1.00 52.75 295 ALA A C 1
ATOM 2249 O O . ALA A 1 295 ? -21.809 11.682 10.762 1.00 52.75 295 ALA A O 1
ATOM 2250 N N . HIS A 1 296 ? -23.985 11.996 10.344 1.00 55.81 296 HIS A N 1
ATOM 2251 C CA . HIS A 1 296 ? -24.327 12.270 11.737 1.00 55.81 296 HIS A CA 1
ATOM 2252 C C . HIS A 1 296 ? -24.279 11.008 12.597 1.0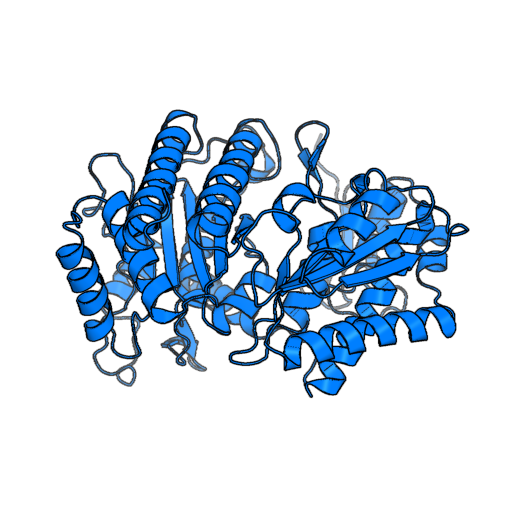0 55.81 296 HIS A C 1
ATOM 2254 O O . HIS A 1 296 ? -23.790 11.053 13.730 1.00 55.81 296 HIS A O 1
ATOM 2260 N N . ALA A 1 297 ? -24.716 9.869 12.050 1.00 55.97 297 ALA A N 1
ATOM 2261 C CA . ALA A 1 297 ? -24.639 8.583 12.739 1.00 55.97 297 ALA A CA 1
ATOM 2262 C C . ALA A 1 297 ? -23.184 8.221 13.054 1.00 55.97 297 ALA A C 1
ATOM 2264 O O . ALA A 1 297 ? -22.866 7.724 14.134 1.00 55.97 297 ALA A O 1
ATOM 2265 N N . GLY A 1 298 ? -22.283 8.561 12.141 1.00 70.56 298 GLY A N 1
ATOM 2266 C CA . GLY A 1 298 ? -20.886 8.242 12.281 1.00 70.56 298 GLY A CA 1
ATOM 2267 C C . GLY A 1 298 ? -20.129 8.989 13.372 1.00 70.56 298 GLY A C 1
ATOM 2268 O O . GLY A 1 298 ? -19.474 8.371 14.218 1.00 70.56 298 GLY A O 1
ATOM 2269 N N . SER A 1 299 ? -20.260 10.311 13.395 1.00 72.38 299 SER A N 1
ATOM 2270 C CA . SER A 1 299 ? -19.681 11.131 14.464 1.00 72.38 299 SER A CA 1
ATOM 2271 C C . SER A 1 299 ? -20.273 10.773 15.832 1.00 72.38 299 SER A C 1
ATOM 2273 O O . SER A 1 299 ? -19.543 10.692 16.822 1.00 72.38 299 SER A O 1
ATOM 2275 N N . ALA A 1 300 ? -21.577 10.477 15.888 1.00 80.25 300 ALA A N 1
ATOM 2276 C CA . ALA A 1 300 ? -22.238 10.023 17.109 1.00 80.25 300 ALA A CA 1
ATOM 2277 C C . ALA A 1 300 ? -21.706 8.663 17.591 1.00 80.25 300 ALA A C 1
ATOM 2279 O O . ALA A 1 300 ? -21.495 8.475 18.789 1.00 80.25 300 ALA A O 1
ATOM 2280 N N . GLU A 1 301 ? -21.436 7.724 16.681 1.00 83.81 301 GLU A N 1
ATOM 2281 C CA . GLU A 1 301 ? -20.840 6.434 17.031 1.00 83.81 301 GLU A CA 1
ATOM 2282 C C . GLU A 1 301 ? -19.423 6.565 17.592 1.00 83.81 301 GLU A C 1
ATOM 2284 O O . GLU A 1 301 ? -19.099 5.881 18.566 1.00 83.81 301 GLU A O 1
ATOM 2289 N N . LEU A 1 302 ? -18.585 7.431 17.011 1.00 84.50 302 LEU A N 1
ATOM 2290 C CA . LEU A 1 302 ? -17.251 7.702 17.549 1.00 84.50 302 LEU A CA 1
ATOM 2291 C C . LEU A 1 302 ? -17.340 8.362 18.922 1.00 84.50 302 LEU A C 1
ATOM 2293 O O . LEU A 1 302 ? -16.684 7.894 19.847 1.00 84.50 302 LEU A O 1
ATOM 2297 N N . ALA A 1 303 ? -18.187 9.380 19.084 1.00 84.44 303 ALA A N 1
ATOM 2298 C CA . ALA A 1 303 ? -18.402 10.030 20.374 1.00 84.44 303 ALA A CA 1
ATOM 2299 C C . ALA A 1 303 ? -18.881 9.032 21.443 1.00 84.44 303 ALA A C 1
ATOM 2301 O O . ALA A 1 303 ? -18.360 9.022 22.557 1.00 84.44 303 ALA A O 1
ATOM 2302 N N . ALA A 1 304 ? -19.810 8.135 21.094 1.00 88.44 304 ALA A N 1
ATOM 2303 C CA . ALA A 1 304 ? -20.289 7.085 21.989 1.00 88.44 304 ALA A CA 1
ATOM 2304 C C . ALA A 1 304 ? -19.198 6.056 22.330 1.00 88.44 304 ALA A C 1
ATOM 2306 O O . ALA A 1 304 ? -19.123 5.594 23.469 1.00 88.44 304 ALA A O 1
ATOM 2307 N N . GLU A 1 305 ? -18.345 5.684 21.368 1.00 90.44 305 GLU A N 1
ATOM 2308 C CA . GLU A 1 305 ? -17.187 4.821 21.625 1.00 90.44 305 GLU A CA 1
ATOM 2309 C C . GLU A 1 305 ? -16.196 5.528 22.561 1.00 90.44 305 GLU A C 1
ATOM 2311 O O . GLU A 1 305 ? -15.797 4.953 23.568 1.00 90.44 305 GLU A O 1
ATOM 2316 N N . MET A 1 306 ? -15.867 6.796 22.306 1.00 90.94 306 MET A N 1
ATOM 2317 C CA . MET A 1 306 ? -14.971 7.582 23.156 1.00 90.94 306 MET A CA 1
ATOM 2318 C C . MET A 1 306 ? -15.507 7.733 24.580 1.00 90.94 306 MET A C 1
ATOM 2320 O O . MET A 1 306 ? -14.785 7.450 25.533 1.00 90.94 306 MET A O 1
ATOM 2324 N N . GLN A 1 307 ? -16.788 8.075 24.735 1.00 92.19 307 GLN A N 1
ATOM 2325 C CA . GLN A 1 307 ? -17.441 8.178 26.039 1.00 92.19 307 GLN A CA 1
ATOM 2326 C C . GLN A 1 307 ? -17.424 6.842 26.794 1.00 92.19 307 GLN A C 1
ATOM 2328 O O . GLN A 1 307 ? -17.143 6.821 27.991 1.00 92.19 307 GLN A O 1
ATOM 2333 N N . ARG A 1 308 ? -17.686 5.719 26.108 1.00 94.44 308 ARG A N 1
ATOM 2334 C CA . ARG A 1 308 ? -17.682 4.377 26.716 1.00 94.44 308 ARG A CA 1
ATOM 2335 C C . ARG A 1 308 ? -16.331 4.014 27.333 1.00 94.44 308 ARG A C 1
ATOM 2337 O O . ARG A 1 308 ? -16.300 3.287 28.322 1.00 94.44 308 ARG A O 1
ATOM 2344 N N . HIS A 1 309 ? -15.241 4.502 26.748 1.00 94.12 309 HIS A N 1
ATOM 2345 C CA . HIS A 1 309 ? -13.873 4.209 27.186 1.00 94.12 309 HIS A CA 1
ATOM 2346 C C . HIS A 1 309 ? -13.210 5.392 27.905 1.00 94.12 309 HIS A C 1
ATOM 2348 O O . HIS A 1 309 ? -11.997 5.378 28.100 1.00 94.12 309 HIS A O 1
ATOM 2354 N N . SER A 1 310 ? -13.993 6.401 28.308 1.00 96.00 310 SER A N 1
ATOM 2355 C CA . SER A 1 310 ? -13.514 7.609 28.998 1.00 96.00 310 SER A CA 1
ATOM 2356 C C . SER A 1 310 ? -12.357 8.305 28.266 1.00 96.00 310 SER A C 1
ATOM 2358 O O . SER A 1 310 ? -11.397 8.760 28.889 1.00 96.00 310 SER A O 1
ATOM 2360 N N . LEU A 1 311 ? -12.434 8.345 26.934 1.00 90.25 311 LEU A N 1
ATOM 2361 C CA . LEU A 1 311 ? -11.439 8.961 26.059 1.00 90.25 311 LEU A CA 1
ATOM 2362 C C . LEU A 1 311 ? -11.714 10.459 25.905 1.00 90.25 311 LEU A C 1
ATOM 2364 O O . LEU A 1 311 ? -12.860 10.889 25.773 1.00 90.25 311 LEU A O 1
ATOM 2368 N N . ASP A 1 312 ? -10.648 11.249 25.896 1.00 86.50 312 ASP A N 1
ATOM 2369 C CA . ASP A 1 312 ? -10.697 12.705 25.842 1.00 86.50 312 ASP A CA 1
ATOM 2370 C C . ASP A 1 312 ? -10.625 13.204 24.391 1.00 86.50 312 ASP A C 1
ATOM 2372 O O . ASP A 1 312 ? -9.580 13.138 23.746 1.00 86.50 312 ASP A O 1
ATOM 2376 N N . ALA A 1 313 ? -11.732 13.737 23.866 1.00 83.00 313 ALA A N 1
ATOM 2377 C CA . ALA A 1 313 ? -11.794 14.262 22.497 1.00 83.00 313 ALA A CA 1
ATOM 2378 C C . ALA A 1 313 ? -10.853 15.451 22.243 1.00 83.00 313 ALA A C 1
ATOM 2380 O O . ALA A 1 313 ? -10.529 15.728 21.090 1.00 83.00 313 ALA A O 1
ATOM 2381 N N . SER A 1 314 ? -10.361 16.114 23.297 1.00 79.56 314 SER A N 1
ATOM 2382 C CA . SER A 1 314 ? -9.348 17.169 23.181 1.00 79.56 314 SER A CA 1
ATOM 2383 C C . SER A 1 314 ? -7.922 16.636 23.007 1.00 79.56 314 SER A C 1
ATOM 2385 O O . SER A 1 314 ? -6.992 17.427 22.869 1.00 79.56 314 SER A O 1
ATOM 2387 N N . LYS A 1 315 ? -7.723 15.310 22.982 1.00 84.56 315 LYS A N 1
ATOM 2388 C CA . LYS A 1 315 ? -6.429 14.656 22.746 1.00 84.56 315 LYS A CA 1
ATOM 2389 C C . LYS A 1 315 ? -6.496 13.783 21.503 1.00 84.56 315 LYS A C 1
ATOM 2391 O O . LYS A 1 315 ? -7.214 12.786 21.463 1.00 84.56 315 LYS A O 1
ATOM 2396 N N . TRP A 1 316 ? -5.693 14.095 20.492 1.00 86.31 316 TRP A N 1
ATOM 2397 C CA . TRP A 1 316 ? -5.712 13.350 19.231 1.00 86.31 316 TRP A CA 1
ATOM 2398 C C . TRP A 1 316 ? -5.358 11.869 19.404 1.00 86.31 316 TRP A C 1
ATOM 2400 O O . TRP A 1 316 ? -5.854 11.030 18.655 1.00 86.31 316 TRP A O 1
ATOM 2410 N N . GLN A 1 317 ? -4.539 11.523 20.402 1.00 90.81 317 GLN A N 1
ATOM 2411 C CA . GLN A 1 317 ? -4.202 10.135 20.714 1.00 90.81 317 GLN A CA 1
ATOM 2412 C C . GLN A 1 317 ? -5.447 9.355 21.159 1.00 90.81 317 GLN A C 1
ATOM 2414 O O . GLN A 1 317 ? -5.617 8.199 20.784 1.00 90.81 317 GLN A O 1
ATOM 2419 N N . ASP A 1 318 ? -6.337 9.994 21.917 1.00 89.56 318 ASP A N 1
ATOM 2420 C CA . ASP A 1 318 ? -7.594 9.408 22.388 1.00 89.56 318 ASP A CA 1
ATOM 2421 C C . ASP A 1 318 ? -8.624 9.303 21.265 1.00 89.56 318 ASP A C 1
ATOM 2423 O O . ASP A 1 318 ? -9.323 8.294 21.160 1.00 89.56 318 ASP A O 1
ATOM 2427 N N . VAL A 1 319 ? -8.656 10.281 20.357 1.00 87.31 319 VAL A N 1
ATOM 2428 C CA . VAL A 1 319 ? -9.431 10.173 19.113 1.00 87.31 319 VAL A CA 1
ATOM 2429 C C . VAL A 1 319 ? -8.933 8.989 18.275 1.00 87.31 319 VAL A C 1
ATOM 2431 O O . VAL A 1 319 ? -9.736 8.174 17.820 1.00 87.31 319 VAL A O 1
ATOM 2434 N N . LEU A 1 320 ? -7.613 8.824 18.128 1.00 90.44 320 LEU A N 1
ATOM 2435 C CA . LEU A 1 320 ? -7.015 7.702 17.399 1.00 90.44 320 LEU A CA 1
ATOM 2436 C C . LEU A 1 320 ? -7.398 6.348 18.020 1.00 90.44 320 LEU A C 1
ATOM 2438 O O . LEU A 1 320 ? -7.728 5.412 17.286 1.00 90.44 320 LEU A O 1
ATOM 2442 N N . VAL A 1 321 ? -7.400 6.247 19.355 1.00 93.44 321 VAL A N 1
ATOM 2443 C CA . VAL A 1 321 ? -7.886 5.067 20.095 1.00 93.44 321 VAL A CA 1
ATOM 2444 C C . VAL A 1 321 ? -9.363 4.808 19.783 1.00 93.44 321 VAL A C 1
ATOM 2446 O O . VAL A 1 321 ? -9.722 3.685 19.419 1.00 93.44 321 VAL A O 1
ATOM 2449 N N . GLY A 1 322 ? -10.212 5.836 19.872 1.00 91.12 322 GLY A N 1
ATOM 2450 C CA . GLY A 1 322 ? -11.644 5.746 19.576 1.00 91.12 322 GLY A CA 1
ATOM 2451 C C . GLY A 1 322 ? -11.921 5.233 18.161 1.00 91.12 322 GLY A C 1
ATOM 2452 O O . GLY A 1 322 ? -12.728 4.319 17.979 1.00 91.12 322 GLY A O 1
ATOM 2453 N N . VAL A 1 323 ? -11.190 5.742 17.165 1.00 89.88 323 VAL A N 1
ATOM 2454 C CA . VAL A 1 323 ? -11.323 5.311 15.765 1.00 89.88 323 VAL A CA 1
ATOM 2455 C C . VAL A 1 323 ? -10.924 3.846 15.589 1.00 89.88 323 VAL A C 1
ATOM 2457 O O . VAL A 1 323 ? -11.651 3.097 14.939 1.00 89.88 323 VAL A O 1
ATOM 2460 N N . HIS A 1 324 ? -9.828 3.387 16.202 1.00 92.31 324 HIS A N 1
ATOM 2461 C CA . HIS A 1 324 ? -9.433 1.974 16.123 1.00 92.31 324 HIS A CA 1
ATOM 2462 C C . HIS A 1 324 ? -10.436 1.046 16.820 1.00 92.31 324 HIS A C 1
ATOM 2464 O O . HIS A 1 324 ? -10.736 -0.036 16.306 1.00 92.31 324 HIS A O 1
ATOM 2470 N N . LEU A 1 325 ? -10.985 1.453 17.970 1.00 92.56 325 LEU A N 1
ATOM 2471 C CA . LEU A 1 325 ? -12.033 0.707 18.675 1.00 92.56 325 LEU A CA 1
ATOM 2472 C C . LEU A 1 325 ? -13.292 0.567 17.820 1.00 92.56 325 LEU A C 1
ATOM 2474 O O . LEU A 1 325 ? -13.869 -0.522 17.743 1.00 92.56 325 LEU A O 1
ATOM 2478 N N . LEU A 1 326 ? -13.686 1.653 17.159 1.00 88.75 326 LEU A N 1
ATOM 2479 C CA . LEU A 1 326 ? -14.838 1.697 16.275 1.00 88.75 326 LEU A CA 1
ATOM 2480 C C . LEU A 1 326 ? -14.625 0.849 15.016 1.00 88.75 326 LEU A C 1
ATOM 2482 O O . LEU A 1 326 ? -15.465 0.010 14.692 1.00 88.75 326 LEU A O 1
ATOM 2486 N N . ALA A 1 327 ? -13.474 0.995 14.356 1.00 88.75 327 ALA A N 1
ATOM 2487 C CA . ALA A 1 327 ? -13.090 0.193 13.198 1.00 88.75 327 ALA A CA 1
ATOM 2488 C C . ALA A 1 327 ? -13.088 -1.307 13.534 1.00 88.75 327 ALA A C 1
ATOM 2490 O O . ALA A 1 327 ? -13.676 -2.118 12.820 1.00 88.75 327 ALA A O 1
ATOM 2491 N N . THR A 1 328 ? -12.503 -1.674 14.677 1.00 89.56 328 THR A N 1
ATOM 2492 C CA . THR A 1 328 ? -12.470 -3.063 15.155 1.00 89.56 328 THR A CA 1
ATOM 2493 C C . THR A 1 328 ? -13.875 -3.584 15.454 1.00 89.56 328 THR A C 1
ATOM 2495 O O . THR A 1 328 ? -14.183 -4.728 15.127 1.00 89.56 328 THR A O 1
ATOM 2498 N N . ARG A 1 329 ? -14.751 -2.756 16.043 1.00 89.75 329 ARG A N 1
ATOM 2499 C CA . ARG A 1 329 ? -16.154 -3.116 16.309 1.00 89.75 329 ARG A CA 1
ATOM 2500 C C . ARG A 1 329 ? -16.929 -3.390 15.018 1.00 89.75 329 ARG A C 1
ATOM 2502 O O . ARG A 1 329 ? -17.764 -4.286 15.011 1.00 89.75 329 ARG A O 1
ATOM 2509 N N . ARG A 1 330 ? -16.660 -2.633 13.952 1.00 85.56 330 ARG A N 1
ATOM 2510 C CA . ARG A 1 330 ? -17.361 -2.745 12.662 1.00 85.56 330 ARG A CA 1
ATOM 2511 C C . ARG A 1 330 ? -16.888 -3.909 11.811 1.00 85.56 330 ARG A C 1
ATOM 2513 O O . ARG A 1 330 ? -17.706 -4.611 11.232 1.00 85.56 330 ARG A O 1
ATOM 2520 N N . HIS A 1 331 ? -15.576 -4.089 11.726 1.00 84.00 331 HIS A N 1
ATOM 2521 C CA . HIS A 1 331 ? -14.967 -4.977 10.736 1.00 84.00 331 HIS A CA 1
ATOM 2522 C C . HIS A 1 331 ? -14.415 -6.274 11.343 1.00 84.00 331 HIS A C 1
ATOM 2524 O O . HIS A 1 331 ? -14.101 -7.213 10.612 1.00 84.00 331 HIS A O 1
ATOM 2530 N N . GLY A 1 332 ? -14.305 -6.361 12.673 1.00 84.19 332 GLY A N 1
ATOM 2531 C CA . GLY A 1 332 ? -13.830 -7.560 13.359 1.00 84.19 332 GLY A CA 1
ATOM 2532 C C . GLY A 1 332 ? -12.442 -8.000 12.880 1.00 84.19 332 GLY A C 1
ATOM 2533 O O . GLY A 1 332 ? -11.512 -7.197 12.820 1.00 84.19 332 GLY A O 1
ATOM 2534 N N . CYS A 1 333 ? -12.300 -9.285 12.543 1.00 69.88 333 CYS A N 1
ATOM 2535 C CA . CYS A 1 333 ? -11.052 -9.875 12.041 1.00 69.88 333 CYS A CA 1
ATOM 2536 C C . CYS A 1 333 ? -10.698 -9.472 10.597 1.00 69.88 333 CYS A C 1
ATOM 2538 O O . CYS A 1 333 ? -9.543 -9.612 10.197 1.00 69.88 333 CYS A O 1
ATOM 2540 N N . GLY A 1 334 ? -11.658 -8.935 9.836 1.00 76.50 334 GLY A N 1
ATOM 2541 C CA . GLY A 1 334 ? -11.442 -8.481 8.462 1.00 76.50 334 GLY A CA 1
ATOM 2542 C C . GLY A 1 334 ? -10.764 -7.113 8.357 1.00 76.50 334 GLY A C 1
ATOM 2543 O O . GLY A 1 334 ? -10.394 -6.713 7.257 1.00 76.50 334 GLY A O 1
ATOM 2544 N N . LEU A 1 335 ? -10.588 -6.396 9.477 1.00 85.56 335 LEU A N 1
ATOM 2545 C CA . LEU A 1 335 ? -9.952 -5.081 9.483 1.00 85.56 335 LEU A CA 1
ATOM 2546 C C . LEU A 1 335 ? -8.469 -5.189 9.118 1.00 85.56 335 LEU A C 1
ATOM 2548 O O . LEU A 1 335 ? -7.732 -5.962 9.728 1.00 85.56 335 LEU A O 1
ATOM 2552 N N . TYR A 1 336 ? -8.020 -4.367 8.183 1.00 86.38 336 TYR A N 1
ATOM 2553 C CA . TYR A 1 336 ? -6.630 -4.247 7.758 1.00 86.38 336 TYR A CA 1
ATOM 2554 C C . TYR A 1 336 ? -6.145 -2.801 7.928 1.00 86.38 336 TYR A C 1
ATOM 2556 O O . TYR A 1 336 ? -6.925 -1.860 7.778 1.00 86.38 336 TYR A O 1
ATOM 2564 N N . GLY A 1 337 ? -4.868 -2.625 8.265 1.00 89.56 337 GLY A N 1
ATOM 2565 C CA . GLY A 1 337 ? -4.283 -1.313 8.519 1.00 89.56 337 GLY A CA 1
ATOM 2566 C C . GLY A 1 337 ? -3.399 -0.806 7.399 1.00 89.56 337 GLY A C 1
ATOM 2567 O O . GLY A 1 337 ? -2.739 -1.572 6.710 1.00 89.56 337 GLY A O 1
ATOM 2568 N N . GLU A 1 338 ? -3.290 0.504 7.254 1.00 90.19 338 GLU A N 1
ATOM 2569 C CA . GLU A 1 338 ? -2.333 1.079 6.318 1.00 90.19 338 GLU A CA 1
ATOM 2570 C C . GLU A 1 338 ? -1.733 2.369 6.849 1.00 90.19 338 GLU A C 1
ATOM 2572 O O . GLU A 1 338 ? -2.451 3.264 7.277 1.00 90.19 338 GLU A O 1
ATOM 2577 N N . TYR A 1 339 ? -0.411 2.478 6.791 1.00 93.00 339 TYR A N 1
ATOM 2578 C CA . TYR A 1 339 ? 0.318 3.694 7.114 1.00 93.00 339 TYR A CA 1
ATOM 2579 C C . TYR A 1 339 ? 0.899 4.275 5.833 1.00 93.00 339 TYR A C 1
ATOM 2581 O O . TYR A 1 339 ? 1.670 3.605 5.146 1.00 93.00 339 TYR A O 1
ATOM 2589 N N . ILE A 1 340 ? 0.565 5.524 5.517 1.00 91.38 340 ILE A N 1
ATOM 2590 C CA . ILE A 1 340 ? 1.093 6.217 4.336 1.00 91.38 340 ILE A CA 1
ATOM 2591 C C . ILE A 1 340 ? 1.810 7.467 4.807 1.00 91.38 340 ILE A C 1
ATOM 2593 O O . ILE A 1 340 ? 1.175 8.363 5.347 1.00 91.38 340 ILE A O 1
ATOM 2597 N N . TYR A 1 341 ? 3.115 7.566 4.582 1.00 92.38 341 TYR A N 1
ATOM 2598 C CA . TYR A 1 341 ? 3.847 8.796 4.881 1.00 92.38 341 TYR A CA 1
ATOM 2599 C C . TYR A 1 341 ? 4.046 9.645 3.628 1.00 92.38 341 TYR A C 1
ATOM 2601 O O . TYR A 1 341 ? 4.651 9.191 2.655 1.00 92.38 341 TYR A O 1
ATOM 2609 N N . TYR A 1 342 ? 3.577 10.888 3.656 1.00 88.38 342 TYR A N 1
ATOM 2610 C CA . TYR A 1 342 ? 3.785 11.881 2.604 1.00 88.38 342 TYR A CA 1
ATOM 2611 C C . TYR A 1 342 ? 5.115 12.593 2.852 1.00 88.38 342 TYR A C 1
ATOM 2613 O O . TYR A 1 342 ? 5.175 13.652 3.462 1.00 88.38 342 TYR A O 1
ATOM 2621 N N . GLY A 1 343 ? 6.201 11.933 2.449 1.00 86.56 343 GLY A N 1
ATOM 2622 C CA . GLY A 1 343 ? 7.569 12.418 2.598 1.00 86.56 343 GLY A CA 1
ATOM 2623 C C . GLY A 1 343 ? 8.595 11.308 2.350 1.00 86.56 343 GLY A C 1
ATOM 2624 O O . GLY A 1 343 ? 8.310 10.307 1.691 1.00 86.56 343 GLY A O 1
ATOM 2625 N N . ASN A 1 344 ? 9.802 11.458 2.902 1.00 86.25 344 ASN A N 1
ATOM 2626 C CA . ASN A 1 344 ? 10.855 10.445 2.812 1.00 86.25 344 ASN A CA 1
ATOM 2627 C C . ASN A 1 344 ? 10.577 9.186 3.656 1.00 86.25 344 ASN A C 1
ATOM 2629 O O . ASN A 1 344 ? 10.569 9.267 4.881 1.00 86.25 344 ASN A O 1
ATOM 2633 N N . LEU A 1 345 ? 10.461 8.012 3.030 1.00 89.25 345 LEU A N 1
ATOM 2634 C CA . LEU A 1 345 ? 10.579 6.700 3.703 1.00 89.25 345 LEU A CA 1
ATOM 2635 C C . LEU A 1 345 ? 11.584 5.771 3.007 1.00 89.25 345 LEU A C 1
ATOM 2637 O O . LEU A 1 345 ? 11.499 4.544 3.149 1.00 89.25 345 LEU A O 1
ATOM 2641 N N . SER A 1 346 ? 12.477 6.331 2.190 1.00 88.62 346 SER A N 1
ATOM 2642 C CA . SER A 1 346 ? 13.365 5.536 1.341 1.00 88.62 346 SER A CA 1
ATOM 2643 C C . SER A 1 346 ? 14.843 5.820 1.539 1.00 88.62 346 SER A C 1
ATOM 2645 O O . SER A 1 346 ? 15.616 4.936 1.209 1.00 88.62 346 SER A O 1
ATOM 2647 N N . GLN A 1 347 ? 15.247 6.988 2.034 1.00 88.31 347 GLN A N 1
ATOM 2648 C CA . GLN A 1 347 ? 16.662 7.371 2.086 1.00 88.31 347 GLN A CA 1
ATOM 2649 C C . GLN A 1 347 ? 16.986 8.085 3.400 1.00 88.31 347 GLN A C 1
ATOM 2651 O O . GLN A 1 347 ? 16.208 8.927 3.823 1.00 88.31 347 GLN A O 1
ATOM 2656 N N . GLY A 1 348 ? 18.128 7.801 4.021 1.00 88.38 348 GLY A N 1
ATOM 2657 C CA . GLY A 1 348 ? 18.599 8.533 5.205 1.00 88.38 348 GLY A CA 1
ATOM 2658 C C . GLY A 1 348 ? 18.025 8.070 6.551 1.00 88.38 348 GLY A C 1
ATOM 2659 O O . GLY A 1 348 ? 17.019 7.356 6.636 1.00 88.38 348 GLY A O 1
ATOM 2660 N N . ASP A 1 349 ? 18.698 8.491 7.623 1.00 90.88 349 ASP A N 1
ATOM 266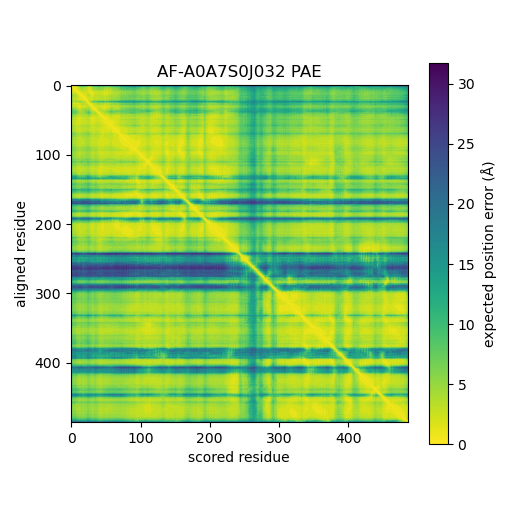1 C CA . ASP A 1 349 ? 18.459 8.021 8.992 1.00 90.88 349 ASP A CA 1
ATOM 2662 C C . ASP A 1 349 ? 17.059 8.379 9.504 1.00 90.88 349 ASP A C 1
ATOM 2664 O O . ASP A 1 349 ? 16.430 7.599 10.225 1.00 90.88 349 ASP A O 1
ATOM 2668 N N . GLU A 1 350 ? 16.524 9.543 9.125 1.00 90.50 350 GLU A N 1
ATOM 2669 C CA . GLU A 1 350 ? 15.186 9.967 9.530 1.00 90.50 350 GLU A CA 1
ATOM 2670 C C . GLU A 1 350 ? 14.097 9.093 8.902 1.00 90.50 350 GLU A C 1
ATOM 2672 O O . GLU A 1 350 ? 13.113 8.738 9.562 1.00 90.50 350 GLU A O 1
ATOM 2677 N N . ALA A 1 351 ? 14.285 8.712 7.636 1.00 91.31 351 ALA A N 1
ATOM 2678 C CA . ALA A 1 351 ? 13.385 7.826 6.914 1.00 91.31 351 ALA A CA 1
ATOM 2679 C C . ALA A 1 351 ? 13.459 6.404 7.479 1.00 91.31 351 ALA A C 1
ATOM 2681 O O . ALA A 1 351 ? 12.424 5.760 7.671 1.00 91.31 351 ALA A O 1
ATOM 2682 N N . GLN A 1 352 ? 14.667 5.935 7.807 1.00 93.75 352 GLN A N 1
ATOM 2683 C CA . GLN A 1 352 ? 14.887 4.652 8.468 1.00 93.75 352 GLN A CA 1
ATOM 2684 C C . GLN A 1 352 ? 14.240 4.590 9.843 1.00 93.75 352 GLN A C 1
ATOM 2686 O O . GLN A 1 352 ? 13.524 3.626 10.128 1.00 93.75 352 GLN A O 1
ATOM 2691 N N . ALA A 1 353 ? 14.427 5.612 10.673 1.00 94.69 353 ALA A N 1
ATOM 2692 C CA . ALA A 1 353 ? 13.834 5.666 12.000 1.00 94.69 353 ALA A CA 1
ATOM 2693 C C . ALA A 1 353 ? 12.298 5.660 11.935 1.00 94.69 353 ALA A C 1
ATOM 2695 O O . ALA A 1 353 ? 11.659 4.906 12.670 1.00 94.69 353 ALA A O 1
ATOM 2696 N N . LEU A 1 354 ? 11.697 6.446 11.032 1.00 95.38 354 LEU A N 1
ATOM 2697 C CA . LEU A 1 354 ? 10.242 6.475 10.879 1.00 95.38 354 LEU A CA 1
ATOM 2698 C C . LEU A 1 354 ? 9.691 5.165 10.305 1.00 95.38 354 LEU A C 1
ATOM 2700 O O . LEU A 1 354 ? 8.736 4.625 10.857 1.00 95.38 354 LEU A O 1
ATOM 2704 N N . ARG A 1 355 ? 10.298 4.611 9.245 1.00 94.81 355 ARG A N 1
ATOM 2705 C CA . ARG A 1 355 ? 9.882 3.312 8.688 1.00 94.81 355 ARG A CA 1
ATOM 2706 C C . ARG A 1 355 ? 9.972 2.215 9.745 1.00 94.81 355 ARG A C 1
ATOM 2708 O O . ARG A 1 355 ? 9.035 1.437 9.877 1.00 94.81 355 ARG A O 1
ATOM 2715 N N . THR A 1 356 ? 11.070 2.175 10.500 1.00 94.56 356 THR A N 1
ATOM 2716 C CA . THR A 1 356 ? 11.268 1.195 11.577 1.00 94.56 356 THR A CA 1
ATOM 2717 C C . THR A 1 356 ? 10.161 1.314 12.613 1.00 94.56 356 THR A C 1
ATOM 2719 O O . THR A 1 356 ? 9.529 0.310 12.908 1.00 94.56 356 THR A O 1
ATOM 2722 N N . LEU A 1 357 ? 9.857 2.531 13.083 1.00 96.62 357 LEU A N 1
ATOM 2723 C CA . LEU A 1 357 ? 8.760 2.783 14.021 1.00 96.62 357 LEU A CA 1
ATOM 2724 C C . LEU A 1 357 ? 7.414 2.299 13.475 1.00 96.62 357 LEU A C 1
ATOM 2726 O O . LEU A 1 357 ? 6.684 1.608 14.180 1.00 96.62 357 LEU A O 1
ATOM 2730 N N . LEU A 1 358 ? 7.067 2.646 12.233 1.00 95.44 358 LEU A N 1
ATOM 2731 C CA . LEU A 1 358 ? 5.777 2.262 11.649 1.00 95.44 358 LEU A CA 1
ATOM 2732 C C . LEU A 1 358 ? 5.661 0.748 11.455 1.00 95.44 358 LEU A C 1
ATOM 2734 O O . LEU A 1 358 ? 4.584 0.192 11.656 1.00 95.44 358 LEU A O 1
ATOM 2738 N N . VAL A 1 359 ? 6.758 0.073 11.104 1.00 92.19 359 VAL A N 1
ATOM 2739 C CA . VAL A 1 359 ? 6.794 -1.390 10.984 1.00 92.19 359 VAL A CA 1
ATOM 2740 C C . VAL A 1 359 ? 6.723 -2.053 12.362 1.00 92.19 359 VAL A C 1
ATOM 2742 O O . VAL A 1 359 ? 5.916 -2.959 12.555 1.00 92.19 359 VAL A O 1
ATOM 2745 N N . SER A 1 360 ? 7.525 -1.611 13.333 1.00 92.12 360 SER A N 1
ATOM 2746 C CA . SER A 1 360 ? 7.611 -2.254 14.647 1.00 92.12 360 SER A CA 1
ATOM 2747 C C . SER A 1 360 ? 6.411 -1.933 15.536 1.00 92.12 360 SER A C 1
ATOM 2749 O O . SER A 1 360 ? 5.757 -2.840 16.035 1.00 92.12 360 SER A O 1
ATOM 2751 N N . GLU A 1 361 ? 6.084 -0.659 15.731 1.00 94.44 361 GLU A N 1
ATOM 2752 C CA . GLU A 1 361 ? 5.021 -0.235 16.650 1.00 94.44 361 GLU A CA 1
ATOM 2753 C C . GLU A 1 361 ? 3.644 -0.286 15.979 1.00 94.44 361 GLU A C 1
ATOM 2755 O O . GLU A 1 361 ? 2.667 -0.729 16.580 1.00 94.44 361 GLU A O 1
ATOM 2760 N N . GLY A 1 362 ? 3.564 0.137 14.715 1.00 92.31 362 GLY A N 1
ATOM 2761 C CA . GLY A 1 362 ? 2.324 0.122 13.945 1.00 92.31 362 GLY A CA 1
ATOM 2762 C C . GLY A 1 362 ? 1.970 -1.284 13.466 1.00 92.31 362 GLY A C 1
ATOM 2763 O O . GLY A 1 362 ? 1.112 -1.958 14.036 1.00 92.31 362 GLY A O 1
ATOM 2764 N N . ALA A 1 363 ? 2.620 -1.742 12.397 1.00 90.00 363 ALA A N 1
ATOM 2765 C CA . ALA A 1 363 ? 2.266 -2.993 11.731 1.00 90.00 363 ALA A CA 1
ATOM 2766 C C . ALA A 1 363 ? 2.429 -4.227 12.633 1.00 90.00 363 ALA A C 1
ATOM 2768 O O . ALA A 1 363 ? 1.564 -5.105 12.641 1.00 90.00 363 ALA A O 1
ATOM 2769 N N . HIS A 1 364 ? 3.501 -4.295 13.422 1.00 89.00 364 HIS A N 1
ATOM 2770 C CA . HIS A 1 364 ? 3.750 -5.454 14.268 1.00 89.00 364 HIS A CA 1
ATOM 2771 C C . HIS A 1 364 ? 3.027 -5.364 15.620 1.00 89.00 364 HIS A C 1
ATOM 2773 O O . HIS A 1 364 ? 2.118 -6.154 15.862 1.00 89.00 364 HIS A O 1
ATOM 2779 N N . MET A 1 365 ? 3.380 -4.432 16.506 1.00 90.19 365 MET A N 1
ATOM 2780 C CA . MET A 1 365 ? 2.824 -4.419 17.869 1.00 90.19 365 MET A CA 1
ATOM 2781 C C . MET A 1 365 ? 1.309 -4.173 17.894 1.00 90.19 365 MET A C 1
ATOM 2783 O O . MET A 1 365 ? 0.559 -4.935 18.516 1.00 90.19 365 MET A O 1
ATOM 2787 N N . LEU A 1 366 ? 0.836 -3.137 17.197 1.00 91.50 366 LEU A N 1
ATOM 2788 C CA . LEU A 1 366 ? -0.586 -2.807 17.159 1.00 91.50 366 LEU A CA 1
ATOM 2789 C C . LEU A 1 366 ? -1.371 -3.780 16.266 1.00 91.50 366 LEU A C 1
ATOM 2791 O O . LEU A 1 366 ? -2.270 -4.474 16.743 1.00 91.50 366 LEU A O 1
ATOM 2795 N N . TRP A 1 367 ? -1.051 -3.881 14.978 1.00 90.69 367 TRP A N 1
ATOM 2796 C CA . TRP A 1 367 ? -1.894 -4.665 14.070 1.00 90.69 367 TRP A CA 1
ATOM 2797 C C . TRP A 1 367 ? -1.754 -6.173 14.272 1.00 90.69 367 TRP A C 1
ATOM 2799 O O . TRP A 1 367 ? -2.758 -6.865 14.457 1.00 90.69 367 TRP A O 1
ATOM 2809 N N . ARG A 1 368 ? -0.528 -6.694 14.300 1.00 87.06 368 ARG A N 1
ATOM 2810 C CA . ARG A 1 368 ? -0.307 -8.135 14.463 1.00 87.06 368 ARG A CA 1
ATOM 2811 C C . ARG A 1 368 ? -0.480 -8.604 15.901 1.00 87.06 368 ARG A C 1
ATOM 2813 O O . ARG A 1 368 ? -1.224 -9.560 16.122 1.00 87.06 368 ARG A O 1
ATOM 2820 N N . GLY A 1 369 ? 0.177 -7.942 16.850 1.00 86.38 369 GLY A N 1
ATOM 2821 C CA . GLY A 1 369 ? 0.202 -8.336 18.258 1.00 86.38 369 GLY A CA 1
ATOM 2822 C C . GLY A 1 369 ? -1.121 -8.088 18.980 1.00 86.38 369 GLY A C 1
ATOM 2823 O O . GLY A 1 369 ? -1.559 -8.925 19.763 1.00 86.38 369 GLY A O 1
ATOM 2824 N N . THR A 1 370 ? -1.791 -6.970 18.691 1.00 88.50 370 THR A N 1
ATOM 2825 C CA . THR A 1 370 ? -3.029 -6.602 19.395 1.00 88.50 370 THR A CA 1
ATOM 2826 C C . THR A 1 370 ? -4.284 -6.971 18.611 1.00 88.50 370 THR A C 1
ATOM 2828 O O . THR A 1 370 ? -5.217 -7.569 19.158 1.00 88.50 370 THR A O 1
ATOM 2831 N N . LEU A 1 371 ? -4.332 -6.619 17.324 1.00 87.00 371 LEU A N 1
ATOM 2832 C CA . LEU A 1 371 ? -5.528 -6.824 16.506 1.00 87.00 371 LEU A CA 1
ATOM 2833 C C . LEU A 1 371 ? -5.609 -8.222 15.882 1.00 87.00 371 LEU A C 1
ATOM 2835 O O . LEU A 1 371 ? -6.718 -8.647 15.551 1.00 87.00 371 LEU A O 1
ATOM 2839 N N . GLY A 1 372 ? -4.500 -8.965 15.808 1.00 85.44 372 GLY A N 1
ATOM 2840 C CA . GLY A 1 372 ? -4.445 -10.253 15.107 1.00 85.44 372 GLY A CA 1
ATOM 2841 C C . GLY A 1 372 ? -4.575 -10.098 13.589 1.00 85.44 372 GLY A C 1
ATOM 2842 O O . GLY A 1 372 ? -5.025 -11.015 12.910 1.00 85.44 372 GLY A O 1
ATOM 2843 N N . SER A 1 373 ? -4.223 -8.921 13.072 1.00 86.94 373 SER A N 1
ATOM 2844 C CA . SER A 1 373 ? -4.265 -8.558 11.657 1.00 86.94 373 SER A CA 1
ATOM 2845 C C . SER A 1 373 ? -2.882 -8.051 11.217 1.00 86.94 373 SER A C 1
ATOM 2847 O O . SER A 1 373 ? -1.870 -8.453 11.782 1.00 86.94 373 SER A O 1
ATOM 2849 N N . PHE A 1 374 ? -2.790 -7.220 10.188 1.00 87.50 374 PHE A N 1
ATOM 2850 C CA . PHE A 1 374 ? -1.532 -6.645 9.712 1.00 87.50 374 PHE A CA 1
ATOM 2851 C C . PHE A 1 374 ? -1.779 -5.256 9.135 1.00 87.50 374 PHE A C 1
ATOM 2853 O O . PHE A 1 374 ? -2.922 -4.859 8.888 1.00 87.50 374 PHE A O 1
ATOM 2860 N N . ALA A 1 375 ? -0.684 -4.534 8.921 1.00 89.75 375 ALA A N 1
ATOM 2861 C CA . ALA A 1 375 ? -0.706 -3.282 8.201 1.00 89.75 375 ALA A CA 1
ATOM 2862 C C . ALA A 1 375 ? 0.481 -3.157 7.259 1.00 89.75 375 ALA A C 1
ATOM 2864 O O . ALA A 1 375 ? 1.565 -3.672 7.545 1.00 89.75 375 ALA A O 1
ATOM 2865 N N . ASP A 1 376 ? 0.281 -2.427 6.167 1.00 89.19 376 ASP A N 1
ATOM 2866 C CA . ASP A 1 376 ? 1.385 -2.026 5.304 1.00 89.19 376 ASP A CA 1
ATOM 2867 C C . ASP A 1 376 ? 1.902 -0.637 5.659 1.00 89.19 376 ASP A C 1
ATOM 2869 O O . ASP A 1 376 ? 1.186 0.214 6.187 1.00 89.19 376 ASP A O 1
ATOM 2873 N N . VAL A 1 377 ? 3.167 -0.412 5.313 1.00 90.44 377 VAL A N 1
ATOM 2874 C CA . VAL A 1 377 ? 3.834 0.884 5.424 1.00 90.44 377 VAL A CA 1
ATOM 2875 C C . VAL A 1 377 ? 4.248 1.330 4.025 1.00 90.44 377 VAL A C 1
ATOM 2877 O O . VAL A 1 377 ? 5.162 0.767 3.416 1.00 90.44 377 VAL A O 1
ATOM 2880 N N . GLY A 1 378 ? 3.551 2.337 3.511 1.00 87.19 378 GLY A N 1
ATOM 2881 C CA . GLY A 1 378 ? 3.751 2.934 2.196 1.00 87.19 378 GLY A CA 1
ATOM 2882 C C . GLY A 1 378 ? 4.249 4.378 2.268 1.00 87.19 378 GLY A C 1
ATOM 2883 O O . GLY A 1 378 ? 4.225 5.025 3.316 1.00 87.19 378 GLY A O 1
ATOM 2884 N N . LYS A 1 379 ? 4.692 4.894 1.119 1.00 85.06 379 LYS A N 1
ATOM 2885 C CA . LYS A 1 379 ? 5.068 6.302 0.932 1.00 85.06 379 LYS A CA 1
ATOM 2886 C C . LYS A 1 379 ? 4.130 6.977 -0.071 1.00 85.06 379 LYS A C 1
ATOM 2888 O O . LYS A 1 379 ? 3.744 6.339 -1.045 1.00 85.06 379 LYS A O 1
ATOM 2893 N N . GLY A 1 380 ? 3.791 8.242 0.166 1.00 76.19 380 GLY A N 1
ATOM 2894 C CA . GLY A 1 380 ? 3.227 9.162 -0.826 1.00 76.19 380 GLY A CA 1
ATOM 2895 C C . GLY A 1 380 ? 4.341 9.894 -1.593 1.00 76.19 380 GLY A C 1
ATOM 2896 O O . GLY A 1 380 ? 5.516 9.549 -1.440 1.00 76.19 380 GLY A O 1
ATOM 2897 N N . PRO A 1 381 ? 4.030 10.912 -2.418 1.00 56.75 381 PRO A N 1
ATOM 2898 C CA . PRO A 1 381 ? 2.703 11.461 -2.733 1.00 56.75 381 PRO A CA 1
ATOM 2899 C C . PRO A 1 381 ? 1.939 10.675 -3.806 1.00 56.75 381 PRO A C 1
ATOM 2901 O O . PRO A 1 381 ? 0.726 10.812 -3.914 1.00 56.75 381 PRO A O 1
ATOM 2904 N N . ALA A 1 382 ? 2.618 9.810 -4.562 1.00 56.16 382 ALA A N 1
ATOM 2905 C CA . ALA A 1 382 ? 1.942 8.758 -5.306 1.00 56.16 382 ALA A CA 1
ATOM 2906 C C . ALA A 1 382 ? 1.540 7.683 -4.296 1.00 56.16 382 ALA A C 1
ATOM 2908 O O . ALA A 1 382 ? 2.355 6.838 -3.929 1.00 56.16 382 ALA A O 1
ATOM 2909 N N . VAL A 1 383 ? 0.313 7.759 -3.785 1.00 56.62 383 VAL A N 1
ATOM 2910 C CA . VAL A 1 383 ? -0.257 6.645 -3.028 1.00 56.62 383 VAL A CA 1
ATOM 2911 C C . VAL A 1 383 ? -0.151 5.403 -3.894 1.00 56.62 383 VAL A C 1
ATOM 2913 O O . VAL A 1 383 ? -0.443 5.461 -5.092 1.00 56.62 383 VAL A O 1
ATOM 2916 N N . GLY A 1 384 ? 0.288 4.291 -3.303 1.00 60.34 384 GLY A N 1
ATOM 2917 C CA . GLY A 1 384 ? 0.294 3.018 -4.005 1.00 60.34 384 GLY A CA 1
ATOM 2918 C C . GLY A 1 384 ? -1.085 2.808 -4.615 1.00 60.34 384 GLY A C 1
ATOM 2919 O O . GLY A 1 384 ? -2.092 2.821 -3.919 1.00 60.34 384 GLY A O 1
ATOM 2920 N N . HIS A 1 385 ? -1.168 2.658 -5.929 1.00 57.84 385 HIS A N 1
ATOM 2921 C CA . HIS A 1 385 ? -2.440 2.392 -6.602 1.00 57.84 385 HIS A CA 1
ATOM 2922 C C . HIS A 1 385 ? -3.182 1.189 -5.982 1.00 57.84 385 HIS A C 1
ATOM 2924 O O . HIS A 1 385 ? -4.411 1.151 -5.976 1.00 57.84 385 HIS A O 1
ATOM 2930 N N . SER A 1 386 ? -2.432 0.241 -5.411 1.00 53.97 386 SER A N 1
ATOM 2931 C CA . SER A 1 386 ? -2.948 -0.873 -4.622 1.00 53.97 386 SER A CA 1
ATOM 2932 C C . SER A 1 386 ? -3.746 -0.419 -3.395 1.00 53.97 386 SER A C 1
ATOM 2934 O O . SER A 1 386 ? -4.845 -0.911 -3.176 1.00 53.97 386 SER A O 1
ATOM 2936 N N . THR A 1 387 ? -3.282 0.583 -2.651 1.00 58.22 387 THR A N 1
ATOM 2937 C CA . THR A 1 387 ? -3.998 1.203 -1.524 1.00 58.22 387 THR A CA 1
ATOM 2938 C C . THR A 1 387 ? -5.381 1.710 -1.934 1.00 58.22 387 THR A C 1
ATOM 2940 O O . THR A 1 387 ? -6.371 1.441 -1.259 1.00 58.22 387 THR A O 1
ATOM 2943 N N . HIS A 1 388 ? -5.483 2.394 -3.079 1.00 58.62 388 HIS A N 1
ATOM 2944 C CA . HIS A 1 388 ? -6.764 2.896 -3.584 1.00 58.62 388 HIS A CA 1
ATOM 2945 C C . HIS A 1 388 ? -7.677 1.786 -4.096 1.00 58.62 388 HIS A C 1
ATOM 2947 O O . HIS A 1 388 ? -8.889 1.856 -3.901 1.00 58.62 388 HIS A O 1
ATOM 2953 N N . ALA A 1 389 ? -7.113 0.763 -4.737 1.00 56.56 389 ALA A N 1
ATOM 2954 C CA . ALA A 1 389 ? -7.874 -0.401 -5.165 1.00 56.56 389 ALA A CA 1
ATOM 2955 C C . ALA A 1 389 ? -8.495 -1.117 -3.954 1.00 56.56 389 ALA A C 1
ATOM 2957 O O . ALA A 1 389 ? -9.695 -1.383 -3.949 1.00 56.56 389 ALA A O 1
ATOM 2958 N N . MET A 1 390 ? -7.709 -1.333 -2.892 1.00 61.91 390 MET A N 1
ATOM 2959 C CA . MET A 1 390 ? -8.133 -2.089 -1.712 1.00 61.91 390 MET A CA 1
ATOM 2960 C C . MET A 1 390 ? -9.007 -1.282 -0.747 1.00 61.91 390 MET A C 1
ATOM 2962 O O . MET A 1 390 ? -10.004 -1.807 -0.257 1.00 61.91 390 MET A O 1
ATOM 2966 N N . GLY A 1 391 ? -8.683 -0.010 -0.494 1.00 58.47 391 GLY A N 1
ATOM 2967 C CA . GLY A 1 391 ? -9.425 0.839 0.443 1.00 58.47 391 GLY A CA 1
ATOM 2968 C C . GLY A 1 391 ? -10.896 1.019 0.063 1.00 58.47 391 GLY A C 1
ATOM 2969 O O . GLY A 1 391 ? -11.761 1.067 0.935 1.00 58.47 391 GLY A O 1
ATOM 2970 N N . LYS A 1 392 ? -11.205 1.008 -1.241 1.00 63.38 392 LYS A N 1
ATOM 2971 C CA . LYS A 1 392 ? -12.587 1.061 -1.742 1.00 63.38 392 LYS A CA 1
ATOM 2972 C C . LYS A 1 392 ? -13.383 -0.225 -1.528 1.00 63.38 392 LYS A C 1
ATOM 2974 O O . LYS A 1 392 ? -14.608 -0.177 -1.575 1.00 63.38 392 LYS A O 1
ATOM 2979 N N . GLN A 1 393 ? -12.720 -1.359 -1.287 1.00 65.50 393 GLN A N 1
ATOM 2980 C CA . GLN A 1 393 ? -13.401 -2.639 -1.057 1.00 65.50 393 GLN A CA 1
ATOM 2981 C C . GLN A 1 393 ? -13.902 -2.799 0.390 1.00 65.50 393 GLN A C 1
ATOM 2983 O O . GLN A 1 393 ? -14.625 -3.755 0.673 1.00 65.50 393 GLN A O 1
ATOM 2988 N N . GLY A 1 394 ? -13.563 -1.857 1.284 1.00 65.50 394 GLY A N 1
ATOM 2989 C CA . GLY A 1 394 ? -13.994 -1.817 2.684 1.00 65.50 394 GLY A CA 1
ATOM 2990 C C . GLY A 1 394 ? -13.039 -2.520 3.658 1.00 65.50 394 GLY A C 1
ATOM 2991 O O . GLY A 1 394 ? -12.146 -3.266 3.266 1.00 65.50 394 GLY A O 1
ATOM 2992 N N . SER A 1 395 ? -13.242 -2.282 4.960 1.00 77.81 395 SER A N 1
ATOM 2993 C CA . SER A 1 395 ? -12.454 -2.861 6.070 1.00 77.81 395 SER A CA 1
ATOM 2994 C C . SER A 1 395 ? -10.970 -2.472 6.103 1.00 77.81 395 SER A C 1
ATOM 2996 O O . SER A 1 395 ? -10.148 -3.202 6.654 1.00 77.81 395 SER A O 1
ATOM 2998 N N . VAL A 1 396 ? -10.624 -1.305 5.557 1.00 84.62 396 VAL A N 1
ATOM 2999 C CA . VAL A 1 396 ? -9.279 -0.725 5.660 1.00 84.62 396 VAL A CA 1
ATOM 3000 C C . VAL A 1 396 ? -9.322 0.504 6.562 1.00 84.62 396 VAL A C 1
ATOM 3002 O O . VAL A 1 396 ? -10.164 1.381 6.369 1.00 84.62 396 VAL A O 1
ATOM 3005 N N . LEU A 1 397 ? -8.410 0.557 7.534 1.00 89.44 397 LEU A N 1
ATOM 3006 C CA . LEU A 1 397 ? -8.122 1.745 8.329 1.00 89.44 397 LEU A CA 1
ATOM 3007 C C . LEU A 1 397 ? -6.775 2.323 7.898 1.00 89.44 397 LEU A C 1
ATOM 3009 O O . LEU A 1 397 ? -5.718 1.775 8.215 1.00 89.44 397 LEU A O 1
ATOM 3013 N N . THR A 1 398 ? -6.819 3.443 7.188 1.00 89.94 398 THR A N 1
ATOM 3014 C CA . THR A 1 398 ? -5.628 4.147 6.717 1.00 89.94 398 THR A CA 1
ATOM 3015 C C . THR A 1 398 ? -5.277 5.299 7.651 1.00 89.94 398 THR A C 1
ATOM 3017 O O . THR A 1 398 ? -6.115 6.143 7.946 1.00 89.94 398 THR A O 1
ATOM 3020 N N . LEU A 1 399 ? -4.015 5.383 8.062 1.00 92.19 399 LEU A N 1
ATOM 3021 C CA . LEU A 1 399 ? -3.406 6.542 8.702 1.00 92.19 399 LEU A CA 1
ATOM 3022 C C . LEU A 1 399 ? -2.387 7.170 7.743 1.00 92.19 399 LEU A C 1
ATOM 3024 O O . LEU A 1 399 ? -1.262 6.689 7.586 1.00 92.19 399 LEU A O 1
ATOM 3028 N N . ALA A 1 400 ? -2.791 8.259 7.097 1.00 91.44 400 ALA A N 1
ATOM 3029 C CA . ALA A 1 400 ? -1.914 9.142 6.350 1.00 91.44 400 ALA A CA 1
ATOM 3030 C C . ALA A 1 400 ? -1.168 10.072 7.317 1.00 91.44 400 ALA A C 1
ATOM 3032 O O . ALA A 1 400 ? -1.776 10.724 8.159 1.00 91.44 400 ALA A O 1
ATOM 3033 N N . LEU A 1 401 ? 0.149 10.140 7.181 1.00 92.81 401 LEU A N 1
ATOM 3034 C CA . LEU A 1 401 ? 1.051 10.972 7.964 1.00 92.81 401 LEU A CA 1
ATOM 3035 C C . LEU A 1 401 ? 1.634 12.049 7.047 1.00 92.81 401 LEU A C 1
ATOM 3037 O O . LEU A 1 401 ? 2.292 11.716 6.059 1.00 92.81 401 LEU A O 1
ATOM 3041 N N . LEU A 1 402 ? 1.412 13.321 7.370 1.00 90.50 402 LEU A N 1
ATOM 3042 C CA . LEU A 1 402 ? 1.913 14.466 6.603 1.00 90.50 402 LEU A CA 1
ATOM 3043 C C . LEU A 1 402 ? 2.753 15.363 7.523 1.00 90.50 402 LEU A C 1
ATOM 3045 O O . LEU A 1 402 ? 2.210 15.914 8.474 1.00 90.50 402 LEU A O 1
ATOM 3049 N N . PRO A 1 403 ? 4.065 15.513 7.311 1.00 89.69 403 PRO A N 1
ATOM 3050 C CA . PRO A 1 403 ? 4.854 16.453 8.092 1.00 89.69 403 PRO A CA 1
ATOM 3051 C C . PRO A 1 403 ? 4.569 17.898 7.656 1.00 89.69 403 PRO A C 1
ATOM 3053 O O . PRO A 1 403 ? 4.560 18.183 6.462 1.00 89.69 403 PRO A O 1
ATOM 3056 N N . SER A 1 404 ? 4.390 18.807 8.614 1.00 84.62 404 SER A N 1
ATOM 3057 C CA . SER A 1 404 ? 4.291 20.251 8.356 1.00 84.62 404 SER A CA 1
ATOM 3058 C C . SER A 1 404 ? 5.629 20.819 7.873 1.00 84.62 404 SER A C 1
ATOM 3060 O O . SER A 1 404 ? 5.678 21.702 7.022 1.00 84.62 404 SER A O 1
ATOM 3062 N N . GLU A 1 405 ? 6.735 20.271 8.381 1.00 82.75 405 GLU A N 1
ATOM 3063 C CA . GLU A 1 405 ? 8.086 20.573 7.921 1.00 82.75 405 GLU A CA 1
ATOM 3064 C C . GLU A 1 405 ? 8.802 19.300 7.461 1.00 82.75 405 GLU A C 1
ATOM 3066 O O . GLU A 1 405 ? 9.019 18.345 8.221 1.00 82.75 405 GLU A O 1
ATOM 3071 N N . HIS A 1 406 ? 9.236 19.292 6.201 1.00 74.38 406 HIS A N 1
ATOM 3072 C CA . HIS A 1 406 ? 10.072 18.219 5.679 1.00 74.38 406 HIS A CA 1
ATOM 3073 C C . HIS A 1 406 ? 11.499 18.367 6.205 1.00 74.38 406 HIS A C 1
ATOM 3075 O O . HIS A 1 406 ? 12.346 19.021 5.601 1.00 74.38 406 HIS A O 1
ATOM 3081 N N . ALA A 1 407 ? 11.786 17.702 7.322 1.00 63.41 407 ALA A N 1
ATOM 3082 C CA . ALA A 1 407 ? 13.153 17.419 7.730 1.00 63.41 407 ALA A CA 1
ATOM 3083 C C . ALA A 1 407 ? 13.743 16.403 6.743 1.00 63.41 407 ALA A C 1
ATOM 3085 O O . ALA A 1 407 ? 13.631 15.200 6.950 1.00 63.41 407 ALA A O 1
ATOM 3086 N N . THR A 1 408 ? 14.296 16.856 5.621 1.00 61.84 408 THR A N 1
ATOM 3087 C CA . THR A 1 408 ? 15.061 15.969 4.744 1.00 61.84 408 THR A CA 1
ATOM 3088 C C . THR A 1 408 ? 16.297 16.677 4.203 1.00 61.84 408 THR A C 1
ATOM 3090 O O . THR A 1 408 ? 16.181 17.732 3.580 1.00 61.84 408 THR A O 1
ATOM 3093 N N . PRO A 1 409 ? 17.496 16.107 4.413 1.00 56.34 409 PRO A N 1
ATOM 3094 C CA . PRO A 1 409 ? 18.705 16.577 3.750 1.00 56.34 409 PRO A CA 1
ATOM 3095 C C . PRO A 1 409 ? 18.739 16.181 2.262 1.00 56.34 409 PRO A C 1
ATOM 3097 O O . PRO A 1 409 ? 19.655 16.582 1.546 1.00 56.34 409 PRO A O 1
ATOM 3100 N N . HIS A 1 410 ? 17.773 15.387 1.774 1.00 64.75 410 HIS A N 1
ATOM 3101 C CA . HIS A 1 410 ? 17.814 14.832 0.428 1.00 64.75 410 HIS A CA 1
ATOM 3102 C C . HIS A 1 410 ? 17.181 15.774 -0.608 1.00 64.75 410 HIS A C 1
ATOM 3104 O O . HIS A 1 410 ? 15.980 16.059 -0.592 1.00 64.75 410 HIS A O 1
ATOM 3110 N N . ALA A 1 411 ? 17.997 16.218 -1.567 1.00 66.00 411 ALA A N 1
ATOM 3111 C CA . ALA A 1 411 ? 17.636 17.235 -2.557 1.00 66.00 411 ALA A CA 1
ATOM 3112 C C . ALA A 1 411 ? 16.393 16.887 -3.403 1.00 66.00 411 ALA A C 1
ATOM 3114 O O . ALA A 1 411 ? 15.662 17.785 -3.815 1.00 66.00 411 ALA A O 1
ATOM 3115 N N . SER A 1 412 ? 16.121 15.598 -3.645 1.00 60.03 412 SER A N 1
ATOM 3116 C CA . SER A 1 412 ? 14.958 15.167 -4.441 1.00 60.03 412 SER A CA 1
ATOM 3117 C C . SER A 1 412 ? 13.613 15.440 -3.761 1.00 60.03 412 SER A C 1
ATOM 3119 O O . SER A 1 412 ? 12.614 15.639 -4.446 1.00 60.03 412 SER A O 1
ATOM 3121 N N . LEU A 1 413 ? 13.578 15.472 -2.427 1.00 61.19 413 LEU A N 1
ATOM 3122 C CA . LEU A 1 413 ? 12.361 15.737 -1.662 1.00 61.19 413 LEU A CA 1
ATOM 3123 C C . LEU A 1 413 ? 12.196 17.221 -1.354 1.00 61.19 413 LEU A C 1
ATOM 3125 O O . LEU A 1 413 ? 11.070 17.705 -1.341 1.00 61.19 413 LEU A O 1
ATOM 3129 N N . ALA A 1 414 ? 13.306 17.953 -1.214 1.00 64.25 414 ALA A N 1
ATOM 3130 C CA . ALA A 1 414 ? 13.294 19.414 -1.157 1.00 64.25 414 ALA A CA 1
ATOM 3131 C C . ALA A 1 414 ? 12.678 20.050 -2.422 1.00 64.25 414 ALA A C 1
ATOM 3133 O O . ALA A 1 414 ? 12.190 21.175 -2.373 1.00 64.25 414 ALA A O 1
ATOM 3134 N N . ALA A 1 415 ? 12.677 19.328 -3.550 1.00 66.38 415 ALA A N 1
ATOM 3135 C CA . ALA A 1 415 ? 12.075 19.777 -4.803 1.00 66.38 415 ALA A CA 1
ATOM 3136 C C . ALA A 1 415 ? 10.538 19.652 -4.847 1.00 66.38 415 ALA A C 1
ATOM 3138 O O . ALA A 1 415 ? 9.910 20.264 -5.711 1.00 66.38 415 ALA A O 1
ATOM 3139 N N . MET A 1 416 ? 9.915 18.872 -3.955 1.00 72.44 416 MET A N 1
ATOM 3140 C CA . MET A 1 416 ? 8.454 18.780 -3.876 1.00 72.44 416 MET A CA 1
ATOM 3141 C C . MET A 1 416 ? 7.925 19.825 -2.898 1.00 72.44 416 MET A C 1
ATOM 3143 O O . MET A 1 416 ? 8.252 19.779 -1.714 1.00 72.44 416 MET A O 1
ATOM 3147 N N . SER A 1 417 ? 7.077 20.740 -3.375 1.00 79.00 417 SER A N 1
ATOM 3148 C CA . SER A 1 417 ? 6.460 21.737 -2.496 1.00 79.00 417 SER A CA 1
ATOM 3149 C C . SER A 1 417 ? 5.610 21.063 -1.414 1.00 79.00 417 SER A C 1
ATOM 3151 O O . SER A 1 417 ? 4.995 20.019 -1.650 1.00 79.00 417 SER A O 1
ATOM 3153 N N . HIS A 1 418 ? 5.553 21.669 -0.226 1.00 80.62 418 HIS A N 1
ATOM 3154 C CA . HIS A 1 418 ? 4.656 21.225 0.846 1.00 80.62 418 HIS A CA 1
ATOM 3155 C C . HIS A 1 418 ? 3.207 21.134 0.339 1.00 80.62 418 HIS A C 1
ATOM 3157 O O . HIS A 1 418 ? 2.553 20.108 0.504 1.00 80.62 418 HIS A O 1
ATOM 3163 N N . GLU A 1 419 ? 2.759 22.154 -0.401 1.00 82.62 419 GLU A N 1
ATOM 3164 C CA . GLU A 1 419 ? 1.434 22.195 -1.026 1.00 82.62 419 GLU A CA 1
ATOM 3165 C C . GLU A 1 419 ? 1.167 20.967 -1.916 1.00 82.62 419 GLU A C 1
ATOM 3167 O O . GLU A 1 419 ? 0.095 20.369 -1.854 1.00 82.62 419 GLU A O 1
ATOM 3172 N N . TYR A 1 420 ? 2.147 20.530 -2.716 1.00 83.44 420 TYR A N 1
ATOM 3173 C CA . TYR A 1 420 ? 2.002 19.338 -3.550 1.00 83.44 420 TYR A CA 1
ATOM 3174 C C . TYR A 1 420 ? 1.750 18.084 -2.704 1.00 83.44 420 TYR A C 1
ATOM 3176 O O . TYR A 1 420 ? 0.894 17.267 -3.048 1.00 83.44 420 TYR A O 1
ATOM 3184 N N . GLN A 1 421 ? 2.478 17.912 -1.602 1.00 84.00 421 GLN A N 1
ATOM 3185 C CA . GLN A 1 421 ? 2.324 16.746 -0.729 1.00 84.00 421 GLN A CA 1
ATOM 3186 C C . GLN A 1 421 ? 0.993 16.782 0.018 1.00 84.00 421 GLN A C 1
ATOM 3188 O O . GLN A 1 421 ? 0.308 15.765 0.103 1.00 84.00 421 GLN A O 1
ATOM 3193 N N . GLU A 1 422 ? 0.597 17.964 0.468 1.00 83.69 422 GLU A N 1
ATOM 3194 C CA . GLU A 1 422 ? -0.659 18.223 1.151 1.00 83.69 422 GLU A CA 1
ATOM 3195 C C . GLU A 1 422 ? -1.884 17.945 0.268 1.00 83.69 422 GLU A C 1
ATOM 3197 O O . GLU A 1 422 ? -2.783 17.215 0.687 1.00 83.69 422 GLU A O 1
ATOM 3202 N N . GLN A 1 423 ? -1.886 18.432 -0.980 1.00 84.88 423 GLN A N 1
ATOM 3203 C CA . GLN A 1 423 ? -2.932 18.134 -1.968 1.00 84.88 423 GLN A CA 1
ATOM 3204 C C . GLN A 1 423 ? -3.092 16.625 -2.165 1.00 84.88 423 GLN A C 1
ATOM 3206 O O . GLN A 1 423 ? -4.206 16.106 -2.158 1.00 84.88 423 GLN A O 1
ATOM 3211 N N . ASN A 1 424 ? -1.977 15.904 -2.330 1.00 86.88 424 ASN A N 1
ATOM 3212 C CA . ASN A 1 424 ? -2.014 14.455 -2.518 1.00 86.88 424 ASN A CA 1
ATOM 3213 C C . ASN A 1 424 ? -2.497 13.733 -1.253 1.00 86.88 424 ASN A C 1
ATOM 3215 O O . ASN A 1 424 ? -3.297 12.808 -1.366 1.00 86.88 424 ASN A O 1
ATOM 3219 N N . ALA A 1 425 ? -2.063 14.162 -0.065 1.00 85.88 425 ALA A N 1
ATOM 3220 C CA . ALA A 1 425 ? -2.481 13.569 1.201 1.00 85.88 425 ALA A CA 1
ATOM 3221 C C . ALA A 1 425 ? -3.981 13.722 1.445 1.00 85.88 425 ALA A C 1
ATOM 3223 O O . ALA A 1 425 ? -4.666 12.743 1.751 1.00 85.88 425 ALA A O 1
ATOM 3224 N N . LEU A 1 426 ? -4.499 14.933 1.247 1.00 83.94 426 LEU A N 1
ATOM 3225 C CA . LEU A 1 426 ? -5.916 15.220 1.396 1.00 83.94 426 LEU A CA 1
ATOM 3226 C C . LEU A 1 426 ? -6.747 14.468 0.354 1.00 83.94 426 LEU A C 1
ATOM 3228 O O . LEU A 1 426 ? -7.693 13.772 0.716 1.00 83.94 426 LEU A O 1
ATOM 3232 N N . ALA A 1 427 ? -6.376 14.557 -0.926 1.00 85.19 427 ALA A N 1
ATOM 3233 C CA . ALA A 1 427 ? -7.089 13.876 -2.002 1.00 85.19 427 ALA A CA 1
ATOM 3234 C C . ALA A 1 427 ? -7.108 12.358 -1.809 1.00 85.19 427 ALA A C 1
ATOM 3236 O O . ALA A 1 427 ? -8.117 11.715 -2.088 1.00 85.19 427 ALA A O 1
ATOM 3237 N N . ALA A 1 428 ? -6.021 11.780 -1.301 1.00 85.44 428 ALA A N 1
ATOM 3238 C CA . ALA A 1 428 ? -5.967 10.364 -0.997 1.00 85.44 428 ALA A CA 1
ATOM 3239 C C . ALA A 1 428 ? -6.908 9.969 0.140 1.00 85.44 428 ALA A C 1
ATOM 3241 O O . ALA A 1 428 ? -7.663 9.012 -0.004 1.00 85.44 428 ALA A O 1
ATOM 3242 N N . VAL A 1 429 ? -6.888 10.711 1.251 1.00 84.25 429 VAL A N 1
ATOM 3243 C CA . VAL A 1 429 ? -7.779 10.468 2.394 1.00 84.25 429 VAL A CA 1
ATOM 3244 C C . VAL A 1 429 ? -9.236 10.624 1.973 1.00 84.25 429 VAL A C 1
ATOM 3246 O O . VAL A 1 429 ? -10.040 9.750 2.273 1.00 84.25 429 VAL A O 1
ATOM 3249 N N . MET A 1 430 ? -9.566 11.651 1.188 1.00 82.88 430 MET A N 1
ATOM 3250 C CA . MET A 1 430 ? -10.893 11.828 0.589 1.00 82.88 430 MET A CA 1
ATOM 3251 C C . MET A 1 430 ? -11.283 10.646 -0.310 1.00 82.88 430 MET A C 1
ATOM 3253 O O . MET A 1 430 ? -12.355 10.065 -0.146 1.00 82.88 430 MET A O 1
ATOM 3257 N N . ALA A 1 431 ? -10.399 10.247 -1.225 1.00 83.50 431 ALA A N 1
ATOM 3258 C C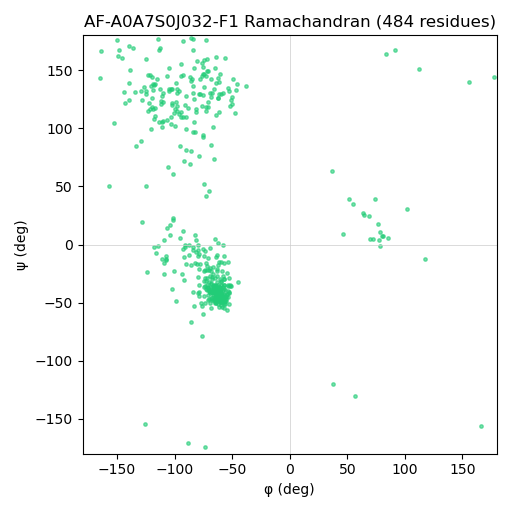A . ALA A 1 431 ? -10.637 9.138 -2.143 1.00 83.50 431 ALA A CA 1
ATOM 3259 C C . ALA A 1 431 ? -10.775 7.786 -1.439 1.00 83.50 431 ALA A C 1
ATOM 3261 O O . ALA A 1 431 ? -11.440 6.905 -1.970 1.00 83.50 431 ALA A O 1
ATOM 3262 N N . LEU A 1 432 ? -10.133 7.589 -0.285 1.00 82.25 432 LEU A N 1
ATOM 3263 C CA . LEU A 1 432 ? -10.291 6.395 0.552 1.00 82.25 432 LEU A CA 1
ATOM 3264 C C . LEU A 1 432 ? -11.580 6.468 1.381 1.00 82.25 432 LEU A C 1
ATOM 3266 O O . LEU A 1 432 ? -12.257 5.459 1.547 1.00 82.25 432 LEU A O 1
ATOM 3270 N N . ALA A 1 433 ? -11.963 7.667 1.814 1.00 78.19 433 ALA A N 1
ATOM 3271 C CA . ALA A 1 433 ? -13.148 7.957 2.619 1.00 78.19 433 ALA A CA 1
ATOM 3272 C C . ALA A 1 433 ? -14.491 7.914 1.868 1.00 78.19 433 ALA A C 1
ATOM 3274 O O . ALA A 1 433 ? -15.536 8.130 2.487 1.00 78.19 433 ALA A O 1
ATOM 3275 N N . GLY A 1 434 ? -14.490 7.699 0.551 1.00 79.44 434 GLY A N 1
ATOM 3276 C CA . GLY A 1 434 ? -15.726 7.625 -0.234 1.00 79.44 434 GLY A CA 1
ATOM 3277 C C . GLY A 1 434 ? -15.879 8.688 -1.303 1.00 79.44 434 GLY A C 1
ATOM 3278 O O . GLY A 1 434 ? -16.800 8.569 -2.102 1.00 79.44 434 GLY A O 1
ATOM 3279 N N . TYR A 1 435 ? -15.054 9.735 -1.297 1.00 81.56 435 TYR A N 1
ATOM 3280 C CA . TYR A 1 435 ? -15.290 10.924 -2.112 1.00 81.56 435 TYR A CA 1
ATOM 3281 C C . TYR A 1 435 ? -14.745 10.773 -3.531 1.00 81.56 435 TYR A C 1
ATOM 3283 O O . TYR A 1 435 ? -13.664 10.225 -3.745 1.00 81.56 435 TYR A O 1
ATOM 3291 N N . ASP A 1 436 ? -15.482 11.309 -4.498 1.00 84.81 436 ASP A N 1
ATOM 3292 C CA . ASP A 1 436 ? -15.104 11.349 -5.908 1.00 84.81 436 ASP A CA 1
ATOM 3293 C C . ASP A 1 436 ? -15.691 12.585 -6.604 1.00 84.81 436 ASP A C 1
ATOM 3295 O O . ASP A 1 436 ? -16.454 13.340 -6.006 1.00 84.81 436 ASP A O 1
ATOM 3299 N N . LEU A 1 437 ? -15.348 12.785 -7.874 1.00 84.88 437 LEU A N 1
ATOM 3300 C CA . LEU A 1 437 ? -15.971 13.776 -8.743 1.00 84.88 437 LEU A CA 1
ATOM 3301 C C . LEU A 1 437 ? -16.955 13.106 -9.705 1.00 84.88 437 LEU A C 1
ATOM 3303 O O . LEU A 1 437 ? -16.630 12.093 -10.340 1.00 84.88 437 LEU A O 1
ATOM 3307 N N . ASP A 1 438 ? -18.142 13.693 -9.828 1.00 85.06 438 ASP A N 1
ATOM 3308 C CA . ASP A 1 438 ? -19.142 13.282 -10.807 1.00 85.06 438 ASP A CA 1
ATOM 3309 C C . ASP A 1 438 ? -18.754 13.708 -12.240 1.00 85.06 438 ASP A C 1
ATOM 3311 O O . ASP A 1 438 ? -17.657 14.215 -12.500 1.00 85.06 438 ASP A O 1
ATOM 3315 N N . THR A 1 439 ? -19.644 13.485 -13.210 1.00 86.31 439 THR A N 1
ATOM 3316 C CA . THR A 1 439 ? -19.398 13.845 -14.618 1.00 86.31 439 THR A CA 1
ATOM 3317 C C . THR A 1 439 ? -19.301 15.350 -14.866 1.00 86.31 439 THR A C 1
ATOM 3319 O O . THR A 1 439 ? -18.753 15.749 -15.889 1.00 86.31 439 THR A O 1
ATOM 3322 N N . ASN A 1 440 ? -19.816 16.178 -13.956 1.00 85.50 440 ASN A N 1
ATOM 3323 C CA . ASN A 1 440 ? -19.734 17.636 -14.015 1.00 85.50 440 ASN A CA 1
ATOM 3324 C C . ASN A 1 440 ? -18.491 18.168 -13.280 1.00 85.50 440 ASN A C 1
ATOM 3326 O O . ASN A 1 440 ? -18.238 19.371 -13.278 1.00 85.50 440 ASN A O 1
ATOM 3330 N N . GLY A 1 441 ? -17.701 17.281 -12.664 1.00 82.50 441 GLY A N 1
ATOM 3331 C CA . GLY A 1 441 ? -16.574 17.660 -11.822 1.00 82.50 441 GLY A CA 1
ATOM 3332 C C . GLY A 1 441 ? -16.997 18.153 -10.437 1.00 82.50 441 GLY A C 1
ATOM 3333 O O . GLY A 1 441 ? -16.198 18.815 -9.776 1.00 82.50 441 GLY A O 1
ATOM 3334 N N . GLU A 1 442 ? -18.227 17.866 -10.006 1.00 84.00 442 GLU A N 1
ATOM 3335 C CA . GLU A 1 442 ? -18.742 18.202 -8.678 1.00 84.00 442 GLU A CA 1
ATOM 3336 C C . GLU A 1 442 ? -18.394 17.098 -7.676 1.00 84.00 442 GLU A C 1
ATOM 3338 O O . GLU A 1 442 ? -18.372 15.911 -8.014 1.00 84.00 442 GLU A O 1
ATOM 3343 N N . LEU A 1 443 ? -18.110 17.483 -6.430 1.00 81.88 443 LEU A N 1
ATOM 3344 C CA . LEU A 1 443 ? -17.769 16.527 -5.383 1.00 81.88 443 LEU A CA 1
ATOM 3345 C C . LEU A 1 443 ? -19.000 15.696 -4.998 1.00 81.88 443 LEU A C 1
ATOM 3347 O O . LEU A 1 443 ? -20.065 16.228 -4.692 1.00 81.88 443 LEU A O 1
ATOM 3351 N N . CYS A 1 444 ? -18.836 14.379 -4.961 1.00 80.88 444 CYS A N 1
ATOM 3352 C CA . CYS A 1 444 ? -19.861 13.421 -4.572 1.00 80.88 444 CYS A CA 1
ATOM 3353 C C . CYS A 1 444 ? -19.260 12.297 -3.716 1.00 80.88 444 CYS A C 1
ATOM 3355 O O . CYS A 1 444 ? -18.042 12.181 -3.572 1.00 80.88 444 CYS A O 1
ATOM 3357 N N . LYS A 1 445 ? -20.121 11.454 -3.139 1.00 78.12 445 LYS A N 1
ATOM 3358 C CA . LYS A 1 445 ? -19.722 10.285 -2.348 1.00 78.12 445 LYS A CA 1
ATOM 3359 C C . LYS A 1 445 ? -20.462 9.040 -2.848 1.00 78.12 445 LYS A C 1
ATOM 3361 O O . LYS A 1 445 ? -21.547 8.751 -2.350 1.00 78.12 445 LYS A O 1
ATOM 3366 N N . PRO A 1 446 ? -19.927 8.301 -3.838 1.00 69.50 446 PRO A N 1
ATOM 3367 C CA . PRO A 1 446 ? -20.597 7.146 -4.452 1.00 69.50 446 PRO A CA 1
ATOM 3368 C C . PRO A 1 446 ? -20.841 5.928 -3.536 1.00 69.50 446 PRO A C 1
ATOM 3370 O O . PRO A 1 446 ? -21.343 4.917 -4.019 1.00 69.50 446 PRO A O 1
ATOM 3373 N N . GLY A 1 447 ? -20.530 6.007 -2.235 1.00 63.78 447 GLY A N 1
ATOM 3374 C CA . GLY A 1 447 ? -21.029 5.050 -1.239 1.00 63.78 447 GLY A CA 1
ATOM 3375 C C . GLY A 1 447 ? -20.058 3.957 -0.785 1.00 63.78 447 GLY A C 1
ATOM 3376 O O . GLY A 1 447 ? -20.515 2.871 -0.445 1.00 63.78 447 GLY A O 1
ATOM 3377 N N . HIS A 1 448 ? -18.741 4.205 -0.766 1.00 70.75 448 HIS A N 1
ATOM 3378 C CA . HIS A 1 448 ? -17.805 3.314 -0.063 1.00 70.75 448 HIS A CA 1
ATOM 3379 C C . HIS A 1 448 ? -17.368 3.901 1.289 1.00 70.75 448 HIS A C 1
ATOM 3381 O O . HIS A 1 448 ? -16.986 5.067 1.376 1.00 70.75 448 HIS A O 1
ATOM 3387 N N . ASP A 1 449 ? -17.389 3.066 2.331 1.00 68.94 449 ASP A N 1
ATOM 3388 C CA . ASP A 1 449 ? -17.151 3.454 3.729 1.00 68.94 449 ASP A CA 1
ATOM 3389 C C . ASP A 1 449 ? -15.725 3.097 4.176 1.00 68.94 449 ASP A C 1
ATOM 3391 O O . ASP A 1 449 ? -15.506 2.281 5.075 1.00 68.94 449 ASP A O 1
ATOM 3395 N N . GLY A 1 450 ? -14.723 3.666 3.502 1.00 74.56 450 GLY A N 1
ATOM 3396 C CA . GLY A 1 450 ? -13.340 3.545 3.964 1.00 74.56 450 GLY A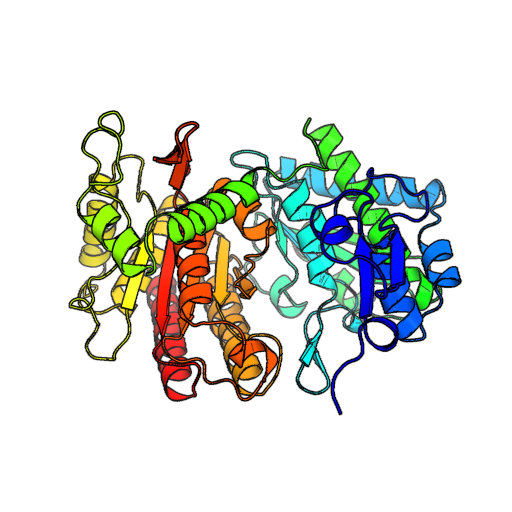 CA 1
ATOM 3397 C C . GLY A 1 450 ? -13.088 4.430 5.187 1.00 74.56 450 GLY A C 1
ATOM 3398 O O . GLY A 1 450 ? -13.662 5.514 5.307 1.00 74.56 450 GLY A O 1
ATOM 3399 N N . LEU A 1 451 ? -12.223 3.971 6.096 1.00 80.62 451 LEU A N 1
ATOM 3400 C CA . LEU A 1 451 ? -11.801 4.739 7.267 1.00 80.62 451 LEU A CA 1
ATOM 3401 C C . LEU A 1 451 ? -10.406 5.294 7.006 1.00 80.62 451 LEU A C 1
ATOM 3403 O O . LEU A 1 451 ? -9.433 4.542 6.981 1.00 80.62 451 LEU A O 1
ATOM 3407 N N . ALA A 1 452 ? -10.296 6.605 6.815 1.00 85.19 452 ALA A N 1
ATOM 3408 C CA . ALA A 1 452 ? -9.026 7.258 6.546 1.00 85.19 452 ALA A CA 1
ATOM 3409 C C . ALA A 1 452 ? -8.785 8.412 7.526 1.00 85.19 452 ALA A C 1
ATOM 3411 O O . ALA A 1 452 ? -9.657 9.222 7.815 1.00 85.19 452 ALA A O 1
ATOM 3412 N N . LEU A 1 453 ? -7.574 8.493 8.054 1.00 86.94 453 LEU A N 1
ATOM 3413 C CA . LEU A 1 453 ? -7.115 9.531 8.968 1.00 86.94 453 LEU A CA 1
ATOM 3414 C C . LEU A 1 453 ? -5.974 10.282 8.289 1.00 86.94 453 LEU A C 1
ATOM 3416 O O . LEU A 1 453 ? -5.093 9.649 7.715 1.00 86.94 453 LEU A O 1
ATOM 3420 N N . LEU A 1 454 ? -5.957 11.607 8.392 1.00 88.38 454 LEU A N 1
ATOM 3421 C CA . LEU A 1 454 ? -4.803 12.441 8.071 1.00 88.38 454 LEU A CA 1
ATOM 3422 C C . LEU A 1 454 ? -4.244 13.014 9.368 1.00 88.38 454 LEU A C 1
ATOM 3424 O O . LEU A 1 454 ? -4.824 13.927 9.946 1.00 88.38 454 LEU A O 1
ATOM 3428 N N . LEU A 1 455 ? -3.109 12.505 9.818 1.00 90.06 455 LEU A N 1
ATOM 3429 C CA . LEU A 1 455 ? -2.387 13.040 10.959 1.00 90.06 455 LEU A CA 1
ATOM 3430 C C . LEU A 1 455 ? -1.228 13.900 10.457 1.00 90.06 455 LEU A C 1
ATOM 3432 O O . LEU A 1 455 ? -0.272 13.401 9.857 1.00 90.06 455 LEU A O 1
ATOM 3436 N N . ARG A 1 456 ? -1.316 15.204 10.711 1.00 89.44 456 ARG A N 1
ATOM 3437 C CA . ARG A 1 456 ? -0.216 16.131 10.476 1.00 89.44 456 ARG A CA 1
ATOM 3438 C C . ARG A 1 456 ? 0.731 16.100 11.658 1.00 89.44 456 ARG A C 1
ATOM 3440 O O . ARG A 1 456 ? 0.310 16.284 12.801 1.00 89.44 456 ARG A O 1
ATOM 3447 N N . ILE A 1 457 ? 1.997 15.845 11.363 1.00 89.94 457 ILE A N 1
ATOM 3448 C CA . ILE A 1 457 ? 3.069 15.775 12.353 1.00 89.94 457 ILE A CA 1
ATOM 3449 C C . ILE A 1 457 ? 3.930 17.035 12.215 1.00 89.94 457 ILE A C 1
ATOM 3451 O O . ILE A 1 457 ? 4.131 17.473 11.086 1.00 89.94 457 ILE A O 1
ATOM 3455 N N . PRO A 1 458 ? 4.487 17.617 13.290 1.00 88.62 458 PRO A N 1
ATOM 3456 C CA . PRO A 1 458 ? 5.302 18.826 13.156 1.00 88.62 458 PRO A CA 1
ATOM 3457 C C . PRO A 1 458 ? 6.467 18.638 12.172 1.00 88.62 458 PRO A C 1
ATOM 3459 O O . PRO A 1 458 ? 6.647 19.420 11.243 1.00 88.62 458 PRO A O 1
ATOM 3462 N N . ARG A 1 459 ? 7.221 17.543 12.334 1.00 90.56 459 ARG A N 1
ATOM 3463 C CA . ARG A 1 459 ? 8.341 17.137 11.471 1.00 90.56 459 ARG A CA 1
ATOM 3464 C C . ARG A 1 459 ? 8.701 15.671 11.712 1.00 90.56 459 ARG A C 1
ATOM 3466 O O . ARG A 1 459 ? 8.299 15.089 12.714 1.00 90.56 459 ARG A O 1
ATOM 3473 N N . ASN A 1 460 ? 9.505 15.061 10.843 1.00 91.69 460 ASN A N 1
ATOM 3474 C CA . ASN A 1 460 ? 10.060 13.723 11.100 1.00 91.69 460 ASN A CA 1
ATOM 3475 C C . ASN A 1 460 ? 11.372 13.783 11.902 1.00 91.69 460 ASN A C 1
ATOM 3477 O O . ASN A 1 460 ? 12.452 13.467 11.402 1.00 91.69 460 ASN A O 1
ATOM 3481 N N . ASP A 1 461 ? 11.278 14.168 13.171 1.00 92.56 461 ASP A N 1
ATOM 3482 C CA . ASP A 1 461 ? 12.394 14.175 14.118 1.00 92.56 461 ASP A CA 1
ATOM 3483 C C . ASP A 1 461 ? 12.201 13.163 15.261 1.00 92.56 461 ASP A C 1
ATOM 3485 O O . ASP A 1 461 ? 11.193 12.461 15.354 1.00 92.56 461 ASP A O 1
ATOM 3489 N N . ALA A 1 462 ? 13.202 13.054 16.138 1.00 94.88 462 ALA A N 1
ATOM 3490 C CA . ALA A 1 462 ? 13.160 12.114 17.255 1.00 94.88 462 ALA A CA 1
ATOM 3491 C C . ALA A 1 462 ? 11.999 12.400 18.225 1.00 94.88 462 ALA A C 1
ATOM 3493 O O . ALA A 1 462 ? 11.357 11.459 18.689 1.00 94.88 462 ALA A O 1
ATOM 3494 N N . ALA A 1 463 ? 11.704 13.678 18.492 1.00 94.50 463 ALA A N 1
ATOM 3495 C CA . ALA A 1 463 ? 10.626 14.077 19.392 1.00 94.50 463 ALA A CA 1
ATOM 3496 C C . ALA A 1 463 ? 9.251 13.671 18.839 1.00 94.50 463 ALA A C 1
ATOM 3498 O O . ALA A 1 463 ? 8.486 12.998 19.530 1.00 94.50 463 ALA A O 1
ATOM 3499 N N . SER A 1 464 ? 8.965 13.985 17.572 1.00 93.88 464 SER A N 1
ATOM 3500 C CA . SER A 1 464 ? 7.684 13.642 16.946 1.00 93.88 464 SER A CA 1
ATOM 3501 C C . SER A 1 464 ? 7.504 12.128 16.820 1.00 93.88 464 SER A C 1
ATOM 3503 O O . SER A 1 464 ? 6.416 11.607 17.062 1.00 93.88 464 SER A O 1
ATOM 3505 N N . ARG A 1 465 ? 8.584 11.388 16.524 1.00 96.25 465 ARG A N 1
ATOM 3506 C CA . ARG A 1 465 ? 8.563 9.917 16.524 1.00 96.25 465 ARG A CA 1
ATOM 3507 C C . ARG A 1 465 ? 8.283 9.339 17.912 1.00 96.25 465 ARG A C 1
ATOM 3509 O O . ARG A 1 465 ? 7.517 8.387 18.016 1.00 96.25 465 ARG A O 1
ATOM 3516 N N . ALA A 1 466 ? 8.849 9.900 18.980 1.00 96.62 466 ALA A N 1
ATOM 3517 C CA . ALA A 1 466 ? 8.569 9.439 20.341 1.00 96.62 466 ALA A CA 1
ATOM 3518 C C . ALA A 1 466 ? 7.087 9.623 20.710 1.00 96.62 466 ALA A C 1
ATOM 3520 O O . ALA A 1 466 ? 6.466 8.702 21.243 1.00 96.62 466 ALA A O 1
ATOM 3521 N N . VAL A 1 467 ? 6.505 10.774 20.356 1.00 95.44 467 VAL A N 1
ATOM 3522 C CA . VAL A 1 467 ? 5.075 11.052 20.553 1.00 95.44 467 VAL A CA 1
ATOM 3523 C C . VAL A 1 467 ? 4.205 10.081 19.741 1.00 95.44 467 VAL A C 1
ATOM 3525 O O . VAL A 1 467 ? 3.278 9.485 20.291 1.00 95.44 467 VAL A O 1
ATOM 3528 N N . LEU A 1 468 ? 4.530 9.851 18.463 1.00 95.94 468 LEU A N 1
ATOM 3529 C CA . LEU A 1 468 ? 3.805 8.898 17.614 1.00 95.94 468 LEU A CA 1
ATOM 3530 C C . LEU A 1 468 ? 3.874 7.465 18.161 1.00 95.94 468 LEU A C 1
ATOM 3532 O O . LEU A 1 468 ? 2.862 6.771 18.203 1.00 95.94 468 LEU A O 1
ATOM 3536 N N . CYS A 1 469 ? 5.052 7.030 18.613 1.00 97.19 469 CYS A N 1
ATOM 3537 C CA . CYS A 1 469 ? 5.249 5.728 19.247 1.00 97.19 469 CYS A CA 1
ATOM 3538 C C . CYS A 1 469 ? 4.357 5.572 20.488 1.00 97.19 469 CYS A C 1
ATOM 3540 O O . CYS A 1 469 ? 3.632 4.583 20.608 1.00 97.19 469 CYS A O 1
ATOM 3542 N N . ALA A 1 470 ? 4.341 6.572 21.376 1.00 96.62 470 ALA A N 1
ATOM 3543 C CA . ALA A 1 470 ? 3.486 6.564 22.561 1.00 96.62 470 ALA A CA 1
ATOM 3544 C C . ALA A 1 470 ? 1.992 6.488 22.200 1.00 96.62 470 ALA A C 1
ATOM 3546 O O . ALA A 1 470 ? 1.246 5.743 22.835 1.00 96.62 470 ALA A O 1
ATOM 3547 N N . ALA A 1 471 ? 1.561 7.200 21.154 1.00 95.19 471 ALA A N 1
ATOM 3548 C CA . ALA A 1 471 ? 0.185 7.144 20.670 1.00 95.19 471 ALA A CA 1
ATOM 3549 C C . ALA A 1 471 ? -0.186 5.749 20.134 1.00 95.19 471 ALA A C 1
ATOM 3551 O O . ALA A 1 471 ? -1.211 5.200 20.531 1.00 95.19 471 ALA A O 1
ATOM 3552 N N . LEU A 1 472 ? 0.656 5.137 19.293 1.00 96.50 472 LEU A N 1
ATOM 3553 C CA . LEU A 1 472 ? 0.417 3.788 18.759 1.00 96.50 472 LEU A CA 1
ATOM 3554 C C . LEU A 1 472 ? 0.375 2.727 19.871 1.00 96.50 472 LEU A C 1
ATOM 3556 O O . LEU A 1 472 ? -0.504 1.864 19.866 1.00 96.50 472 LEU A O 1
ATOM 3560 N N . ARG A 1 473 ? 1.269 2.825 20.863 1.00 96.06 473 ARG A N 1
ATOM 3561 C CA . ARG A 1 473 ? 1.259 1.943 22.040 1.00 96.06 473 ARG A CA 1
ATOM 3562 C C . ARG A 1 473 ? -0.005 2.112 22.868 1.00 96.06 473 ARG A C 1
ATOM 3564 O O . ARG A 1 473 ? -0.628 1.113 23.206 1.00 96.06 473 ARG A O 1
ATOM 3571 N N . ARG A 1 474 ? -0.445 3.353 23.106 1.00 95.94 474 ARG A N 1
ATOM 3572 C CA . ARG A 1 474 ? -1.708 3.638 23.803 1.00 95.94 474 ARG A CA 1
ATOM 3573 C C . ARG A 1 474 ? -2.903 2.988 23.103 1.00 95.94 474 ARG A C 1
ATOM 3575 O O . ARG A 1 474 ? -3.742 2.395 23.776 1.00 95.94 474 ARG A O 1
ATOM 3582 N N . VAL A 1 475 ? -2.966 3.052 21.770 1.00 95.25 475 VAL A N 1
ATOM 3583 C CA . VAL A 1 475 ? -3.992 2.342 20.984 1.00 95.25 475 VAL A CA 1
ATOM 3584 C C . VAL A 1 475 ? -3.927 0.835 21.253 1.00 95.25 475 VAL A C 1
ATOM 3586 O O . VAL A 1 475 ? -4.952 0.225 21.563 1.00 95.25 475 VAL A O 1
ATOM 3589 N N . GLY A 1 476 ? -2.730 0.243 21.198 1.00 94.56 476 GLY A N 1
ATOM 3590 C CA . GLY A 1 476 ? -2.515 -1.171 21.508 1.00 94.56 476 GLY A CA 1
ATOM 3591 C C . GLY A 1 476 ? -2.953 -1.556 22.927 1.00 94.56 476 GLY A C 1
ATOM 3592 O O . GLY A 1 476 ? -3.671 -2.534 23.110 1.00 94.56 476 GLY A O 1
ATOM 3593 N N . ASP A 1 477 ? -2.585 -0.774 23.938 1.00 95.06 477 ASP A N 1
ATOM 3594 C CA . ASP A 1 477 ? -2.896 -1.047 25.347 1.00 95.06 477 ASP A CA 1
ATOM 3595 C C . ASP A 1 477 ? -4.406 -1.033 25.624 1.00 95.06 477 ASP A C 1
ATOM 3597 O O . ASP A 1 477 ? -4.946 -1.942 26.265 1.00 95.06 477 ASP A O 1
ATOM 3601 N N . VAL A 1 478 ? -5.121 -0.044 25.080 1.00 95.00 478 VAL A N 1
ATOM 3602 C CA . VAL A 1 478 ? -6.581 0.046 25.235 1.00 95.00 478 VAL A CA 1
ATOM 3603 C C . VAL A 1 478 ? -7.280 -1.114 24.518 1.00 95.00 478 VAL A C 1
ATOM 3605 O O . VAL A 1 478 ? -8.194 -1.727 25.068 1.00 95.00 478 VAL A O 1
ATOM 3608 N N . LEU A 1 479 ? -6.828 -1.488 23.320 1.00 92.88 479 LEU A N 1
ATOM 3609 C CA . LEU A 1 479 ? -7.402 -2.619 22.586 1.00 92.88 479 LEU A CA 1
ATOM 3610 C C . LEU A 1 479 ? -7.118 -3.973 23.260 1.00 92.88 479 LEU A C 1
ATOM 3612 O O . LEU A 1 479 ? -8.004 -4.832 23.284 1.00 92.88 479 LEU A O 1
ATOM 3616 N N . ARG A 1 480 ? -5.919 -4.169 23.827 1.00 92.25 480 ARG A N 1
ATOM 3617 C CA . ARG A 1 480 ? -5.547 -5.385 24.572 1.00 92.25 480 ARG A CA 1
ATOM 3618 C C . ARG A 1 480 ? -6.376 -5.556 25.837 1.00 92.25 480 ARG A C 1
ATOM 3620 O O . ARG A 1 480 ? -6.946 -6.631 26.035 1.00 92.25 480 ARG A O 1
ATOM 3627 N N . SER A 1 481 ? -6.527 -4.490 26.628 1.00 92.38 481 SER A N 1
ATOM 3628 C CA . SER A 1 481 ? -7.325 -4.532 27.861 1.00 92.38 481 SER A CA 1
ATOM 3629 C C . SER A 1 481 ? -8.778 -4.941 27.590 1.00 92.38 481 SER A C 1
ATOM 3631 O O . SER A 1 481 ? -9.323 -5.789 28.293 1.00 92.38 481 SER A O 1
ATOM 3633 N N . ARG A 1 482 ? -9.375 -4.458 26.491 1.00 88.69 482 ARG A N 1
ATOM 3634 C CA . ARG A 1 482 ? -10.723 -4.855 26.053 1.00 88.69 482 ARG A CA 1
ATOM 3635 C C . ARG A 1 482 ? -10.831 -6.333 25.667 1.00 88.69 482 ARG A C 1
ATOM 3637 O O . ARG A 1 482 ? -11.881 -6.940 25.862 1.00 88.69 482 ARG A O 1
ATOM 3644 N N . ARG A 1 483 ? -9.782 -6.901 25.069 1.00 84.19 483 ARG A N 1
ATOM 3645 C CA . ARG A 1 483 ? -9.758 -8.307 24.637 1.00 84.19 483 ARG A CA 1
ATOM 3646 C C . ARG A 1 483 ? -9.374 -9.272 25.763 1.00 84.19 483 ARG A C 1
ATOM 3648 O O . ARG A 1 483 ? -9.395 -10.476 25.534 1.00 84.19 483 ARG A O 1
ATOM 3655 N N . GLY A 1 484 ? -9.020 -8.765 26.947 1.00 81.31 484 GLY A N 1
ATOM 3656 C CA . GLY A 1 484 ? -8.473 -9.585 28.029 1.00 81.31 484 GLY A CA 1
ATOM 3657 C C . GLY A 1 484 ? -7.122 -10.210 27.668 1.00 81.31 484 GLY A C 1
ATOM 3658 O O . GLY A 1 484 ? -6.782 -11.269 28.185 1.00 81.31 484 GLY A O 1
ATOM 3659 N N . ILE A 1 485 ? -6.377 -9.586 26.749 1.00 74.62 485 ILE A N 1
ATOM 3660 C CA . ILE A 1 485 ? -5.030 -10.013 26.361 1.00 74.62 485 ILE A CA 1
ATOM 3661 C C . ILE A 1 485 ? -4.062 -9.284 27.293 1.00 74.62 485 ILE A C 1
ATOM 3663 O O . ILE A 1 485 ? -3.944 -8.062 27.207 1.00 74.62 485 ILE A O 1
ATOM 3667 N N . SER A 1 486 ? -3.427 -10.023 28.206 1.00 61.75 486 SER A N 1
ATOM 3668 C CA . SER A 1 486 ? -2.391 -9.511 29.116 1.00 61.75 486 SER A CA 1
ATOM 3669 C C . SER A 1 486 ? -1.045 -9.369 28.422 1.00 61.75 486 SER A C 1
ATOM 3671 O O . SER A 1 486 ? -0.639 -10.373 27.792 1.00 61.75 486 SER A O 1
#

Secondary structure (DSSP, 8-state):
-PPPHHHH-EEEE-TTSHHHHHS-TTSEEEESSTTS---S-GGGGGGSHHHHHHHHHTT--HHHHHHHH---HHHHHHHHHHHHHHHHHHHTT--EEEEE--GGGS-EEETTEEE-SHHHHHHHHHHHHTTSTT---EEE-S--HHHHHSSSPPTTEEEEEEEETTBPPTTHHHHHHHHHHSSS-EEEEEE-TTS-HHHHHHHHHHHHHHHHHHHHHHHTS-SS--THHHHHHHHHHHHHHH-SSHHHHHHHHHHTTTB-TTS-S---S-BPPPGGG--TTS-EEEEES-SSSSHHHHHHHHHHHHHHTT--TTSHHHHHHHHHHHHHHHHGGG-EEEEEESS-SSBSHHHHHHHHHIIIIIIIIIIIIIISS-EEEEE-SS--HHHHHHHTTS-EEEEEEEEEE-----HHHHTS-HHHHHHHHHHHHHHHTT-EE-TTS-EE--S---EEEEEEEEESSHHHHHHHHHHHHHHHHHHHHHHT--

Organism: NCBI:txid127549

Solvent-accessible surface area (backbone atoms only — not comparable to full-atom values): 25984 Å² total; per-residue (Å²): 135,82,91,47,55,63,80,74,42,72,47,69,33,54,87,84,34,73,67,43,66,71,54,51,85,65,35,45,78,43,54,28,29,89,86,68,58,88,83,75,52,78,84,51,27,84,79,18,44,73,36,45,48,58,39,43,76,73,71,43,59,54,69,44,34,55,56,15,50,63,71,53,70,68,53,50,52,53,24,47,50,53,26,50,50,51,53,57,38,37,75,71,62,20,31,30,37,36,50,43,59,25,58,93,39,40,73,43,80,53,97,58,29,61,47,54,59,50,56,56,59,34,42,49,43,18,34,27,56,20,75,42,82,73,45,62,56,40,64,41,64,82,72,54,71,69,66,64,71,36,84,78,62,52,86,38,40,31,38,38,40,43,42,42,47,91,52,53,38,84,64,57,65,60,54,50,50,56,44,66,76,38,93,47,53,75,44,78,48,73,48,60,72,82,55,52,78,75,23,43,60,42,31,50,55,42,33,52,49,52,19,44,49,52,47,23,60,77,72,71,54,69,50,77,58,58,74,56,46,52,36,28,52,50,44,36,50,49,48,66,70,72,45,101,42,66,64,57,51,54,50,36,48,75,71,50,73,52,50,49,90,81,64,66,90,63,66,68,45,52,52,64,58,55,90,86,53,50,37,100,84,61,34,37,65,25,40,22,24,37,55,44,104,43,47,67,58,13,56,50,49,42,52,51,47,19,59,75,68,73,40,50,82,87,34,67,55,36,45,53,32,24,50,53,53,49,48,43,71,74,37,50,81,65,35,34,39,34,38,33,35,42,54,72,61,43,54,46,70,56,14,50,53,50,48,48,46,46,47,50,45,41,19,38,47,25,25,35,68,50,64,45,35,45,36,51,83,49,45,34,60,68,61,53,51,29,56,42,20,39,23,56,31,42,43,29,44,34,42,35,37,36,48,78,36,81,72,61,96,49,70,80,60,72,69,52,54,68,67,62,36,48,39,32,51,52,22,43,30,37,38,29,14,22,38,35,61,50,97,86,67,40,56,43,62,90,74,36,58,6,40,18,30,42,38,37,34,60,34,64,46,73,68,50,48,51,53,51,50,53,36,42,48,51,36,27,53,58,53,20,61,76,70,70,54,128

Foldseek 3Di:
DDDDQLPHAEDAEQPPDPVNVVNDPPHHYDHQAPVSDDPADPLRSLRTCNNLVVCVVVVADSVLQVVLLDDDPVLLVLLVVVLVLQVVLLVVQQLEEEEADQPVQDWDDDPQWTHHNVLSLQLLQLQQPLADALRQNGYHRLDDLVLCLDPPAQPNYAYEYEAEAPSDDPPVVVSVVSVVVPPHHYDYHYDDNPRDPSSNSSNVSSSSVSSRVSNCVVVVHGRRDRVLLVFLVLLLVLCVPPDPFVCVVVVCLQVCVLADVVQPPQRALWPQDDPVLQQPQRKGKIKFACLDPHSVVRVVQLVVQLVVLVFDPSDVLSSVLSLLSSLCVPQPSLAEEEEEELADLTGHDLNVLLVCLCSPLNFPLAACVQRVHGYDYYYDLSDSSSCSSNLQSDRYAYEYEQEPDEPDPDPVRVPQDSRNSVSSSVSSSNSSRQWGADPVRGIDGPDGGGIYMYMYFNYSDPVSSVVVSVSSVVSRVSSCVVVVND

Mean predicted aligned error: 7.41 Å

pLDDT: mean 82.73, std 14.17, range [35.94, 98.25]

InterPro domains:
  IPR046348 SIS domain superfamily [SSF53697] (4-244)

Nearest PDB structures (foldseek):
  3ifs-assembly3_E  TM=7.080E-01  e=3.544E-05  Bacillus anthracis str. 'Ames Ancestor'
  6r4h-assembly1_A  TM=4.902E-01  e=7.118E-03  Homo sapiens
  6svo-assembly1_B  TM=4.666E-01  e=8.782E-03  Homo sapiens
  1x9i-assembly1_A  TM=6.224E-01  e=5.813E-02  Pyrobaculum aerophilum
  6zmk-assembly1_B  TM=4.669E-01  e=1.268E-02  Homo sapiens